Protein AF-0000000074762202 (afdb_homodimer)

Nearest PDB structures (foldseek):
  4lyg-assembly1_B  TM=9.780E-01  e=9.304E-43  Homo sapiens
  4m0u-assembly1_B  TM=9.775E-01  e=6.877E-43  Homo sapiens
  7yk1-assembly1_D  TM=9.767E-01  e=2.303E-42  Homo sapiens
  4lyg-assembly1_A  TM=9.642E-01  e=1.185E-42  Homo sapiens
  3efh-assembly1_A  TM=9.635E-01  e=1.703E-42  Homo sapiens

pLDDT: mean 87.94, std 18.99, range [25.27, 98.94]

Foldseek 3Di:
DPPPLVQLPLEAEAEDDFAVPLSCLLCVLNVHDHFDKDWDADPVRHTDIDGDDQQAQGHYEYEFEAHPPRVSSLNNVLVVLLVNVVSHHPAYEYEYAHQPLLLLCDDLDPPDDSVSLVSQVSSVVSHHAEYEYELRQDPCSCVSHPHYYHHFYCLQVVLVCCVVPPPPCQQAEEEELAPSCVVVSVVSCVLNVHHYKYKYWDQDQPDDPPDPPPPPPDPVSVVSVRSNVVCVQPWDADPVPRHTDDDPPSPPRPTDIDMGDQQAAHEYEHEHQECAACVSVLVVLVVSVVRHHPAYEYEHAYYNPPDCRQLVLQPRPSHQAYEYEPSGDDDPVRCVNHPRYHYGYLSQLVSVVSVCVSVVHDSVCSRNHRDDRD/DPPPLVQLPLEAEAEDDFAVPLSCLLCVLNVHDHFDKDWDADPVRHTDIDGDDQQAQGHYEYEFEAHPPRVSSLNNVLVVLLVNVVSHHPAYEYEYAHQPLLLLCDDLDPPDDSVSLVSQVSSVVSPHAEYEYELRQDPCSCVSHPHYYHHFYCLQVVLVCCVVPPPPCQQAEEEELAPSCVVVSVVSCVLNVHHYKYKYWDQDQPDDPPDPPPPPPDPVVVVSVRSNVVCVQPWDADPVPRHTDDDPPSPPRPTDIDMGDQQAAHEYEHEHQECAACVSVLVVLVVSVVRHHPAYEYEHAYYNPPDCRQLVLQPRPSHQAYEYEPSGPDDPVRVVNHPRYHYGYLSQLVSVVSVCVSVVHDSVCSNNHRDDRD

Structure (mmCIF, N/CA/C/O backbone):
data_AF-0000000074762202-model_v1
#
loop_
_entity.id
_entity.type
_entity.pdbx_description
1 polymer 'Ribose-phosphate pyrophosphokinase 1'
#
loop_
_atom_site.group_PDB
_atom_site.id
_atom_site.type_symbol
_atom_site.label_atom_id
_atom_site.label_alt_id
_atom_site.label_comp_id
_atom_site.label_asym_id
_atom_site.label_entity_id
_atom_site.label_seq_id
_atom_site.pdbx_PDB_ins_code
_atom_site.Cartn_x
_atom_site.Cartn_y
_atom_site.Cartn_z
_atom_site.occupancy
_atom_site.B_iso_or_equiv
_atom_site.auth_seq_id
_atom_site.auth_comp_id
_atom_site.auth_asym_id
_atom_site.auth_atom_id
_atom_site.pdbx_PDB_model_num
ATOM 1 N N . MET A 1 1 ? -31.938 32.75 15.562 1 25.27 1 MET A N 1
ATOM 2 C CA . MET A 1 1 ? -31.625 32.594 14.148 1 25.27 1 MET A CA 1
ATOM 3 C C . MET A 1 1 ? -31.172 31.172 13.859 1 25.27 1 MET A C 1
ATOM 5 O O . MET A 1 1 ? -30.125 30.734 14.352 1 25.27 1 MET A O 1
ATOM 9 N N . ARG A 1 2 ? -32.062 30.234 13.781 1 32.22 2 ARG A N 1
ATOM 10 C CA . ARG A 1 2 ? -32 28.797 13.539 1 32.22 2 ARG A CA 1
ATOM 11 C C . ARG A 1 2 ? -31.219 28.5 12.266 1 32.22 2 ARG A C 1
ATOM 13 O O . ARG A 1 2 ? -31.703 28.75 11.156 1 32.22 2 ARG A O 1
ATOM 20 N N . GLN A 1 3 ? -29.984 28.844 12.102 1 36.12 3 GLN A N 1
ATOM 21 C CA . GLN A 1 3 ? -29.141 28.641 10.938 1 36.12 3 GLN A CA 1
ATOM 22 C C . GLN A 1 3 ? -29.484 27.328 10.234 1 36.12 3 GLN A C 1
ATOM 24 O O . GLN A 1 3 ? -29.734 26.312 10.883 1 36.12 3 GLN A O 1
ATOM 29 N N . HIS A 1 4 ? -30.062 27.406 9 1 36.56 4 HIS A N 1
ATOM 30 C CA . HIS A 1 4 ? -30.531 26.438 8.008 1 36.56 4 HIS A CA 1
ATOM 31 C C . HIS A 1 4 ? -29.594 25.234 7.934 1 36.56 4 HIS A C 1
ATOM 33 O O . HIS A 1 4 ? -28.422 25.359 7.555 1 36.56 4 HIS A O 1
ATOM 39 N N . LYS A 1 5 ? -29.703 24.375 8.75 1 44.03 5 LYS A N 1
ATOM 40 C CA . LYS A 1 5 ? -29.25 23.031 8.461 1 44.03 5 LYS A CA 1
ATOM 41 C C . LYS A 1 5 ? -29.547 22.641 7.012 1 44.03 5 LYS A C 1
ATOM 43 O O . LYS A 1 5 ? -30.594 22.062 6.719 1 44.03 5 LYS A O 1
ATOM 48 N N . GLU A 1 6 ? -29.359 23.578 6.082 1 49.56 6 GLU A N 1
ATOM 49 C CA . GLU A 1 6 ? -29.531 23.047 4.73 1 49.56 6 GLU A CA 1
ATOM 50 C C . GLU A 1 6 ? -28.766 21.75 4.535 1 49.56 6 GLU A C 1
ATOM 52 O O . GLU A 1 6 ? -27.547 21.719 4.699 1 49.56 6 GLU A O 1
ATOM 57 N N . THR A 1 7 ? -29.312 20.625 4.645 1 59.38 7 THR A N 1
ATOM 58 C CA . THR A 1 7 ? -28.906 19.234 4.523 1 59.38 7 THR A CA 1
ATOM 59 C C . THR A 1 7 ? -28.203 19 3.186 1 59.38 7 THR A C 1
ATOM 61 O O . THR A 1 7 ? -28.562 19.594 2.174 1 59.38 7 THR A O 1
ATOM 64 N N . LEU A 1 8 ? -26.719 18.688 3.227 1 81.44 8 LEU A N 1
ATOM 65 C CA . LEU A 1 8 ? -26 18.234 2.043 1 81.44 8 LEU A CA 1
ATOM 66 C C . LEU A 1 8 ? -26.859 17.297 1.213 1 81.44 8 LEU A C 1
ATOM 68 O O . LEU A 1 8 ? -27.047 16.125 1.581 1 81.44 8 LEU A O 1
ATOM 72 N N . ARG A 1 9 ? -27.719 17.906 0.273 1 84.88 9 ARG A N 1
ATOM 73 C CA . ARG A 1 9 ? -28.547 17.062 -0.592 1 84.88 9 ARG A CA 1
ATOM 74 C C . ARG A 1 9 ? -27.688 16.297 -1.586 1 84.88 9 ARG A C 1
ATOM 76 O O . ARG A 1 9 ? -26.688 16.828 -2.104 1 84.88 9 ARG A O 1
ATOM 83 N N . LYS A 1 10 ? -28.062 15.055 -1.775 1 93.69 10 LYS A N 1
ATOM 84 C CA . LYS A 1 10 ? -27.391 14.203 -2.76 1 93.69 10 LYS A CA 1
ATOM 85 C C . LYS A 1 10 ? -25.906 14.078 -2.469 1 93.69 10 LYS A C 1
ATOM 87 O O . LYS A 1 10 ? -25.078 14.258 -3.363 1 93.69 10 LYS A O 1
ATOM 92 N N . THR A 1 11 ? -25.641 13.961 -1.177 1 96.5 11 THR A N 1
ATOM 93 C CA . THR A 1 11 ? -24.25 13.844 -0.74 1 96.5 11 THR A CA 1
ATOM 94 C C . THR A 1 11 ? -24.047 12.57 0.075 1 96.5 11 THR A C 1
ATOM 96 O O . THR A 1 11 ? -24.922 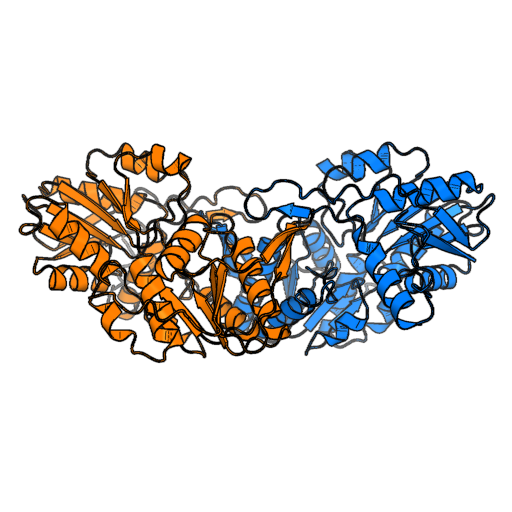12.18 0.86 1 96.5 11 THR A O 1
ATOM 99 N N . LYS A 1 12 ? -22.984 11.875 -0.146 1 98 12 LYS A N 1
ATOM 100 C CA . LYS A 1 12 ? -22.531 10.773 0.693 1 98 12 LYS A CA 1
ATOM 101 C C . LYS A 1 12 ? -21.125 11.031 1.226 1 98 12 LYS A C 1
ATOM 103 O O . LYS A 1 12 ? -20.234 11.43 0.474 1 98 12 LYS A O 1
ATOM 108 N N . VAL A 1 13 ? -21 10.883 2.545 1 98.69 13 VAL A N 1
ATOM 109 C CA . VAL A 1 13 ? -19.688 11.023 3.168 1 98.69 13 VAL A CA 1
ATOM 110 C C . VAL A 1 13 ? -19.234 9.672 3.73 1 98.69 13 VAL A C 1
ATOM 112 O O . VAL A 1 13 ? -19.953 9.055 4.527 1 98.69 13 VAL A O 1
ATOM 115 N N . PHE A 1 14 ? -18.109 9.211 3.234 1 98.75 14 PHE A N 1
ATOM 116 C CA . PHE A 1 14 ? -17.531 7.957 3.711 1 98.75 14 PHE A CA 1
ATOM 117 C C . PHE A 1 14 ? -16.25 8.211 4.48 1 98.75 14 PHE A C 1
ATOM 119 O O . PHE A 1 14 ? -15.547 9.195 4.23 1 98.75 14 PHE A O 1
ATOM 126 N N . GLY A 1 15 ? -15.984 7.363 5.426 1 98.69 15 GLY A N 1
ATOM 127 C CA . GLY A 1 15 ? -14.703 7.344 6.117 1 98.69 15 GLY A CA 1
ATOM 128 C C . GLY A 1 15 ? -13.922 6.066 5.879 1 98.69 15 GLY A C 1
ATOM 129 O O . GLY A 1 15 ? -14.484 4.969 5.902 1 98.69 15 GLY A O 1
ATOM 130 N N . GLY A 1 16 ? -12.633 6.23 5.535 1 98.38 16 GLY A N 1
ATOM 131 C CA . GLY A 1 16 ? -11.75 5.078 5.617 1 98.38 16 GLY A CA 1
ATOM 132 C C . GLY A 1 16 ? -11.438 4.668 7.043 1 98.38 16 GLY A C 1
ATOM 133 O O . GLY A 1 16 ? -12.023 5.191 7.992 1 98.38 16 GLY A O 1
ATOM 134 N N . SER A 1 17 ? -10.531 3.746 7.16 1 97.88 17 SER A N 1
ATOM 135 C CA . SER A 1 17 ? -10.297 3.145 8.469 1 97.88 17 SER A CA 1
ATOM 136 C C . SER A 1 17 ? -9.172 3.857 9.211 1 97.88 17 SER A C 1
ATOM 138 O O . SER A 1 17 ? -8.922 3.578 10.391 1 97.88 17 SER A O 1
ATOM 140 N N . SER A 1 18 ? -8.492 4.781 8.617 1 97.25 18 SER A N 1
ATOM 141 C CA . SER A 1 18 ? -7.301 5.367 9.219 1 97.25 18 SER A CA 1
ATOM 142 C C . SER A 1 18 ? -7.652 6.234 10.422 1 97.25 18 SER A C 1
ATOM 144 O O . SER A 1 18 ? -6.887 6.316 11.383 1 97.25 18 SER A O 1
ATOM 146 N N . HIS A 1 19 ? -8.82 6.941 10.352 1 97.75 19 HIS A N 1
ATOM 147 C CA . HIS A 1 19 ? -9.148 7.926 11.375 1 97.75 19 HIS A CA 1
ATOM 148 C C . HIS A 1 19 ? -10.656 8.039 11.578 1 97.75 19 HIS A C 1
ATOM 150 O O . HIS A 1 19 ? -11.242 9.086 11.32 1 97.75 19 HIS A O 1
ATOM 156 N N . PRO A 1 20 ? -11.266 7.008 12.125 1 97.38 20 PRO A N 1
ATOM 157 C CA . PRO A 1 20 ? -12.719 6.996 12.305 1 97.38 20 PRO A CA 1
ATOM 158 C C . PRO A 1 20 ? -13.211 8.125 13.211 1 97.38 20 PRO A C 1
ATOM 160 O O . PRO A 1 20 ? -14.312 8.648 13.008 1 97.38 20 PRO A O 1
ATOM 163 N N . GLU A 1 21 ? -12.43 8.461 14.227 1 97.31 21 GLU A N 1
ATOM 164 C CA . GLU A 1 21 ? -12.812 9.547 15.117 1 97.31 21 GLU A CA 1
ATOM 165 C C . GLU A 1 21 ? -13 10.859 14.352 1 97.31 21 GLU A C 1
ATOM 167 O O . GLU A 1 21 ? -13.984 11.562 14.555 1 97.31 21 GLU A O 1
ATOM 172 N N . LEU A 1 22 ? -12.07 11.203 13.492 1 98.5 22 LEU A N 1
ATOM 173 C CA . LEU A 1 22 ? -12.164 12.43 12.703 1 98.5 22 LEU A CA 1
ATOM 174 C C . LEU A 1 22 ? -13.367 12.383 11.766 1 98.5 22 LEU A C 1
ATOM 176 O O . LEU A 1 22 ? -14.055 13.391 11.586 1 98.5 22 LEU A O 1
ATOM 180 N N . THR A 1 23 ? -13.625 11.211 11.141 1 98.56 23 THR A N 1
ATOM 181 C CA . THR A 1 23 ? -14.805 11.039 10.297 1 98.56 23 THR A CA 1
ATOM 182 C C . THR A 1 23 ? -16.078 11.367 11.062 1 98.56 23 THR A C 1
ATOM 184 O O . THR A 1 23 ? -16.953 12.078 10.562 1 98.56 23 THR A O 1
ATOM 187 N N . GLY A 1 24 ? -16.141 10.82 12.273 1 98.25 24 GLY A N 1
ATOM 188 C CA . GLY A 1 24 ? -17.297 11.094 13.109 1 98.25 24 GLY A CA 1
ATOM 189 C C . GLY A 1 24 ? -17.469 12.562 13.422 1 98.25 24 GLY A C 1
ATOM 190 O O . GLY A 1 24 ? -18.578 13.094 13.367 1 98.25 24 GLY A O 1
ATOM 191 N N . LEU A 1 25 ? -16.406 13.25 13.75 1 98.12 25 LEU A N 1
ATOM 192 C CA . LEU A 1 25 ? -16.453 14.672 14.07 1 98.12 25 LEU A CA 1
ATOM 193 C C . LEU A 1 25 ? -16.922 15.484 12.867 1 98.12 25 LEU A C 1
ATOM 195 O O . LEU A 1 25 ? -17.781 16.359 13 1 98.12 25 LEU A O 1
ATOM 199 N N . ILE A 1 26 ? -16.406 15.18 11.68 1 98.19 26 ILE A N 1
ATOM 200 C CA . ILE A 1 26 ? -16.734 15.906 10.461 1 98.19 26 ILE A CA 1
ATOM 201 C C . ILE A 1 26 ? -18.219 15.688 10.117 1 98.19 26 ILE A C 1
ATOM 203 O O . ILE A 1 26 ? -18.953 16.641 9.875 1 98.19 26 ILE A O 1
ATOM 207 N N . THR A 1 27 ? -18.625 14.391 10.102 1 97.88 27 THR A N 1
ATOM 208 C CA . THR A 1 27 ? -19.984 14.086 9.711 1 97.88 27 THR A CA 1
ATOM 209 C C . THR A 1 27 ? -20.984 14.625 10.742 1 97.88 27 THR A C 1
ATOM 211 O O . THR A 1 27 ? -22.078 15.047 10.391 1 97.88 27 THR A O 1
ATOM 214 N N . GLY A 1 28 ? -20.594 14.562 12.023 1 97.06 28 GLY A N 1
ATOM 215 C CA . GLY A 1 28 ? -21.422 15.195 13.047 1 97.06 28 GLY A CA 1
ATOM 216 C C . GLY A 1 28 ? -21.672 16.672 12.789 1 97.06 28 GLY A C 1
ATOM 217 O O . GLY A 1 28 ? -22.797 17.141 12.906 1 97.06 28 GLY A O 1
ATOM 218 N N . ARG A 1 29 ? -20.703 17.391 12.43 1 96.25 29 ARG A N 1
ATOM 219 C CA . ARG A 1 29 ? -20.797 18.828 12.156 1 96.25 29 ARG A CA 1
ATOM 220 C C . ARG A 1 29 ? -21.641 19.078 10.906 1 96.25 29 ARG A C 1
ATOM 222 O O . ARG A 1 29 ? -22.328 20.094 10.82 1 96.25 29 ARG A O 1
ATOM 229 N N . LEU A 1 30 ? -21.531 18.141 9.945 1 96.25 30 LEU A N 1
ATOM 230 C CA . LEU A 1 30 ? -22.266 18.266 8.695 1 96.25 30 LEU A CA 1
ATOM 231 C C . LEU A 1 30 ? -23.719 17.844 8.883 1 96.25 30 LEU A C 1
ATOM 233 O O . LEU A 1 30 ? -24.578 18.125 8.031 1 96.25 30 LEU A O 1
ATOM 237 N N . GLY A 1 31 ? -24 17.141 9.992 1 94.44 31 GLY A N 1
ATOM 238 C CA . GLY A 1 31 ? -25.344 16.656 10.266 1 94.44 31 GLY A CA 1
ATOM 239 C C . GLY A 1 31 ? -25.734 15.477 9.398 1 94.44 31 GLY A C 1
ATOM 240 O O . GLY A 1 31 ? -26.891 15.359 9 1 94.44 31 GLY A O 1
ATOM 241 N N . VAL A 1 32 ? -24.766 14.68 8.984 1 95.62 32 VAL A N 1
ATOM 242 C CA . VAL A 1 32 ? -25.047 13.5 8.172 1 95.62 32 VAL A CA 1
ATOM 243 C C . VAL A 1 32 ? -24.422 12.266 8.82 1 95.62 32 VAL A C 1
ATOM 245 O O . VAL A 1 32 ? -23.469 12.375 9.602 1 95.62 32 VAL A O 1
ATOM 248 N N . GLU A 1 33 ? -24.984 11.148 8.547 1 95.44 33 GLU A N 1
ATOM 249 C CA . GLU A 1 33 ? -24.359 9.898 8.969 1 95.44 33 GLU A CA 1
ATOM 250 C C . GLU A 1 33 ? -23.344 9.414 7.941 1 95.44 33 GLU A C 1
ATOM 252 O O . GLU A 1 33 ? -23.562 9.523 6.734 1 95.44 33 GLU A O 1
ATOM 257 N N . PRO A 1 34 ? -22.25 8.938 8.469 1 97.31 34 PRO A N 1
ATOM 258 C CA . PRO A 1 34 ? -21.312 8.336 7.512 1 97.31 34 PRO A CA 1
ATOM 259 C C . PRO A 1 34 ? -21.969 7.242 6.668 1 97.31 34 PRO A C 1
ATOM 261 O O . PRO A 1 34 ? -22.781 6.469 7.176 1 97.31 34 PRO A O 1
ATOM 264 N N . GLY A 1 35 ? -21.656 7.238 5.406 1 97.44 35 GLY A N 1
ATOM 265 C CA . GLY A 1 35 ? -22.172 6.191 4.543 1 97.44 35 GLY A CA 1
ATOM 266 C C . GLY A 1 35 ? -21.719 4.801 4.953 1 97.44 35 GLY A C 1
ATOM 267 O O . GLY A 1 35 ? -20.594 4.621 5.422 1 97.44 35 GLY A O 1
ATOM 268 N N . ALA A 1 36 ? -22.656 3.859 4.715 1 96.94 36 ALA A N 1
ATOM 269 C CA . ALA A 1 36 ? -22.328 2.469 5.027 1 96.94 36 ALA A CA 1
ATOM 270 C C . ALA A 1 36 ? -21.266 1.927 4.082 1 96.94 36 ALA A C 1
ATOM 272 O O . ALA A 1 36 ? -21.391 2.029 2.861 1 96.94 36 ALA A O 1
ATOM 273 N N . VAL A 1 37 ? -20.188 1.4 4.699 1 96.69 37 VAL A N 1
ATOM 274 C CA . VAL A 1 37 ? -19.109 0.801 3.92 1 96.69 37 VAL A CA 1
ATOM 275 C C . VAL A 1 37 ? -18.438 -0.314 4.73 1 96.69 37 VAL A C 1
ATOM 277 O O . VAL A 1 37 ? -18.281 -0.196 5.945 1 96.69 37 VAL A O 1
ATOM 280 N N . LYS A 1 38 ? -18.188 -1.416 4.078 1 95.19 38 LYS A N 1
ATOM 281 C CA . LYS A 1 38 ? -17.422 -2.506 4.688 1 95.19 38 LYS A CA 1
ATOM 282 C C . LYS A 1 38 ? -15.961 -2.459 4.27 1 95.19 38 LYS A C 1
ATOM 284 O O . LYS A 1 38 ? -15.641 -2.582 3.086 1 95.19 38 LYS A O 1
ATOM 289 N N . LEU A 1 39 ? -15.133 -2.195 5.227 1 96.94 39 LEU A N 1
ATOM 290 C CA . LEU A 1 39 ? -13.688 -2.131 5.023 1 96.94 39 LEU A CA 1
ATOM 291 C C . LEU A 1 39 ? -12.992 -3.316 5.684 1 96.94 39 LEU A C 1
ATOM 293 O O . LEU A 1 39 ? -13.062 -3.482 6.902 1 96.94 39 LEU A O 1
ATOM 297 N N . SER A 1 40 ? -12.336 -4.133 4.855 1 95.69 40 SER A N 1
ATOM 298 C CA . SER A 1 40 ? -11.727 -5.344 5.395 1 95.69 40 SER A CA 1
ATOM 299 C C . SER A 1 40 ? -10.453 -5.703 4.633 1 95.69 40 SER A C 1
ATOM 301 O O . SER A 1 40 ? -10.125 -5.07 3.627 1 95.69 40 SER A O 1
ATOM 303 N N . GLN A 1 41 ? -9.688 -6.566 5.18 1 94.81 41 GLN A N 1
ATOM 304 C CA . GLN A 1 41 ? -8.539 -7.188 4.527 1 94.81 41 GLN A CA 1
ATOM 305 C C . GLN A 1 41 ? -8.68 -8.703 4.508 1 94.81 41 GLN A C 1
ATOM 307 O O . GLN A 1 41 ? -9.164 -9.305 5.469 1 94.81 41 GLN A O 1
ATOM 312 N N . PHE A 1 42 ? -8.266 -9.25 3.4 1 93.19 42 PHE A N 1
ATOM 313 C CA . PHE A 1 42 ? -8.148 -10.703 3.344 1 93.19 42 PHE A CA 1
ATOM 314 C C . PHE A 1 42 ? -6.977 -11.188 4.191 1 93.19 42 PHE A C 1
ATOM 316 O O . PHE A 1 42 ? -6.199 -10.375 4.699 1 93.19 42 PHE A O 1
ATOM 323 N N . LYS A 1 43 ? -6.844 -12.516 4.359 1 88.38 43 LYS A N 1
ATOM 324 C CA . LYS A 1 43 ? -5.773 -13.094 5.168 1 88.38 43 LYS A CA 1
ATOM 325 C C . LYS A 1 43 ? -4.402 -12.758 4.59 1 88.38 43 LYS A C 1
ATOM 327 O O . LYS A 1 43 ? -3.424 -12.641 5.332 1 88.38 43 LYS A O 1
ATOM 332 N N . ASN A 1 44 ? -4.379 -12.617 3.332 1 90.25 44 ASN A N 1
ATOM 333 C CA . ASN A 1 44 ? -3.113 -12.266 2.701 1 90.25 44 ASN A CA 1
ATOM 334 C C . ASN A 1 44 ? -2.869 -10.758 2.746 1 90.25 44 ASN A C 1
ATOM 336 O O . ASN A 1 44 ? -1.96 -10.25 2.086 1 90.25 44 ASN A O 1
ATOM 340 N N . LYS A 1 45 ? -3.711 -9.93 3.359 1 94.12 45 LYS A N 1
ATOM 341 C CA . LYS A 1 45 ? -3.594 -8.516 3.689 1 94.12 45 LYS A CA 1
ATOM 342 C C . LYS A 1 45 ? -4.004 -7.641 2.506 1 94.12 45 LYS A C 1
ATOM 344 O O . LYS A 1 45 ? -3.928 -6.414 2.58 1 94.12 45 LYS A O 1
ATOM 349 N N . GLU A 1 46 ? -4.473 -8.297 1.417 1 96.75 46 GLU A N 1
ATOM 350 C CA . GLU A 1 46 ? -5.082 -7.48 0.371 1 96.75 46 GLU A CA 1
ATOM 351 C C . GLU A 1 46 ? -6.336 -6.773 0.88 1 96.75 46 GLU A C 1
ATOM 353 O O . GLU A 1 46 ? -7.117 -7.352 1.637 1 96.75 46 GLU A O 1
ATOM 358 N N . THR A 1 47 ? -6.488 -5.574 0.466 1 97.25 47 THR A N 1
ATOM 359 C CA . THR A 1 47 ? -7.586 -4.723 0.915 1 97.25 47 THR A CA 1
ATOM 360 C C . THR A 1 47 ? -8.867 -5.031 0.142 1 97.25 47 THR A C 1
ATOM 362 O O . THR A 1 47 ? -8.828 -5.23 -1.074 1 97.25 47 THR A O 1
ATOM 365 N N . SER A 1 48 ? -9.953 -5.133 0.863 1 95.44 48 SER A N 1
ATOM 366 C CA . SER A 1 48 ? -11.266 -5.32 0.263 1 95.44 48 SER A CA 1
ATOM 367 C C . SER A 1 48 ? -12.242 -4.234 0.718 1 95.44 48 SER A C 1
ATOM 369 O O . SER A 1 48 ? -12.305 -3.912 1.905 1 95.44 48 SER A O 1
ATOM 371 N N . VAL A 1 49 ? -12.977 -3.65 -0.222 1 96.69 49 VAL A N 1
ATOM 372 C CA . VAL A 1 49 ? -13.922 -2.572 0.056 1 96.69 49 VAL A CA 1
ATOM 373 C C . VAL A 1 49 ? -15.281 -2.9 -0.559 1 96.69 49 VAL A C 1
ATOM 375 O O . VAL A 1 49 ? -15.359 -3.334 -1.711 1 96.69 49 VAL A O 1
ATOM 378 N N . GLU A 1 50 ? -16.312 -2.717 0.198 1 95 50 GLU A N 1
ATOM 379 C CA . GLU A 1 50 ? -17.672 -2.84 -0.29 1 95 50 GLU A CA 1
ATOM 380 C C . GLU A 1 50 ? -18.516 -1.638 0.123 1 95 50 GLU A C 1
ATOM 382 O O . GLU A 1 50 ? -18.797 -1.45 1.308 1 95 50 GLU A O 1
ATOM 387 N N . ILE A 1 51 ? -18.891 -0.896 -0.87 1 96.81 51 ILE A N 1
ATOM 388 C CA . ILE A 1 51 ? -19.766 0.236 -0.604 1 96.81 51 ILE A CA 1
ATOM 389 C C . ILE A 1 51 ? -21.172 -0.266 -0.316 1 96.81 51 ILE A C 1
ATOM 391 O O . ILE A 1 51 ? -21.75 -1.021 -1.107 1 96.81 51 ILE A O 1
ATOM 395 N N . GLY A 1 52 ? -21.797 0.155 0.752 1 95.88 52 GLY A N 1
ATOM 396 C CA . GLY A 1 52 ? -23.031 -0.438 1.241 1 95.88 52 GLY A CA 1
ATOM 397 C C . GLY A 1 52 ? -24.281 0.335 0.83 1 95.88 52 GLY A C 1
ATOM 398 O O . GLY A 1 52 ? -25.406 -0.071 1.137 1 95.88 52 GLY A O 1
ATOM 399 N N . VAL A 1 53 ? -24.125 1.478 0.192 1 96.25 53 VAL A N 1
ATOM 400 C CA . VAL A 1 53 ? -25.25 2.307 -0.235 1 96.25 53 VAL A CA 1
ATOM 401 C C . VAL A 1 53 ? -25.016 2.779 -1.669 1 96.25 53 VAL A C 1
ATOM 403 O O . VAL A 1 53 ? -23.891 2.809 -2.15 1 96.25 53 VAL A O 1
ATOM 406 N N . SER A 1 54 ? -26.109 3.043 -2.355 1 96.12 54 SER A N 1
ATOM 407 C CA . SER A 1 54 ? -26 3.568 -3.713 1 96.12 54 SER A CA 1
ATOM 408 C C . SER A 1 54 ? -25.344 4.945 -3.719 1 96.12 54 SER A C 1
ATOM 410 O O . SER A 1 54 ? -25.656 5.793 -2.887 1 96.12 54 SER A O 1
ATOM 412 N N . VAL A 1 55 ? -24.438 5.125 -4.648 1 97.56 55 VAL A N 1
ATOM 413 C CA . VAL A 1 55 ? -23.766 6.418 -4.777 1 97.56 55 VAL A CA 1
ATOM 414 C C . VAL A 1 55 ? -24.047 7.004 -6.16 1 97.56 55 VAL A C 1
ATOM 416 O O . VAL A 1 55 ? -23.375 7.953 -6.582 1 97.56 55 VAL A O 1
ATOM 419 N N . ARG A 1 56 ? -24.953 6.418 -6.906 1 96.94 56 ARG A N 1
ATOM 420 C CA . ARG A 1 56 ? -25.281 6.863 -8.258 1 96.94 56 ARG A CA 1
ATOM 421 C C . ARG A 1 56 ? -25.719 8.32 -8.266 1 96.94 56 ARG A C 1
ATOM 423 O O . ARG A 1 56 ? -26.656 8.695 -7.547 1 96.94 56 ARG A O 1
ATOM 430 N N . ASN A 1 57 ? -25.062 9.125 -9 1 97.25 57 ASN A N 1
ATOM 431 C CA . ASN A 1 57 ? -25.344 10.539 -9.203 1 97.25 57 ASN A CA 1
ATOM 432 C C . ASN A 1 57 ? -25.203 11.328 -7.906 1 97.25 57 ASN A C 1
ATOM 434 O O . ASN A 1 57 ? -25.797 12.406 -7.758 1 97.25 57 ASN A O 1
ATOM 438 N N . GLU A 1 58 ? -24.453 10.766 -6.941 1 97.81 58 GLU A N 1
ATOM 439 C CA . GLU A 1 58 ? -24.219 11.453 -5.676 1 97.81 58 GLU A CA 1
ATOM 440 C C . GLU A 1 58 ? -22.875 12.195 -5.695 1 97.81 58 GLU A C 1
ATOM 442 O O . GLU A 1 58 ? -21.953 11.812 -6.426 1 97.81 58 GLU A O 1
ATOM 447 N N . ASP A 1 59 ? -22.875 13.32 -4.922 1 98.25 59 ASP A N 1
ATOM 448 C CA . ASP A 1 59 ? -21.625 13.969 -4.551 1 98.25 59 ASP A CA 1
ATOM 449 C C . ASP A 1 59 ? -20.953 13.242 -3.385 1 98.25 59 ASP A C 1
ATOM 451 O O . ASP A 1 59 ? -21.406 13.328 -2.246 1 98.25 59 ASP A O 1
ATOM 455 N N . VAL A 1 60 ? -19.812 12.555 -3.686 1 98.75 60 VAL A N 1
ATOM 456 C CA . VAL A 1 60 ? -19.234 11.633 -2.715 1 98.75 60 VAL A CA 1
ATOM 457 C C . VAL A 1 60 ? -17.969 12.227 -2.109 1 98.75 60 VAL A C 1
ATOM 459 O O . VAL A 1 60 ? -17.125 12.773 -2.83 1 98.75 60 VAL A O 1
ATOM 462 N N . TYR A 1 61 ? -17.875 12.203 -0.834 1 98.88 61 TYR A N 1
ATOM 463 C CA . TYR A 1 61 ? -16.672 12.578 -0.086 1 98.88 61 TYR A CA 1
ATOM 464 C C . TYR A 1 61 ? -16.109 11.383 0.669 1 98.88 61 TYR A C 1
ATOM 466 O O . TYR A 1 61 ? -16.844 10.672 1.361 1 98.88 61 TYR A O 1
ATOM 474 N N . ILE A 1 62 ? -14.828 11.133 0.5 1 98.94 62 ILE A N 1
ATOM 475 C CA . ILE A 1 62 ? -14.156 10.039 1.2 1 98.94 62 ILE A CA 1
ATOM 476 C C . ILE A 1 62 ? -13.062 10.602 2.098 1 98.94 62 ILE A C 1
ATOM 478 O O . ILE A 1 62 ? -12.078 11.172 1.606 1 98.94 62 ILE A O 1
ATOM 482 N N . ILE A 1 63 ? -13.234 10.406 3.412 1 98.94 63 ILE A N 1
ATOM 483 C CA . ILE A 1 63 ? -12.273 10.898 4.395 1 98.94 63 ILE A CA 1
ATOM 484 C C . ILE A 1 63 ? -11.266 9.805 4.73 1 98.94 63 ILE A C 1
ATOM 486 O O . ILE A 1 63 ? -11.641 8.75 5.25 1 98.94 63 ILE A O 1
ATOM 490 N N . GLN A 1 64 ? -10.055 9.953 4.402 1 98.69 64 GLN A N 1
ATOM 491 C CA . GLN A 1 64 ? -8.977 9.023 4.711 1 98.69 64 GLN A CA 1
ATOM 492 C C . GLN A 1 64 ? -7.656 9.773 4.902 1 98.69 64 GLN A C 1
ATOM 494 O O . GLN A 1 64 ? -7.195 10.469 3.996 1 98.69 64 GLN A O 1
ATOM 499 N N . SER A 1 65 ? -7.047 9.672 6.035 1 97.75 65 SER A N 1
ATOM 500 C CA . SER A 1 65 ? -5.785 10.336 6.344 1 97.75 65 SER A CA 1
ATOM 501 C C . SER A 1 65 ? -4.629 9.336 6.348 1 97.75 65 SER A C 1
ATOM 503 O O . SER A 1 65 ? -4.75 8.234 5.812 1 97.75 65 SER A O 1
ATOM 505 N N . GLY A 1 66 ? -3.424 9.797 6.762 1 94.62 66 GLY A N 1
ATOM 506 C CA . GLY A 1 66 ? -2.322 8.883 7.027 1 94.62 66 GLY A CA 1
ATOM 507 C C . GLY A 1 66 ? -2.531 8.039 8.273 1 94.62 66 GLY A C 1
ATOM 508 O O . GLY A 1 66 ? -3.48 8.258 9.023 1 94.62 66 GLY A O 1
ATOM 509 N N . SER A 1 67 ? -1.72 7.023 8.391 1 95.38 67 SER A N 1
ATOM 510 C CA . SER A 1 67 ? -1.734 6.133 9.547 1 95.38 67 SER A CA 1
ATOM 511 C C . SER A 1 67 ? -0.427 5.355 9.664 1 95.38 67 SER A C 1
ATOM 513 O O . SER A 1 67 ? 0.433 5.445 8.789 1 95.38 67 SER A O 1
ATOM 515 N N . PRO A 1 68 ? -0.295 4.629 10.797 1 93.19 68 PRO A N 1
ATOM 516 C CA . PRO A 1 68 ? 0.899 3.791 10.938 1 93.19 68 PRO A CA 1
ATOM 517 C C . PRO A 1 68 ? 0.936 2.646 9.922 1 93.19 68 PRO A C 1
ATOM 519 O O . PRO A 1 68 ? 1.94 1.938 9.828 1 93.19 68 PRO A O 1
ATOM 522 N N . LYS A 1 69 ? -0.102 2.387 9.234 1 95.31 69 LYS A N 1
ATOM 523 C CA . LYS A 1 69 ? -0.169 1.472 8.102 1 95.31 69 LYS A CA 1
ATOM 524 C C . LYS A 1 69 ? -0.457 2.225 6.805 1 95.31 69 LYS A C 1
ATOM 526 O O . LYS A 1 69 ? -1.415 1.907 6.094 1 95.31 69 LYS A O 1
ATOM 531 N N . ILE A 1 70 ? 0.402 3.09 6.539 1 97.44 70 ILE A N 1
ATOM 532 C CA . ILE A 1 70 ? 0.173 4.152 5.57 1 97.44 70 ILE A CA 1
ATOM 533 C C . ILE A 1 70 ? -0.157 3.547 4.207 1 97.44 70 ILE A C 1
ATOM 535 O O . ILE A 1 70 ? -1.048 4.027 3.504 1 97.44 70 ILE A O 1
ATOM 539 N N . ASN A 1 71 ? 0.533 2.451 3.803 1 98.19 71 ASN A N 1
ATOM 540 C CA . ASN A 1 71 ? 0.299 1.874 2.482 1 98.19 71 ASN A CA 1
ATOM 541 C C . ASN A 1 71 ? -1.032 1.13 2.424 1 98.19 71 ASN A C 1
ATOM 543 O O . ASN A 1 71 ? -1.694 1.115 1.386 1 98.19 71 ASN A O 1
ATOM 547 N N . ASP A 1 72 ? -1.423 0.501 3.518 1 97.94 72 ASP A N 1
ATOM 548 C CA . ASP A 1 72 ? -2.754 -0.092 3.598 1 97.94 72 ASP A CA 1
ATOM 549 C C . ASP A 1 72 ? -3.84 0.976 3.482 1 97.94 72 ASP A C 1
ATOM 551 O O . ASP A 1 72 ? -4.824 0.793 2.766 1 97.94 72 ASP A O 1
ATOM 555 N N . SER A 1 73 ? -3.643 2.084 4.191 1 98.31 73 SER A N 1
ATOM 556 C CA . SER A 1 73 ? -4.613 3.176 4.168 1 98.31 73 SER A CA 1
ATOM 557 C C . SER A 1 73 ? -4.723 3.787 2.775 1 98.31 73 SER A C 1
ATOM 559 O O . SER A 1 73 ? -5.82 4.137 2.332 1 98.31 73 SER A O 1
ATOM 561 N N . LEU A 1 74 ? -3.588 3.922 2.148 1 98.75 74 LEU A N 1
ATOM 562 C CA . LEU A 1 74 ? -3.58 4.484 0.803 1 98.75 74 LEU A CA 1
ATOM 563 C C . LEU A 1 74 ? -4.32 3.572 -0.17 1 98.75 74 LEU A C 1
ATOM 565 O O . LEU A 1 74 ? -5.184 4.031 -0.922 1 98.75 74 LEU A O 1
ATOM 569 N N . MET A 1 75 ? -4.023 2.283 -0.139 1 98.69 75 MET A N 1
ATOM 570 C CA . MET A 1 75 ? -4.695 1.35 -1.039 1 98.69 75 MET A CA 1
ATOM 571 C C . MET A 1 75 ? -6.195 1.312 -0.763 1 98.69 75 MET A C 1
ATOM 573 O O . MET A 1 75 ? -7 1.22 -1.692 1 98.69 75 MET A O 1
ATOM 577 N N . GLU A 1 76 ? -6.566 1.346 0.513 1 98.69 76 GLU A N 1
ATOM 578 C CA . GLU A 1 76 ? -7.977 1.386 0.884 1 98.69 76 GLU A CA 1
ATOM 579 C C . GLU A 1 76 ? -8.672 2.596 0.27 1 98.69 76 GLU A C 1
ATOM 581 O O . GLU A 1 76 ? -9.773 2.473 -0.277 1 98.69 76 GLU A O 1
ATOM 586 N N . LEU A 1 77 ? -8.055 3.73 0.339 1 98.88 77 LEU A N 1
ATOM 587 C CA . LEU A 1 77 ? -8.594 4.945 -0.258 1 98.88 77 LEU A CA 1
ATOM 588 C C . LEU A 1 77 ? -8.773 4.781 -1.763 1 98.88 77 LEU A C 1
ATOM 590 O O . LEU A 1 77 ? -9.836 5.105 -2.305 1 98.88 77 LEU A O 1
ATOM 594 N N . LEU A 1 78 ? -7.77 4.273 -2.416 1 98.88 78 LEU A N 1
ATOM 595 C CA . LEU A 1 78 ? -7.801 4.113 -3.865 1 98.88 78 LEU A CA 1
ATOM 596 C C . LEU A 1 78 ? -8.938 3.189 -4.285 1 98.88 78 LEU A C 1
ATOM 598 O O . LEU A 1 78 ? -9.656 3.477 -5.246 1 98.88 78 LEU A O 1
ATOM 602 N N . ILE A 1 79 ? -9.07 2.111 -3.561 1 98.69 79 ILE A N 1
ATOM 603 C CA . ILE A 1 79 ? -10.102 1.14 -3.902 1 98.69 79 ILE A CA 1
ATOM 604 C C . ILE A 1 79 ? -11.477 1.729 -3.615 1 98.69 79 ILE A C 1
ATOM 606 O O . ILE A 1 79 ? -12.43 1.497 -4.367 1 98.69 79 ILE A O 1
ATOM 610 N N . MET A 1 80 ? -11.656 2.482 -2.514 1 98.75 80 MET A N 1
ATOM 611 C CA . MET A 1 80 ? -12.914 3.164 -2.23 1 98.75 80 MET A CA 1
ATOM 612 C C . MET A 1 80 ? -13.281 4.109 -3.367 1 98.75 80 MET A C 1
ATOM 614 O O . MET A 1 80 ? -14.43 4.113 -3.828 1 98.75 80 MET A O 1
ATOM 618 N N . ILE A 1 81 ? -12.32 4.898 -3.795 1 98.81 81 ILE A N 1
ATOM 619 C CA . ILE A 1 81 ? -12.539 5.848 -4.883 1 98.81 81 ILE A CA 1
ATOM 620 C C . ILE A 1 81 ? -12.977 5.098 -6.141 1 98.81 81 ILE A C 1
ATOM 622 O O . ILE A 1 81 ? -13.969 5.461 -6.773 1 98.81 81 ILE A O 1
ATOM 626 N N . ASN A 1 82 ? -12.242 4.086 -6.449 1 98.44 82 ASN A N 1
ATOM 627 C CA . ASN A 1 82 ? -12.508 3.314 -7.66 1 98.44 82 ASN A CA 1
ATOM 628 C C . ASN A 1 82 ? -13.891 2.662 -7.617 1 98.44 82 ASN A C 1
ATOM 630 O O . ASN A 1 82 ? -14.578 2.598 -8.633 1 98.44 82 ASN A O 1
ATOM 634 N N . ALA A 1 83 ? -14.234 2.111 -6.438 1 98.06 83 ALA A N 1
ATOM 635 C CA . ALA A 1 83 ? -15.555 1.514 -6.258 1 98.06 83 ALA A CA 1
ATOM 636 C C . ALA A 1 83 ? -16.656 2.539 -6.508 1 98.06 83 ALA A C 1
ATOM 638 O O . ALA A 1 83 ? -17.641 2.244 -7.18 1 98.06 83 ALA A O 1
ATOM 639 N N . CYS A 1 84 ? -16.5 3.721 -5.992 1 98.25 84 CYS A N 1
ATOM 640 C CA . CYS A 1 84 ? -17.484 4.773 -6.172 1 98.25 84 CYS A CA 1
ATOM 641 C C . CYS A 1 84 ? -17.562 5.215 -7.629 1 98.25 84 CYS A C 1
ATOM 643 O O . CYS A 1 84 ? -18.641 5.469 -8.156 1 98.25 84 CYS A O 1
ATOM 645 N N . LYS A 1 85 ? -16.406 5.348 -8.234 1 97.5 85 LYS A N 1
ATOM 646 C CA . LYS A 1 85 ? -16.375 5.707 -9.648 1 97.5 85 LYS A CA 1
ATOM 647 C C . LYS A 1 85 ? -17.109 4.684 -10.5 1 97.5 85 LYS A C 1
ATOM 649 O O . LYS A 1 85 ? -17.938 5.051 -11.344 1 97.5 85 LYS A O 1
ATOM 654 N N . GLY A 1 86 ? -16.875 3.43 -10.234 1 95.56 86 GLY A N 1
ATOM 655 C CA . GLY A 1 86 ? -17.531 2.357 -10.961 1 95.56 86 GLY A CA 1
ATOM 656 C C . GLY A 1 86 ? -19.016 2.279 -10.695 1 95.56 86 GLY A C 1
ATOM 657 O O . GLY A 1 86 ? -19.766 1.662 -11.461 1 95.56 86 GLY A O 1
ATOM 658 N N . SER A 1 87 ? -19.438 2.881 -9.625 1 96.12 87 SER A N 1
ATOM 659 C CA . SER A 1 87 ? -20.844 2.857 -9.242 1 96.12 87 SER A CA 1
ATOM 660 C C . SER A 1 87 ? -21.547 4.152 -9.633 1 96.12 87 SER A C 1
ATOM 662 O O . SER A 1 87 ? -22.594 4.492 -9.07 1 96.12 87 SER A O 1
ATOM 664 N N . SER A 1 88 ? -20.922 4.922 -10.453 1 96.44 88 SER A N 1
ATOM 665 C CA . SER A 1 88 ? -21.5 6.066 -11.156 1 96.44 88 SER A CA 1
ATOM 666 C C . SER A 1 88 ? -21.703 7.25 -10.211 1 96.44 88 SER A C 1
ATOM 668 O O . SER A 1 88 ? -22.703 7.949 -10.297 1 96.44 88 SER A O 1
ATOM 670 N N . ALA A 1 89 ? -20.797 7.395 -9.242 1 98.12 89 ALA A N 1
ATOM 671 C CA . ALA A 1 89 ? -20.781 8.641 -8.484 1 98.12 89 ALA A CA 1
ATOM 672 C C . ALA A 1 89 ? -20.625 9.844 -9.406 1 98.12 89 ALA A C 1
ATOM 674 O O . ALA A 1 89 ? -19.875 9.781 -10.391 1 98.12 89 ALA A O 1
ATOM 675 N N . GLN A 1 90 ? -21.328 10.914 -9.133 1 98 90 GLN A N 1
ATOM 676 C CA . GLN A 1 90 ? -21.25 12.109 -9.969 1 98 90 GLN A CA 1
ATOM 677 C C . GLN A 1 90 ? -19.906 12.805 -9.812 1 98 90 GLN A C 1
ATOM 679 O O . GLN A 1 90 ? -19.281 13.188 -10.805 1 98 90 GLN A O 1
ATOM 684 N N . ARG A 1 91 ? -19.547 13.023 -8.625 1 98.19 91 ARG A N 1
ATOM 685 C CA . ARG A 1 91 ? -18.281 13.633 -8.258 1 98.19 91 ARG A CA 1
ATOM 686 C C . ARG A 1 91 ? -17.688 12.961 -7.02 1 98.19 91 ARG A C 1
ATOM 688 O O . ARG A 1 91 ? -18.406 12.633 -6.078 1 98.19 91 ARG A O 1
ATOM 695 N N . ILE A 1 92 ? -16.406 12.719 -7.062 1 98.81 92 ILE A N 1
ATOM 696 C CA . ILE A 1 92 ? -15.719 12.102 -5.934 1 98.81 92 ILE A CA 1
ATOM 697 C C . ILE A 1 92 ? -14.633 13.031 -5.41 1 98.81 92 ILE A C 1
ATOM 699 O O . ILE A 1 92 ? -13.703 13.391 -6.145 1 98.81 92 ILE A O 1
ATOM 703 N N . THR A 1 93 ? -14.742 13.438 -4.156 1 98.88 93 THR A N 1
ATOM 704 C CA . THR A 1 93 ? -13.742 14.258 -3.477 1 98.88 93 THR A CA 1
ATOM 705 C C . THR A 1 93 ? -13.047 13.461 -2.379 1 98.88 93 THR A C 1
ATOM 707 O O . THR A 1 93 ? -13.703 12.906 -1.494 1 98.88 93 THR A O 1
ATOM 710 N N . ALA A 1 94 ? -11.75 13.344 -2.496 1 98.94 94 ALA A N 1
ATOM 711 C CA . ALA A 1 94 ? -10.969 12.742 -1.42 1 98.94 94 ALA A CA 1
ATOM 712 C C . ALA A 1 94 ? -10.547 13.797 -0.396 1 98.94 94 ALA A C 1
ATOM 714 O O . ALA A 1 94 ? -9.945 14.812 -0.753 1 98.94 94 ALA A O 1
ATOM 715 N N . VAL A 1 95 ? -10.938 13.625 0.836 1 98.94 95 VAL A N 1
ATOM 716 C CA . VAL A 1 95 ? -10.508 14.461 1.956 1 98.94 95 VAL A CA 1
ATOM 717 C C . VAL A 1 95 ? -9.359 13.781 2.697 1 98.94 95 VAL A C 1
ATOM 719 O O . VAL A 1 95 ? -9.57 12.836 3.455 1 98.94 95 VAL A O 1
ATOM 722 N N . ILE A 1 96 ? -8.18 14.305 2.475 1 98.88 96 ILE A N 1
ATOM 723 C CA . ILE A 1 96 ? -6.953 13.68 2.949 1 98.88 96 ILE A CA 1
ATOM 724 C C . ILE A 1 96 ? -6.199 14.648 3.861 1 98.88 96 ILE A C 1
ATOM 726 O O . ILE A 1 96 ? -5.219 15.273 3.441 1 98.88 96 ILE A O 1
ATOM 730 N N . PRO A 1 97 ? -6.512 14.672 5.117 1 98.69 97 PRO A N 1
ATOM 731 C CA . PRO A 1 97 ? -5.918 15.664 6.027 1 98.69 97 PRO A CA 1
ATOM 732 C C . PRO A 1 97 ? -4.395 15.57 6.086 1 98.69 97 PRO A C 1
ATOM 734 O O . PRO A 1 97 ? -3.709 16.594 6.043 1 98.69 97 PRO A O 1
ATOM 737 N N . TYR A 1 98 ? -3.832 14.438 6.199 1 98.56 98 TYR A N 1
ATOM 738 C CA . TYR A 1 98 ? -2.406 14.188 6.012 1 98.56 98 TYR A CA 1
ATOM 739 C C . TYR A 1 98 ? -2.145 13.516 4.668 1 98.56 98 TYR A C 1
ATOM 741 O O . TYR A 1 98 ? -2.521 12.359 4.461 1 98.56 98 TYR A O 1
ATOM 749 N N . PHE A 1 99 ? -1.503 14.195 3.764 1 98.5 99 PHE A N 1
ATOM 750 C CA . PHE A 1 99 ? -1.252 13.648 2.434 1 98.5 99 PHE A CA 1
ATOM 751 C C . PHE A 1 99 ? -0.077 12.68 2.461 1 98.5 99 PHE A C 1
ATOM 753 O O . PHE A 1 99 ? 1.062 13.078 2.711 1 98.5 99 PHE A O 1
ATOM 760 N N . PRO A 1 100 ? -0.335 11.406 2.139 1 98 100 PRO A N 1
ATOM 761 C CA . PRO A 1 100 ? 0.736 10.406 2.184 1 98 100 PRO A CA 1
ATOM 762 C C . PRO A 1 100 ? 1.901 10.75 1.259 1 98 100 PRO A C 1
ATOM 764 O O . PRO A 1 100 ? 1.688 11.242 0.148 1 98 100 PRO A O 1
ATOM 767 N N . TYR A 1 101 ? 3.143 10.523 1.761 1 97.5 101 TYR A N 1
ATOM 768 C CA . TYR A 1 101 ? 4.379 10.648 0.997 1 97.5 101 TYR A CA 1
ATOM 769 C C . TYR A 1 101 ? 4.707 12.117 0.73 1 97.5 101 TYR A C 1
ATOM 771 O O . TYR A 1 101 ? 5.555 12.422 -0.108 1 97.5 101 TYR A O 1
ATOM 779 N N . SER A 1 102 ? 4.066 13.016 1.436 1 95.81 102 SER A N 1
ATOM 780 C CA . SER A 1 102 ? 4.258 14.445 1.206 1 95.81 102 SER A CA 1
ATOM 781 C C . SER A 1 102 ? 5.703 14.859 1.456 1 95.81 102 SER A C 1
ATOM 783 O O . SER A 1 102 ? 6.207 15.789 0.824 1 95.81 102 SER A O 1
ATOM 785 N N . LYS A 1 103 ? 6.449 14.164 2.334 1 93.56 103 LYS A N 1
ATOM 786 C CA . LYS A 1 103 ? 7.852 14.477 2.617 1 93.56 103 LYS A CA 1
ATOM 787 C C . LYS A 1 103 ? 8.734 14.148 1.418 1 93.56 103 LYS A C 1
ATOM 789 O O . LYS A 1 103 ? 9.859 14.648 1.317 1 93.56 103 LYS A O 1
ATOM 794 N N . GLN A 1 104 ? 8.258 13.289 0.579 1 95.38 104 GLN A N 1
ATOM 795 C CA . GLN A 1 104 ? 9 12.891 -0.614 1 95.38 104 GLN A CA 1
ATOM 796 C C . GLN A 1 104 ? 8.531 13.672 -1.84 1 95.38 104 GLN A C 1
ATOM 798 O O . GLN A 1 104 ? 8.141 13.078 -2.848 1 95.38 104 GLN A O 1
ATOM 803 N N . SER A 1 105 ? 8.594 15 -1.751 1 94.12 105 SER A N 1
ATOM 804 C CA . SER A 1 105 ? 8.062 15.898 -2.775 1 94.12 105 SER A CA 1
ATOM 805 C C . SER A 1 105 ? 9.172 16.406 -3.693 1 94.12 105 SER A C 1
ATOM 807 O O . SER A 1 105 ? 8.922 17.203 -4.594 1 94.12 105 SER A O 1
ATOM 809 N N . LYS A 1 106 ? 10.336 16 -3.414 1 90.62 106 LYS A N 1
ATOM 810 C CA . LYS A 1 106 ? 11.477 16.297 -4.281 1 90.62 106 LYS A CA 1
ATOM 811 C C . LYS A 1 106 ? 12.422 15.094 -4.359 1 90.62 106 LYS A C 1
ATOM 813 O O . LYS A 1 106 ? 12.359 14.195 -3.52 1 90.62 106 LYS A O 1
ATOM 818 N N . LYS A 1 107 ? 13.242 15.102 -5.418 1 85.69 107 LYS A N 1
ATOM 819 C CA . LYS A 1 107 ? 14.258 14.062 -5.508 1 85.69 107 LYS A CA 1
ATOM 820 C C . LYS A 1 107 ? 15.398 14.32 -4.523 1 85.69 107 LYS A C 1
ATOM 822 O O . LYS A 1 107 ? 16 15.398 -4.535 1 85.69 107 LYS A O 1
ATOM 827 N N . LYS A 1 108 ? 15.562 13.445 -3.576 1 72.31 108 LYS A N 1
ATOM 828 C CA . LYS A 1 108 ? 16.672 13.609 -2.637 1 72.31 108 LYS A CA 1
ATOM 829 C C . LYS A 1 108 ? 18 13.273 -3.299 1 72.31 108 LYS A C 1
ATOM 831 O O . LYS A 1 108 ? 19.031 13.891 -2.992 1 72.31 108 LYS A O 1
ATOM 836 N N . LYS A 1 109 ? 17.969 12.258 -4.098 1 75.81 109 LYS A N 1
ATOM 837 C CA . LYS A 1 109 ? 19.141 11.836 -4.848 1 75.81 109 LYS A CA 1
ATOM 838 C C . LYS A 1 109 ? 18.828 11.695 -6.332 1 75.81 109 LYS A C 1
ATOM 840 O O . LYS A 1 109 ? 17.656 11.609 -6.719 1 75.81 109 LYS A O 1
ATOM 845 N N . HIS A 1 110 ? 19.844 11.797 -7.156 1 77.75 110 HIS A N 1
ATOM 846 C CA . HIS A 1 110 ? 19.703 11.82 -8.609 1 77.75 110 HIS A CA 1
ATOM 847 C C . HIS A 1 110 ? 18.906 10.617 -9.102 1 77.75 110 HIS A C 1
ATOM 849 O O . HIS A 1 110 ? 18.172 10.719 -10.086 1 77.75 110 HIS A O 1
ATOM 855 N N . ARG A 1 111 ? 18.922 9.547 -8.414 1 83.94 111 ARG A N 1
ATOM 856 C CA . ARG A 1 111 ? 18.297 8.336 -8.938 1 83.94 111 ARG A CA 1
ATOM 857 C C . ARG A 1 111 ? 17.156 7.871 -8.039 1 83.94 111 ARG A C 1
ATOM 859 O O . ARG A 1 111 ? 17.047 6.676 -7.746 1 83.94 111 ARG A O 1
ATOM 866 N N . GLY A 1 112 ? 16.312 8.883 -7.668 1 88.75 112 GLY A N 1
ATOM 867 C CA . GLY A 1 112 ? 15.164 8.609 -6.828 1 88.75 112 GLY A CA 1
ATOM 868 C C . GLY A 1 112 ? 13.852 9.023 -7.469 1 88.75 112 GLY A C 1
ATOM 869 O O . GLY A 1 112 ? 13.82 9.445 -8.625 1 88.75 112 GLY A O 1
ATOM 870 N N . ALA A 1 113 ? 12.773 8.688 -6.785 1 92.31 113 ALA A N 1
ATOM 871 C CA . ALA A 1 113 ? 11.438 9.031 -7.25 1 92.31 113 ALA A CA 1
ATOM 872 C C . ALA A 1 113 ? 10.859 10.195 -6.445 1 92.31 113 ALA A C 1
ATOM 874 O O . ALA A 1 113 ? 11.312 10.469 -5.332 1 92.31 113 ALA A O 1
ATOM 875 N N . ILE A 1 114 ? 10.031 10.945 -7.051 1 95.62 114 ILE A N 1
ATOM 876 C CA . ILE A 1 114 ? 9.148 11.859 -6.324 1 95.62 114 ILE A CA 1
ATOM 877 C C . ILE A 1 114 ? 7.852 11.141 -5.961 1 95.62 114 ILE A C 1
ATOM 879 O O . ILE A 1 114 ? 6.848 11.266 -6.668 1 95.62 114 ILE A O 1
ATOM 883 N N . ALA A 1 115 ? 7.895 10.445 -4.895 1 97.44 115 ALA A N 1
ATOM 884 C CA . ALA A 1 115 ? 6.805 9.555 -4.504 1 97.44 115 ALA A CA 1
ATOM 885 C C . ALA A 1 115 ? 5.496 10.32 -4.336 1 97.44 115 ALA A C 1
ATOM 887 O O . ALA A 1 115 ? 4.422 9.805 -4.641 1 97.44 115 ALA A O 1
ATOM 888 N N . ALA A 1 116 ? 5.578 11.562 -3.855 1 97.88 116 ALA A N 1
ATOM 889 C CA . ALA A 1 116 ? 4.375 12.375 -3.68 1 97.88 116 ALA A CA 1
ATOM 890 C C . ALA A 1 116 ? 3.664 12.602 -5.012 1 97.88 116 ALA A C 1
ATOM 892 O O . ALA A 1 116 ? 2.436 12.539 -5.086 1 97.88 116 ALA A O 1
ATOM 893 N N . LYS A 1 117 ? 4.43 12.906 -6.031 1 97.69 117 LYS A N 1
ATOM 894 C CA . LYS A 1 117 ? 3.842 13.086 -7.355 1 97.69 117 LYS A CA 1
ATOM 895 C C . LYS A 1 117 ? 3.234 11.789 -7.875 1 97.69 117 LYS A C 1
ATOM 897 O O . LYS A 1 117 ? 2.152 11.789 -8.461 1 97.69 117 LYS A O 1
ATOM 902 N N . LEU A 1 118 ? 3.939 10.703 -7.68 1 98.12 118 LEU A N 1
ATOM 903 C CA . LEU A 1 118 ? 3.4 9.406 -8.055 1 98.12 118 LEU A CA 1
ATOM 904 C C . LEU A 1 118 ? 2.051 9.164 -7.387 1 98.12 118 LEU A C 1
ATOM 906 O O . LEU A 1 118 ? 1.097 8.734 -8.047 1 98.12 118 LEU A O 1
ATOM 910 N N . VAL A 1 119 ? 1.935 9.438 -6.105 1 98.5 119 VAL A N 1
ATOM 911 C CA . VAL A 1 119 ? 0.697 9.242 -5.355 1 98.5 119 VAL A CA 1
ATOM 912 C C . VAL A 1 119 ? -0.399 10.141 -5.922 1 98.5 119 VAL A C 1
ATOM 914 O O . VAL A 1 119 ? -1.544 9.711 -6.078 1 98.5 119 VAL A O 1
ATOM 917 N N . ALA A 1 120 ? -0.051 11.375 -6.227 1 98.31 120 ALA A N 1
ATOM 918 C CA . ALA A 1 120 ? -1.011 12.281 -6.852 1 98.31 120 ALA A CA 1
ATOM 919 C C . ALA A 1 120 ? -1.56 11.688 -8.148 1 98.31 120 ALA A C 1
ATOM 921 O O . ALA A 1 120 ? -2.771 11.703 -8.383 1 98.31 120 ALA A O 1
ATOM 922 N N . ASN A 1 121 ? -0.685 11.148 -8.984 1 98 121 ASN A N 1
ATOM 923 C CA . ASN A 1 121 ? -1.085 10.539 -10.25 1 98 121 ASN A CA 1
ATOM 924 C C . ASN A 1 121 ? -1.963 9.312 -10.023 1 98 121 ASN A C 1
ATOM 926 O O . ASN A 1 121 ? -2.936 9.102 -10.75 1 98 121 ASN A O 1
ATOM 930 N N . ILE A 1 122 ? -1.604 8.547 -9.039 1 98.31 122 ILE A N 1
ATOM 931 C CA . ILE A 1 122 ? -2.338 7.328 -8.734 1 98.31 122 ILE A CA 1
ATOM 932 C C . ILE A 1 122 ? -3.75 7.676 -8.273 1 98.31 122 ILE A C 1
ATOM 934 O O . ILE A 1 122 ? -4.715 7.004 -8.641 1 98.31 122 ILE A O 1
ATOM 938 N N . LEU A 1 123 ? -3.857 8.703 -7.48 1 98.44 123 LEU A N 1
ATOM 939 C CA . LEU A 1 123 ? -5.172 9.164 -7.047 1 98.44 123 LEU A CA 1
ATOM 940 C C . LEU A 1 123 ? -6.031 9.57 -8.242 1 98.44 123 LEU A C 1
ATOM 942 O O . LEU A 1 123 ? -7.203 9.195 -8.328 1 98.44 123 LEU A O 1
ATOM 946 N N . SER A 1 124 ? -5.461 10.227 -9.148 1 97.56 124 SER A N 1
ATOM 947 C CA . SER A 1 124 ? -6.18 10.672 -10.336 1 97.56 124 SER A CA 1
ATOM 948 C C . SER A 1 124 ? -6.691 9.484 -11.148 1 97.56 124 SER A C 1
ATOM 950 O O . SER A 1 124 ? -7.855 9.461 -11.547 1 97.56 124 SER A O 1
ATOM 952 N N . ILE A 1 125 ? -5.914 8.461 -11.344 1 97.12 125 ILE A N 1
ATOM 953 C CA . ILE A 1 125 ? -6.285 7.328 -12.188 1 97.12 125 ILE A CA 1
ATOM 954 C C . ILE A 1 125 ? -7.328 6.477 -11.477 1 97.12 125 ILE A C 1
ATOM 956 O O . ILE A 1 125 ? -8.078 5.734 -12.117 1 97.12 125 ILE A O 1
ATOM 960 N N . SER A 1 126 ? -7.344 6.586 -10.148 1 97.94 126 SER A N 1
ATOM 961 C CA . SER A 1 126 ? -8.336 5.832 -9.383 1 97.94 126 SER A CA 1
ATOM 962 C C . SER A 1 126 ? -9.734 6.406 -9.57 1 97.94 126 SER A C 1
ATOM 964 O O . SER A 1 126 ? -10.727 5.746 -9.266 1 97.94 126 SER A O 1
ATOM 966 N N . GLY A 1 127 ? -9.836 7.723 -9.914 1 98 127 GLY A N 1
ATOM 967 C CA . GLY A 1 127 ? -11.133 8.281 -10.273 1 98 127 GLY A CA 1
ATOM 968 C C . GLY A 1 127 ? -11.5 9.508 -9.461 1 98 127 GLY A C 1
ATOM 969 O O . GLY A 1 127 ? -12.633 9.992 -9.531 1 98 127 GLY A O 1
ATOM 970 N N . VAL A 1 128 ? -10.578 9.984 -8.688 1 98.62 128 VAL A N 1
ATOM 971 C CA . VAL A 1 128 ? -10.875 11.148 -7.855 1 98.62 128 VAL A CA 1
ATOM 972 C C . VAL A 1 128 ? -11.023 12.391 -8.734 1 98.62 128 VAL A C 1
ATOM 974 O O . VAL A 1 128 ? -10.297 12.547 -9.719 1 98.62 128 VAL A O 1
ATOM 977 N N . ASP A 1 129 ? -11.938 13.305 -8.328 1 98.38 129 ASP A N 1
ATOM 978 C CA . ASP A 1 129 ? -12.188 14.523 -9.094 1 98.38 129 ASP A CA 1
ATOM 979 C C . ASP A 1 129 ? -11.641 15.75 -8.367 1 98.38 129 ASP A C 1
ATOM 981 O O . ASP A 1 129 ? -11.367 16.781 -8.992 1 98.38 129 ASP A O 1
ATOM 985 N N . HIS A 1 130 ? -11.578 15.641 -7.113 1 98.56 130 HIS A N 1
ATOM 986 C CA . HIS A 1 130 ? -11.211 16.766 -6.25 1 98.56 130 HIS A CA 1
ATOM 987 C C . HIS A 1 130 ? -10.508 16.281 -4.988 1 98.56 130 HIS A C 1
ATOM 989 O O . HIS A 1 130 ? -10.805 15.195 -4.484 1 98.56 130 HIS A O 1
ATOM 995 N N . ILE A 1 131 ? -9.5 17.078 -4.543 1 98.62 131 ILE A N 1
ATOM 996 C CA . ILE A 1 131 ? -8.789 16.703 -3.322 1 98.62 131 ILE A CA 1
ATOM 997 C C . ILE A 1 131 ? -8.852 17.875 -2.328 1 98.62 131 ILE A C 1
ATOM 999 O O . ILE A 1 131 ? -8.641 19.031 -2.703 1 98.62 131 ILE A O 1
ATOM 1003 N N . ILE A 1 132 ? -9.219 17.578 -1.109 1 98.5 132 ILE A N 1
ATOM 1004 C CA . ILE A 1 132 ? -9.086 18.484 0.026 1 98.5 132 ILE A CA 1
ATOM 1005 C C . ILE A 1 132 ? -8.016 17.969 0.985 1 98.5 132 ILE A C 1
ATOM 1007 O O . ILE A 1 132 ? -8.07 16.812 1.409 1 98.5 132 ILE A O 1
ATOM 1011 N N . THR A 1 133 ? -7.043 18.719 1.228 1 98.38 133 THR A N 1
ATOM 1012 C CA . THR A 1 133 ? -5.965 18.344 2.137 1 98.38 133 THR A CA 1
ATOM 1013 C C . THR A 1 133 ? -5.574 19.531 3.02 1 98.38 133 THR A C 1
ATOM 1015 O O . THR A 1 133 ? -6.262 20.547 3.041 1 98.38 133 THR A O 1
ATOM 1018 N N . MET A 1 134 ? -4.598 19.328 3.928 1 97.94 134 MET A N 1
ATOM 1019 C CA . MET A 1 134 ? -4.184 20.391 4.84 1 97.94 134 MET A CA 1
ATOM 1020 C C . MET A 1 134 ? -2.666 20.438 4.965 1 97.94 134 MET A C 1
ATOM 1022 O O . MET A 1 134 ? -2.025 19.422 5.215 1 97.94 134 MET A O 1
ATOM 1026 N N . ASP A 1 135 ? -2.123 21.609 4.758 1 96.94 135 ASP A N 1
ATOM 1027 C CA . ASP A 1 135 ? -0.713 21.922 4.973 1 96.94 135 ASP A CA 1
ATOM 1028 C C . ASP A 1 135 ? 0.183 20.906 4.27 1 96.94 135 ASP A C 1
ATOM 1030 O O . ASP A 1 135 ? 0.974 20.203 4.914 1 96.94 135 ASP A O 1
ATOM 1034 N N . LEU A 1 136 ? 0.075 20.859 2.965 1 96.69 136 LEU A N 1
ATOM 1035 C CA . LEU A 1 136 ? 1.042 20.094 2.195 1 96.69 136 LEU A CA 1
ATOM 1036 C C . LEU A 1 136 ? 2.469 20.469 2.584 1 96.69 136 LEU A C 1
ATOM 1038 O O . LEU A 1 136 ? 2.758 21.625 2.857 1 96.69 136 LEU A O 1
ATOM 1042 N N . HIS A 1 137 ? 3.354 19.484 2.572 1 94.88 137 HIS A N 1
ATOM 1043 C CA . HIS A 1 137 ? 4.742 19.688 2.971 1 94.88 137 HIS A CA 1
ATOM 1044 C C . HIS A 1 137 ? 5.387 20.812 2.158 1 94.88 137 HIS A C 1
ATOM 1046 O O . HIS A 1 137 ? 6.137 21.625 2.701 1 94.88 137 HIS A O 1
ATOM 1052 N N . ALA A 1 138 ? 5.141 20.828 0.922 1 91.81 138 ALA A N 1
ATOM 1053 C CA . ALA A 1 138 ? 5.566 21.891 0.017 1 91.81 138 ALA A CA 1
ATOM 1054 C C . ALA A 1 138 ? 4.402 22.375 -0.836 1 91.81 138 ALA A C 1
ATOM 1056 O O . ALA A 1 138 ? 3.691 21.578 -1.451 1 91.81 138 ALA A O 1
ATOM 1057 N N . SER A 1 139 ? 4.281 23.688 -0.818 1 86.69 139 SER A N 1
ATOM 1058 C CA . SER A 1 139 ? 3.168 24.25 -1.57 1 86.69 139 SER A CA 1
ATOM 1059 C C . SER A 1 139 ? 3.264 23.891 -3.051 1 86.69 139 SER A C 1
ATOM 1061 O O . SER A 1 139 ? 2.244 23.781 -3.734 1 86.69 139 SER A O 1
ATOM 1063 N N . GLN A 1 140 ? 4.465 23.688 -3.562 1 90.19 140 GLN A N 1
ATOM 1064 C CA . GLN A 1 140 ? 4.703 23.359 -4.961 1 90.19 140 GLN A CA 1
ATOM 1065 C C . GLN A 1 140 ? 4.043 22.031 -5.332 1 90.19 140 GLN A C 1
ATOM 1067 O O . GLN A 1 140 ? 3.811 21.75 -6.508 1 90.19 140 GLN A O 1
ATOM 1072 N N . MET A 1 141 ? 3.734 21.266 -4.312 1 94.06 141 MET A N 1
ATOM 1073 C CA . MET A 1 141 ? 3.109 19.969 -4.547 1 94.06 141 MET A CA 1
ATOM 1074 C C . MET A 1 141 ? 1.767 20.141 -5.25 1 94.06 141 MET A C 1
ATOM 1076 O O . MET A 1 141 ? 1.269 19.188 -5.871 1 94.06 141 MET A O 1
ATOM 1080 N N . GLN A 1 142 ? 1.14 21.25 -5.066 1 92.56 142 GLN A N 1
ATOM 1081 C CA . GLN A 1 142 ? -0.138 21.5 -5.73 1 92.56 142 GLN A CA 1
ATOM 1082 C C . GLN A 1 142 ? -0.014 21.328 -7.242 1 92.56 142 GLN A C 1
ATOM 1084 O O . GLN A 1 142 ? -0.992 21 -7.918 1 92.56 142 GLN A O 1
ATOM 1089 N N . GLY A 1 143 ? 1.136 21.5 -7.824 1 94.56 143 GLY A N 1
ATOM 1090 C CA . GLY A 1 143 ? 1.396 21.312 -9.242 1 94.56 143 GLY A CA 1
ATOM 1091 C C . GLY A 1 143 ? 1.499 19.844 -9.641 1 94.56 143 GLY A C 1
ATOM 1092 O O . GLY A 1 143 ? 1.523 19.531 -10.836 1 94.56 143 GLY A O 1
ATOM 1093 N N . PHE A 1 144 ? 1.591 18.969 -8.648 1 95.81 144 PHE A N 1
ATOM 1094 C CA . PHE A 1 144 ? 1.683 17.531 -8.93 1 95.81 144 PHE A CA 1
ATOM 1095 C C . PHE A 1 144 ? 0.355 17 -9.453 1 95.81 144 PHE A C 1
ATOM 1097 O O . PHE A 1 144 ? 0.314 15.945 -10.094 1 95.81 144 PHE A O 1
ATOM 1104 N N . PHE A 1 145 ? -0.729 17.734 -9.109 1 96.06 145 PHE A N 1
ATOM 1105 C CA . PHE A 1 145 ? -2.074 17.234 -9.367 1 96.06 145 PHE A CA 1
ATOM 1106 C C . PHE A 1 145 ? -2.602 17.75 -10.703 1 96.06 145 PHE A C 1
ATOM 1108 O O . PHE A 1 145 ? -2.381 18.906 -11.055 1 96.06 145 PHE A O 1
ATOM 1115 N N . ASN A 1 146 ? -3.275 16.953 -11.484 1 94.06 146 ASN A N 1
ATOM 1116 C CA . ASN A 1 146 ? -3.967 17.359 -12.695 1 94.06 146 ASN A CA 1
ATOM 1117 C C . ASN A 1 146 ? -5.453 17.594 -12.445 1 94.06 146 ASN A C 1
ATOM 1119 O O . ASN A 1 146 ? -6.266 17.5 -13.367 1 94.06 146 ASN A O 1
ATOM 1123 N N . LEU A 1 147 ? -5.82 17.844 -11.234 1 96.69 147 LEU A N 1
ATOM 1124 C CA . LEU A 1 147 ? -7.18 18.094 -10.766 1 96.69 147 LEU A CA 1
ATOM 1125 C C . LEU A 1 147 ? -7.188 19.156 -9.68 1 96.69 147 LEU A C 1
ATOM 1127 O O . LEU A 1 147 ? -6.141 19.5 -9.125 1 96.69 147 LEU A O 1
ATOM 1131 N N . PRO A 1 148 ? -8.383 19.75 -9.359 1 96.31 148 PRO A N 1
ATOM 1132 C CA . PRO A 1 148 ? -8.445 20.766 -8.312 1 96.31 148 PRO A CA 1
ATOM 1133 C C . PRO A 1 148 ? -8.039 20.234 -6.941 1 96.31 148 PRO A C 1
ATOM 1135 O O . PRO A 1 148 ? -8.445 19.125 -6.562 1 96.31 148 PRO A O 1
ATOM 1138 N N . VAL A 1 149 ? -7.223 21 -6.297 1 97.25 149 VAL A N 1
ATOM 1139 C CA . VAL A 1 149 ? -6.773 20.656 -4.949 1 97.25 149 VAL A CA 1
ATOM 1140 C C . VAL A 1 149 ? -6.973 21.859 -4.027 1 97.25 149 VAL A C 1
ATOM 1142 O O . VAL A 1 149 ? -6.547 22.969 -4.352 1 97.25 149 VAL A O 1
ATOM 1145 N N . ASP A 1 150 ? -7.641 21.672 -2.934 1 97 150 ASP A N 1
ATOM 1146 C CA . ASP A 1 150 ? -7.734 22.672 -1.863 1 97 150 ASP A CA 1
ATOM 1147 C C . ASP A 1 150 ? -6.781 22.328 -0.72 1 97 150 ASP A C 1
ATOM 1149 O O . ASP A 1 150 ? -7.047 21.422 0.075 1 97 150 ASP A O 1
ATOM 1153 N N . ASN A 1 151 ? -5.695 23.031 -0.679 1 97 151 ASN A N 1
ATOM 1154 C CA . ASN A 1 151 ? -4.738 22.891 0.414 1 97 151 ASN A CA 1
ATOM 1155 C C . ASN A 1 151 ? -5.074 23.828 1.57 1 97 151 ASN A C 1
ATOM 1157 O O . ASN A 1 151 ? -4.613 24.984 1.604 1 97 151 ASN A O 1
ATOM 1161 N N . LEU A 1 152 ? -5.809 23.359 2.529 1 97.38 152 LEU A N 1
ATOM 1162 C CA . LEU A 1 152 ? -6.223 24.156 3.678 1 97.38 152 LEU A CA 1
ATOM 1163 C C . LEU A 1 152 ? -5.055 24.375 4.637 1 97.38 152 LEU A C 1
ATOM 1165 O O . LEU A 1 152 ? -4.02 23.719 4.52 1 97.38 152 LEU A O 1
ATOM 1169 N N . TYR A 1 153 ? -5.25 25.344 5.516 1 96.75 153 TYR A N 1
ATOM 1170 C CA . TYR A 1 153 ? -4.199 25.672 6.473 1 96.75 153 TYR A CA 1
ATOM 1171 C C . TYR A 1 153 ? -4.688 25.5 7.906 1 96.75 153 TYR A C 1
ATOM 1173 O O . TYR A 1 153 ? -5.82 25.875 8.227 1 96.75 153 TYR A O 1
ATOM 1181 N N . ALA A 1 154 ? -3.814 24.953 8.711 1 97.62 154 ALA A N 1
ATOM 1182 C CA . ALA A 1 154 ? -4.117 24.844 10.133 1 97.62 154 ALA A CA 1
ATOM 1183 C C . ALA A 1 154 ? -3.771 26.125 10.875 1 97.62 154 ALA A C 1
ATOM 1185 O O . ALA A 1 154 ? -4.16 26.312 12.031 1 97.62 154 ALA A O 1
ATOM 1186 N N . GLU A 1 155 ? -3.094 27.031 10.258 1 97.25 155 GLU A N 1
ATOM 1187 C CA . GLU A 1 155 ? -2.523 28.234 10.852 1 97.25 155 GLU A CA 1
ATOM 1188 C C . GLU A 1 155 ? -3.578 29.031 11.617 1 97.25 155 GLU A C 1
ATOM 1190 O O . GLU A 1 155 ? -3.34 29.453 12.75 1 97.25 155 GLU A O 1
ATOM 1195 N N . PRO A 1 156 ? -4.805 29.25 11.062 1 97.06 156 PRO A N 1
ATOM 1196 C CA . PRO A 1 156 ? -5.805 30 11.82 1 97.06 156 PRO A CA 1
ATOM 1197 C C . PRO A 1 156 ? -6.172 29.312 13.141 1 97.06 156 PRO A C 1
ATOM 1199 O O . PRO A 1 156 ? -6.316 29.984 14.164 1 97.06 156 PRO A O 1
ATOM 1202 N N . THR A 1 157 ? -6.32 28 13.07 1 97.56 157 THR A N 1
ATOM 1203 C CA . THR A 1 157 ? -6.645 27.25 14.273 1 97.56 157 THR A CA 1
ATOM 1204 C C . THR A 1 157 ? -5.52 27.344 15.305 1 97.56 157 THR A C 1
ATOM 1206 O O . THR A 1 157 ? -5.773 27.516 16.5 1 97.56 157 THR A O 1
ATOM 1209 N N . ILE A 1 158 ? -4.316 27.266 14.844 1 98.25 158 ILE A N 1
ATOM 1210 C CA . ILE A 1 158 ? -3.139 27.328 15.703 1 98.25 158 ILE A CA 1
ATOM 1211 C C . ILE A 1 158 ? -3.037 28.719 16.328 1 98.25 158 ILE A C 1
ATOM 1213 O O . ILE A 1 158 ? -2.816 28.859 17.531 1 98.25 158 ILE A O 1
ATOM 1217 N N . ALA A 1 159 ? -3.203 29.75 15.523 1 98.06 159 ALA A N 1
ATOM 1218 C CA . ALA A 1 159 ? -3.154 31.125 16.016 1 98.06 159 ALA A CA 1
ATOM 1219 C C . ALA A 1 159 ? -4.203 31.375 17.094 1 98.06 159 ALA A C 1
ATOM 1221 O O . ALA A 1 159 ? -3.904 31.938 18.141 1 98.06 159 ALA A O 1
ATOM 1222 N N . ASN A 1 160 ? -5.438 30.891 16.812 1 97.12 160 ASN A N 1
ATOM 1223 C CA . ASN A 1 160 ? -6.516 31.031 17.797 1 97.12 160 ASN A CA 1
ATOM 1224 C C . ASN A 1 160 ? -6.176 30.344 19.109 1 97.12 160 ASN A C 1
ATOM 1226 O O . ASN A 1 160 ? -6.406 30.891 20.188 1 97.12 160 ASN A O 1
ATOM 1230 N N . TRP A 1 161 ? -5.602 29.188 19.016 1 98 161 TRP A N 1
ATOM 1231 C CA . TRP A 1 161 ? -5.254 28.438 20.219 1 98 161 TRP A CA 1
ATOM 1232 C C . TRP A 1 161 ? -4.199 29.172 21.047 1 98 161 TRP A C 1
ATOM 1234 O O . TRP A 1 161 ? -4.297 29.266 22.266 1 98 161 TRP A O 1
ATOM 1244 N N . ILE A 1 162 ? -3.164 29.688 20.359 1 98.5 162 ILE A N 1
ATOM 1245 C CA . ILE A 1 162 ? -2.104 30.438 21.031 1 98.5 162 ILE A CA 1
ATOM 1246 C C . ILE A 1 162 ? -2.701 31.625 21.766 1 98.5 162 ILE A C 1
ATOM 1248 O O . ILE A 1 162 ? -2.439 31.812 22.969 1 98.5 162 ILE A O 1
ATOM 1252 N N . GLN A 1 163 ? -3.531 32.375 21.156 1 98.12 163 GLN A N 1
ATOM 1253 C CA . GLN A 1 163 ? -4.121 33.562 21.734 1 98.12 163 GLN A CA 1
ATOM 1254 C C . GLN A 1 163 ? -5 33.25 22.922 1 98.12 163 GLN A C 1
ATOM 1256 O O . GLN A 1 163 ? -5.051 34 23.906 1 98.12 163 GLN A O 1
ATOM 1261 N N . GLU A 1 164 ? -5.629 32.094 22.891 1 97.69 164 GLU A N 1
ATOM 1262 C CA . GLU A 1 164 ? -6.621 31.734 23.906 1 97.69 164 GLU A CA 1
ATOM 1263 C C . GLU A 1 164 ? -5.984 30.984 25.062 1 97.69 164 GLU A C 1
ATOM 1265 O O . GLU A 1 164 ? -6.5 31 26.188 1 97.69 164 GLU A O 1
ATOM 1270 N N . ASN A 1 165 ? -4.828 30.328 24.828 1 98.06 165 ASN A N 1
ATOM 1271 C CA . ASN A 1 165 ? -4.395 29.344 25.812 1 98.06 165 ASN A CA 1
ATOM 1272 C C . ASN A 1 165 ? -2.998 29.656 26.328 1 98.06 165 ASN A C 1
ATOM 1274 O O . ASN A 1 165 ? -2.561 29.062 27.328 1 98.06 165 ASN A O 1
ATOM 1278 N N . VAL A 1 166 ? -2.277 30.531 25.688 1 98.31 166 VAL A N 1
ATOM 1279 C CA . VAL A 1 166 ? -0.901 30.781 26.109 1 98.31 166 VAL A CA 1
ATOM 1280 C C . VAL A 1 166 ? -0.801 32.156 26.75 1 98.31 166 VAL A C 1
ATOM 1282 O O . VAL A 1 166 ? -1.061 33.188 26.094 1 98.31 166 VAL A O 1
ATOM 1285 N N . ASP A 1 167 ? -0.378 32.125 27.984 1 96.81 167 ASP A N 1
ATOM 1286 C CA . ASP A 1 167 ? -0.148 33.375 28.672 1 96.81 167 ASP A CA 1
ATOM 1287 C C . ASP A 1 167 ? 1.042 34.125 28.078 1 96.81 167 ASP A C 1
ATOM 1289 O O . ASP A 1 167 ? 2.055 33.531 27.734 1 96.81 167 ASP A O 1
ATOM 1293 N N . ASP A 1 168 ? 0.958 35.469 27.953 1 96.75 168 ASP A N 1
ATOM 1294 C CA . ASP A 1 168 ? 2.039 36.344 27.516 1 96.75 168 ASP A CA 1
ATOM 1295 C C . ASP A 1 168 ? 2.459 36.031 26.078 1 96.75 168 ASP A C 1
ATOM 1297 O O . ASP A 1 168 ? 3.611 36.25 25.703 1 96.75 168 ASP A O 1
ATOM 1301 N N . TRP A 1 169 ? 1.522 35.469 25.266 1 97.81 169 TRP A N 1
ATOM 1302 C CA . TRP A 1 169 ? 1.85 35.094 23.891 1 97.81 169 TRP A CA 1
ATOM 1303 C C . TRP A 1 169 ? 2.254 36.344 23.094 1 97.81 169 TRP A C 1
ATOM 1305 O O . TRP A 1 169 ? 3.014 36.25 22.125 1 97.81 169 TRP A O 1
ATOM 1315 N N . GLN A 1 170 ? 1.863 37.5 23.5 1 98.06 170 GLN A N 1
ATOM 1316 C CA . GLN A 1 170 ? 2.158 38.75 22.797 1 98.06 170 GLN A CA 1
ATOM 1317 C C . GLN A 1 170 ? 3.65 39.062 22.844 1 98.06 170 GLN A C 1
ATOM 1319 O O . GLN A 1 170 ? 4.164 39.781 21.984 1 98.06 170 GLN A O 1
ATOM 1324 N N . ASN A 1 171 ? 4.25 38.625 23.875 1 97.31 171 ASN A N 1
ATOM 1325 C CA . ASN A 1 171 ? 5.703 38.719 23.969 1 97.31 171 ASN A CA 1
ATOM 1326 C C . ASN A 1 171 ? 6.383 37.469 23.438 1 97.31 171 ASN A C 1
ATOM 1328 O O . ASN A 1 171 ? 7.422 37.031 23.969 1 97.31 171 ASN A O 1
ATOM 1332 N N . GLY A 1 172 ? 5.727 36.844 22.531 1 98.12 172 GLY A N 1
ATOM 1333 C CA . GLY A 1 172 ? 6.242 35.594 22 1 98.12 172 GLY A CA 1
ATOM 1334 C C . GLY A 1 172 ? 7.02 35.781 20.703 1 98.12 172 GLY A C 1
ATOM 1335 O O . GLY A 1 172 ? 7.012 36.844 20.109 1 98.12 172 GLY A O 1
ATOM 1336 N N . VAL A 1 173 ? 7.75 34.75 20.328 1 98.56 173 VAL A N 1
ATOM 1337 C CA . VAL A 1 173 ? 8.508 34.656 19.094 1 98.56 173 VAL A CA 1
ATOM 1338 C C . VAL A 1 173 ? 8.227 33.312 18.406 1 98.56 173 VAL A C 1
ATOM 1340 O O . VAL A 1 173 ? 8.227 32.281 19.047 1 98.56 173 VAL A O 1
ATOM 1343 N N . VAL A 1 174 ? 7.836 33.406 17.125 1 98.81 174 VAL A N 1
ATOM 1344 C CA . VAL A 1 174 ? 7.684 32.188 16.344 1 98.81 174 VAL A CA 1
ATOM 1345 C C . VAL A 1 174 ? 9.031 31.766 15.75 1 98.81 174 VAL A C 1
ATOM 1347 O O . VAL A 1 174 ? 9.734 32.594 15.164 1 98.81 174 VAL A O 1
ATOM 1350 N N . VAL A 1 175 ? 9.391 30.5 15.914 1 98.44 175 VAL A N 1
ATOM 1351 C CA . VAL A 1 175 ? 10.758 30.062 15.617 1 98.44 175 VAL A CA 1
ATOM 1352 C C . VAL A 1 175 ? 10.734 28.969 14.562 1 98.44 175 VAL A C 1
ATOM 1354 O O . VAL A 1 175 ? 9.914 28.047 14.633 1 98.44 175 VAL A O 1
ATOM 1357 N N . SER A 1 176 ? 11.531 29.094 13.586 1 96.94 176 SER A N 1
ATOM 1358 C CA . SER A 1 176 ? 11.805 28 12.656 1 96.94 176 SER A CA 1
ATOM 1359 C C . SER A 1 176 ? 13.055 27.234 13.07 1 96.94 176 SER A C 1
ATOM 1361 O O . SER A 1 176 ? 14.086 27.812 13.391 1 96.94 176 SER A O 1
ATOM 1363 N N . LYS A 1 177 ? 12.93 25.891 13.062 1 93.06 177 LYS A N 1
ATOM 1364 C CA . LYS A 1 177 ? 14.062 25.078 13.492 1 93.06 177 LYS A CA 1
ATOM 1365 C C . LYS A 1 177 ? 15.062 24.875 12.359 1 93.06 177 LYS A C 1
ATOM 1367 O O . LYS A 1 177 ? 16.156 24.359 12.57 1 93.06 177 LYS A O 1
ATOM 1372 N N . ASN A 1 178 ? 14.656 25.234 11.148 1 85.06 178 ASN A N 1
ATOM 1373 C CA . ASN A 1 178 ? 15.539 25.188 9.984 1 85.06 178 ASN A CA 1
ATOM 1374 C C . ASN A 1 178 ? 15.164 26.25 8.953 1 85.06 178 ASN A C 1
ATOM 1376 O O . ASN A 1 178 ? 14.164 26.953 9.117 1 85.06 178 ASN A O 1
ATOM 1380 N N . ALA A 1 179 ? 16.031 26.391 7.938 1 80.12 179 ALA A N 1
ATOM 1381 C CA . ALA A 1 179 ? 15.828 27.422 6.934 1 80.12 179 ALA A CA 1
ATOM 1382 C C . ALA A 1 179 ? 14.586 27.141 6.09 1 80.12 179 ALA A C 1
ATOM 1384 O O . ALA A 1 179 ? 13.922 28.078 5.621 1 80.12 179 ALA A O 1
ATOM 1385 N N . GLY A 1 180 ? 14.18 25.969 5.93 1 81.88 180 GLY A N 1
ATOM 1386 C CA . GLY A 1 180 ? 13.086 25.594 5.051 1 81.88 180 GLY A CA 1
ATOM 1387 C C . GLY A 1 180 ? 11.719 25.969 5.602 1 81.88 180 GLY A C 1
ATOM 1388 O O . GLY A 1 180 ? 10.75 26.078 4.848 1 81.88 180 GLY A O 1
ATOM 1389 N N . GLY A 1 181 ? 11.625 26.203 6.883 1 87.75 181 GLY A N 1
ATOM 1390 C CA . GLY A 1 181 ? 10.344 26.5 7.508 1 87.75 181 GLY A CA 1
ATOM 1391 C C . GLY A 1 181 ? 10.07 27.984 7.668 1 87.75 181 GLY A C 1
ATOM 1392 O O . GLY A 1 181 ? 9.078 28.375 8.281 1 87.75 181 GLY A O 1
ATOM 1393 N N . ALA A 1 182 ? 10.891 28.828 7.109 1 89.06 182 ALA A N 1
ATOM 1394 C CA . ALA A 1 182 ? 10.828 30.266 7.34 1 89.06 182 ALA A CA 1
ATOM 1395 C C . ALA A 1 182 ? 9.492 30.844 6.887 1 89.06 182 ALA A C 1
ATOM 1397 O O . ALA A 1 182 ? 8.914 31.688 7.559 1 89.06 182 ALA A O 1
ATOM 1398 N N . LYS A 1 183 ? 8.977 30.359 5.785 1 91 183 LYS A N 1
ATOM 1399 C CA . LYS A 1 183 ? 7.73 30.906 5.254 1 91 183 LYS A CA 1
ATOM 1400 C C . LYS A 1 183 ? 6.566 30.641 6.203 1 91 183 LYS A C 1
ATOM 1402 O O . LYS A 1 183 ? 5.77 31.531 6.48 1 91 183 LYS A O 1
ATOM 1407 N N . ARG A 1 184 ? 6.488 29.469 6.703 1 93.81 184 ARG A N 1
ATOM 1408 C CA . ARG A 1 184 ? 5.434 29.094 7.641 1 93.81 184 ARG A CA 1
ATOM 1409 C C . ARG A 1 184 ? 5.531 29.891 8.93 1 93.81 184 ARG A C 1
ATOM 1411 O O . ARG A 1 184 ? 4.516 30.344 9.461 1 93.81 184 ARG A O 1
ATOM 1418 N N . VAL A 1 185 ? 6.688 30.062 9.383 1 96.31 185 VAL A N 1
ATOM 1419 C CA . VAL A 1 185 ? 6.965 30.766 10.625 1 96.31 185 VAL A CA 1
ATOM 1420 C C . VAL A 1 185 ? 6.617 32.25 10.477 1 96.31 185 VAL A C 1
ATOM 1422 O O . VAL A 1 185 ? 5.977 32.844 11.352 1 96.31 185 VAL A O 1
ATOM 1425 N N . THR A 1 186 ? 7.027 32.844 9.367 1 96.5 186 THR A N 1
ATOM 1426 C CA . THR A 1 186 ? 6.746 34.25 9.148 1 96.5 186 THR A CA 1
ATOM 1427 C C . THR A 1 186 ? 5.246 34.5 8.992 1 96.5 186 THR A C 1
ATOM 1429 O O . THR A 1 186 ? 4.719 35.5 9.453 1 96.5 186 THR A O 1
ATOM 1432 N N . SER A 1 187 ? 4.582 33.594 8.352 1 96.31 187 SER A N 1
ATOM 1433 C CA . SER A 1 187 ? 3.139 33.719 8.172 1 96.31 187 SER A CA 1
ATOM 1434 C C . SER A 1 187 ? 2.416 33.719 9.516 1 96.31 187 SER A C 1
ATOM 1436 O O . SER A 1 187 ? 1.567 34.594 9.758 1 96.31 187 SER A O 1
ATOM 1438 N N . LEU A 1 188 ? 2.734 32.812 10.367 1 97.75 188 LEU A N 1
ATOM 1439 C CA . LEU A 1 188 ? 2.102 32.75 11.68 1 97.75 188 LEU A CA 1
ATOM 1440 C C . LEU A 1 188 ? 2.465 33.969 12.516 1 97.75 188 LEU A C 1
ATOM 1442 O O . LEU A 1 188 ? 1.613 34.531 13.211 1 97.75 188 LEU A O 1
ATOM 1446 N N . ALA A 1 189 ? 3.758 34.344 12.492 1 98.38 189 ALA A N 1
ATOM 1447 C CA . ALA A 1 189 ? 4.207 35.531 13.219 1 98.38 189 ALA A CA 1
ATOM 1448 C C . ALA A 1 189 ? 3.42 36.781 12.797 1 98.38 189 ALA A C 1
ATOM 1450 O O . ALA A 1 189 ? 2.992 37.562 13.633 1 98.38 189 ALA A O 1
ATOM 1451 N N . ASP A 1 190 ? 3.244 36.875 11.492 1 97.75 190 ASP A N 1
ATOM 1452 C CA . ASP A 1 190 ? 2.49 38 10.945 1 97.75 190 ASP A CA 1
ATOM 1453 C C . ASP A 1 190 ? 1.044 38 11.438 1 97.75 190 ASP A C 1
ATOM 1455 O O . ASP A 1 190 ? 0.493 39.031 11.805 1 97.75 190 ASP A O 1
ATOM 1459 N N . ARG A 1 191 ? 0.463 36.875 11.438 1 96.69 191 ARG A N 1
ATOM 1460 C CA . ARG A 1 191 ? -0.925 36.75 11.859 1 96.69 191 ARG A CA 1
ATOM 1461 C C . ARG A 1 191 ? -1.087 37.125 13.328 1 96.69 191 ARG A C 1
ATOM 1463 O O . ARG A 1 191 ? -2.08 37.781 13.703 1 96.69 191 ARG A O 1
ATOM 1470 N N . LEU A 1 192 ? -0.135 36.75 14.109 1 97.81 192 LEU A N 1
ATOM 1471 C CA . LEU A 1 192 ? -0.174 37.031 15.547 1 97.81 192 LEU A CA 1
ATOM 1472 C C . LEU A 1 192 ? 0.4 38.406 15.844 1 97.81 192 LEU A C 1
ATOM 1474 O O . LEU A 1 192 ? 0.28 38.906 16.969 1 97.81 192 LEU A O 1
ATOM 1478 N N . ASN A 1 193 ? 1.029 38.969 14.875 1 98 193 ASN A N 1
ATOM 1479 C CA . ASN A 1 193 ? 1.712 40.25 15.023 1 98 193 ASN A CA 1
ATOM 1480 C C . ASN A 1 193 ? 2.799 40.188 16.094 1 98 193 ASN A C 1
ATOM 1482 O O . ASN A 1 193 ? 2.814 41 17.016 1 98 193 ASN A O 1
ATOM 1486 N N . ILE A 1 194 ? 3.623 39.188 15.969 1 98.19 194 ILE A N 1
ATOM 1487 C CA . ILE A 1 194 ? 4.762 39.062 16.859 1 98.19 194 ILE A CA 1
ATOM 1488 C C . ILE A 1 194 ? 6.02 38.75 16.062 1 98.19 194 ILE A C 1
ATOM 1490 O O . ILE A 1 194 ? 5.957 38.562 14.836 1 98.19 194 ILE A O 1
ATOM 1494 N N . ASP A 1 195 ? 7.203 38.656 16.703 1 97.5 195 ASP A N 1
ATOM 1495 C CA . ASP A 1 195 ? 8.492 38.5 16.047 1 97.5 195 ASP A CA 1
ATOM 1496 C C . ASP A 1 195 ? 8.703 37.031 15.648 1 97.5 195 ASP A C 1
ATOM 1498 O O . ASP A 1 195 ? 7.996 36.156 16.125 1 97.5 195 ASP A O 1
ATOM 1502 N N . PHE A 1 196 ? 9.609 36.875 14.727 1 97.5 196 PHE A N 1
ATOM 1503 C CA . PHE A 1 196 ? 10.031 35.531 14.406 1 97.5 196 PHE A CA 1
ATOM 1504 C C . PHE A 1 196 ? 11.539 35.375 14.531 1 97.5 196 PHE A C 1
ATOM 1506 O O . PHE A 1 196 ? 12.266 36.375 14.562 1 97.5 196 PHE A O 1
ATOM 1513 N N . ALA A 1 197 ? 12 34.188 14.766 1 97.31 197 ALA A N 1
ATOM 1514 C CA . ALA A 1 197 ? 13.414 33.844 14.859 1 97.31 197 ALA A CA 1
ATOM 1515 C C . ALA A 1 197 ? 13.711 32.562 14.062 1 97.31 197 ALA A C 1
ATOM 1517 O O . ALA A 1 197 ? 12.789 31.828 13.703 1 97.31 197 ALA A O 1
ATOM 1518 N N . LEU A 1 198 ? 15.008 32.438 13.688 1 95.75 198 LEU A N 1
ATOM 1519 C CA . LEU A 1 198 ? 15.43 31.281 12.883 1 95.75 198 LEU A CA 1
ATOM 1520 C C . LEU A 1 198 ? 16.656 30.609 13.5 1 95.75 198 LEU A C 1
ATOM 1522 O O . LEU A 1 198 ? 17.578 31.297 13.961 1 95.75 198 LEU A O 1
ATOM 1526 N N . ILE A 1 199 ? 16.562 29.328 13.57 1 93.62 199 ILE A N 1
ATOM 1527 C CA . ILE A 1 199 ? 17.734 28.547 13.953 1 93.62 199 ILE A CA 1
ATOM 1528 C C . ILE A 1 199 ? 18.375 27.938 12.719 1 93.62 199 ILE A C 1
ATOM 1530 O O . ILE A 1 199 ? 17.688 27.328 11.883 1 93.62 199 ILE A O 1
ATOM 1534 N N . HIS A 1 200 ? 19.562 28.188 12.516 1 87.06 200 HIS A N 1
ATOM 1535 C CA . HIS A 1 200 ? 20.344 27.562 11.453 1 87.06 200 HIS A CA 1
ATOM 1536 C C . HIS A 1 200 ? 21.25 26.469 12 1 87.06 200 HIS A C 1
ATOM 1538 O O . HIS A 1 200 ? 21.984 26.688 12.969 1 87.06 200 HIS A O 1
ATOM 1544 N N . MET A 1 201 ? 21 25.297 11.438 1 74.94 201 MET A N 1
ATOM 1545 C CA . MET A 1 201 ? 21.859 24.172 11.852 1 74.94 201 MET A CA 1
ATOM 1546 C C . MET A 1 201 ? 22.953 23.922 10.82 1 74.94 201 MET A C 1
ATOM 1548 O O . MET A 1 201 ? 22.656 23.688 9.641 1 74.94 201 MET A O 1
ATOM 1552 N N . ASP A 1 202 ? 24.25 24.281 11.094 1 66.12 202 ASP A N 1
ATOM 1553 C CA . ASP A 1 202 ? 25.391 23.969 10.234 1 66.12 202 ASP A CA 1
ATOM 1554 C C . ASP A 1 202 ? 25.984 22.609 10.594 1 66.12 202 ASP A C 1
ATOM 1556 O O . ASP A 1 202 ? 26.406 22.391 11.734 1 66.12 202 ASP A O 1
ATOM 1560 N N . ARG A 1 203 ? 25.734 21.641 9.711 1 52.53 203 ARG A N 1
ATOM 1561 C CA . ARG A 1 203 ? 26.344 20.344 9.977 1 52.53 203 ARG A CA 1
ATOM 1562 C C . ARG A 1 203 ? 27.703 20.219 9.305 1 52.53 203 ARG A C 1
ATOM 1564 O O . ARG A 1 203 ? 27.812 20.359 8.078 1 52.53 203 ARG A O 1
ATOM 1571 N N . THR A 1 204 ? 28.672 20.984 9.672 1 49.22 204 THR A N 1
ATOM 1572 C CA . THR A 1 204 ? 30 20.875 9.078 1 49.22 204 THR A CA 1
ATOM 1573 C C . THR A 1 204 ? 30.594 19.5 9.336 1 49.22 204 THR A C 1
ATOM 1575 O O . THR A 1 204 ? 30.594 19.016 10.469 1 49.22 204 THR A O 1
ATOM 1578 N N . ARG A 1 205 ? 30.766 18.719 8.328 1 42.25 205 ARG A N 1
ATOM 1579 C CA . ARG A 1 205 ? 31.594 17.531 8.367 1 42.25 205 ARG A CA 1
ATOM 1580 C C . ARG A 1 205 ? 33.031 17.875 8.812 1 42.25 205 ARG A C 1
ATOM 1582 O O . ARG A 1 205 ? 33.625 18.828 8.312 1 42.25 205 ARG A O 1
ATOM 1589 N N . LYS A 1 206 ? 33.469 17.594 9.875 1 41.84 206 LYS A N 1
ATOM 1590 C CA . LYS A 1 206 ? 34.906 17.719 10.125 1 41.84 206 LYS A CA 1
ATOM 1591 C C . LYS A 1 206 ? 35.719 17.062 9.008 1 41.84 206 LYS A C 1
ATOM 1593 O O . LYS A 1 206 ? 36.875 16.688 9.211 1 41.84 206 LYS A O 1
ATOM 1598 N N . GLY A 1 207 ? 35.344 16.688 7.781 1 37.03 207 GLY A N 1
ATOM 1599 C CA . GLY A 1 207 ? 36.5 16.125 7.07 1 37.03 207 GLY A CA 1
ATOM 1600 C C . GLY A 1 207 ? 37.688 17.062 7.012 1 37.03 207 GLY A C 1
ATOM 1601 O O . GLY A 1 207 ? 37.594 18.219 7.414 1 37.03 207 GLY A O 1
ATOM 1602 N N . HIS A 1 208 ? 38.969 16.578 6.191 1 34.47 208 HIS A N 1
ATOM 1603 C CA . HIS A 1 208 ? 40.312 17.125 6.023 1 34.47 208 HIS A CA 1
ATOM 1604 C C . HIS A 1 208 ? 40.25 18.594 5.637 1 34.47 208 HIS A C 1
ATOM 1606 O O . HIS A 1 208 ? 39.406 19 4.836 1 34.47 208 HIS A O 1
ATOM 1612 N N . ALA A 1 209 ? 41.094 19.469 6.387 1 33.41 209 ALA A N 1
ATOM 1613 C CA . ALA A 1 209 ? 41.562 20.828 6.215 1 33.41 209 ALA A CA 1
ATOM 1614 C C . ALA A 1 209 ? 41.688 21.203 4.738 1 33.41 209 ALA A C 1
ATOM 1616 O O . ALA A 1 209 ? 41.594 22.375 4.375 1 33.41 209 ALA A O 1
ATOM 1617 N N . GLN A 1 210 ? 42.344 20.328 3.934 1 33 210 GLN A N 1
ATOM 1618 C CA . GLN A 1 210 ? 43.125 20.875 2.838 1 33 210 GLN A CA 1
ATOM 1619 C C . GLN A 1 210 ? 42.219 21.312 1.683 1 33 210 GLN A C 1
ATOM 1621 O O . GLN A 1 210 ? 42.719 21.922 0.722 1 33 210 GLN A O 1
ATOM 1626 N N . ASP A 1 211 ? 41.219 20.578 1.265 1 33.12 211 ASP A N 1
ATOM 1627 C CA . ASP A 1 211 ? 40.938 21.062 -0.084 1 33.12 211 ASP A CA 1
ATOM 1628 C C . ASP A 1 211 ? 40.156 22.375 -0.048 1 33.12 211 ASP A C 1
ATOM 1630 O O . ASP A 1 211 ? 39.062 22.422 0.516 1 33.12 211 ASP A O 1
ATOM 1634 N N . PRO A 1 212 ? 40.75 23.578 -0.161 1 34.97 212 PRO A N 1
ATOM 1635 C CA . PRO A 1 212 ? 40.312 24.969 -0.231 1 34.97 212 PRO A CA 1
ATOM 1636 C C . PRO A 1 212 ? 39.031 25.141 -1.028 1 34.97 212 PRO A C 1
ATOM 1638 O O . PRO A 1 212 ? 38.344 26.172 -0.909 1 34.97 212 PRO A O 1
ATOM 1641 N N . ASP A 1 213 ? 38.875 24.328 -2.066 1 33.66 213 ASP A N 1
ATOM 1642 C CA . ASP A 1 213 ? 38 24.812 -3.146 1 33.66 213 ASP A CA 1
ATOM 1643 C C . ASP A 1 213 ? 36.531 24.656 -2.785 1 33.66 213 ASP A C 1
ATOM 1645 O O . ASP A 1 213 ? 35.656 24.781 -3.648 1 33.66 213 ASP A O 1
ATOM 1649 N N . HIS A 1 214 ? 36.156 24.016 -1.72 1 35.09 214 HIS A N 1
ATOM 1650 C CA . HIS A 1 214 ? 34.719 23.906 -1.63 1 35.09 214 HIS A CA 1
ATOM 1651 C C . HIS A 1 214 ? 34.062 25.25 -1.314 1 35.09 214 HIS A C 1
ATOM 1653 O O . HIS A 1 214 ? 33.906 25.609 -0.145 1 35.09 214 HIS A O 1
ATOM 1659 N N . SER A 1 215 ? 34.438 26.312 -2.09 1 31.34 215 SER A N 1
ATOM 1660 C CA . SER A 1 215 ? 33.75 27.594 -2.045 1 31.34 215 SER A CA 1
ATOM 1661 C C . SER A 1 215 ? 32.219 27.391 -2.117 1 31.34 215 SER A C 1
ATOM 1663 O O . SER A 1 215 ? 31.734 26.703 -3.014 1 31.34 215 SER A O 1
ATOM 1665 N N . LEU A 1 216 ? 31.531 27.359 -1.025 1 36.12 216 LEU A N 1
ATOM 1666 C CA . LEU A 1 216 ? 30.094 27.531 -0.846 1 36.12 216 LEU A CA 1
ATOM 1667 C C . LEU A 1 216 ? 29.547 28.578 -1.824 1 36.12 216 LEU A C 1
ATOM 1669 O O . LEU A 1 216 ? 28.562 29.25 -1.526 1 36.12 216 LEU A O 1
ATOM 1673 N N . SER A 1 217 ? 30.328 28.891 -2.957 1 34.16 217 SER A N 1
ATOM 1674 C CA . SER A 1 217 ? 29.984 30.094 -3.686 1 34.16 217 SER A CA 1
ATOM 1675 C C . SER A 1 217 ? 28.625 29.969 -4.371 1 34.16 217 SER A C 1
ATOM 1677 O O . SER A 1 217 ? 28.094 30.938 -4.91 1 34.16 217 SER A O 1
ATOM 1679 N N . LYS A 1 218 ? 28.234 28.719 -4.832 1 37.88 218 LYS A N 1
ATOM 1680 C CA . LYS A 1 218 ? 27.094 28.906 -5.719 1 37.88 218 LYS A CA 1
ATOM 1681 C C . LYS A 1 218 ? 25.781 28.812 -4.953 1 37.88 218 LYS A C 1
ATOM 1683 O O . LYS A 1 218 ? 25.625 27.969 -4.074 1 37.88 218 LYS A O 1
ATOM 1688 N N . PRO A 1 219 ? 24.875 29.812 -5.141 1 36.16 219 PRO A N 1
ATOM 1689 C CA . PRO A 1 219 ? 23.531 29.922 -4.551 1 36.16 219 PRO A CA 1
ATOM 1690 C C . PRO A 1 219 ? 22.766 28.594 -4.59 1 36.16 219 PRO A C 1
ATOM 1692 O O . PRO A 1 219 ? 22 28.297 -3.666 1 36.16 219 PRO A O 1
ATOM 1695 N N . GLU A 1 220 ? 22.969 27.875 -5.629 1 39.19 220 GLU A N 1
ATOM 1696 C CA . GLU A 1 220 ? 22.203 26.656 -5.77 1 39.19 220 GLU A CA 1
ATOM 1697 C C . GLU A 1 220 ? 22.547 25.656 -4.668 1 39.19 220 GLU A C 1
ATOM 1699 O O . GLU A 1 220 ? 21.703 24.844 -4.273 1 39.19 220 GLU A O 1
ATOM 1704 N N . ASP A 1 221 ? 23.75 25.625 -4.215 1 39.66 221 ASP A N 1
ATOM 1705 C CA . ASP A 1 221 ? 24.188 24.688 -3.176 1 39.66 221 ASP A CA 1
ATOM 1706 C C . ASP A 1 221 ? 23.547 25.016 -1.835 1 39.66 221 ASP A C 1
ATOM 1708 O O . ASP A 1 221 ? 23.281 24.125 -1.029 1 39.66 221 ASP A O 1
ATOM 1712 N N . ILE A 1 222 ? 23.328 26.281 -1.586 1 37 222 ILE A N 1
ATOM 1713 C CA . ILE A 1 222 ? 22.656 26.688 -0.354 1 37 222 ILE A CA 1
ATOM 1714 C C . ILE A 1 222 ? 21.234 26.141 -0.335 1 37 222 ILE A C 1
ATOM 1716 O O . ILE A 1 222 ? 20.781 25.625 0.681 1 37 222 ILE A O 1
ATOM 1720 N N . TYR A 1 223 ? 20.547 26.359 -1.489 1 35.91 223 TYR A N 1
ATOM 1721 C CA . TYR A 1 223 ? 19.156 25.953 -1.515 1 35.91 223 TYR A CA 1
ATOM 1722 C C . TYR A 1 223 ? 19.016 24.438 -1.371 1 35.91 223 TYR A C 1
ATOM 1724 O O . TYR A 1 223 ? 18.141 23.953 -0.657 1 35.91 223 TYR A O 1
ATOM 1732 N N . ASN A 1 224 ? 19.875 23.75 -2.084 1 40.22 224 ASN A N 1
ATOM 1733 C CA . ASN A 1 224 ? 19.812 22.297 -1.996 1 40.22 224 ASN A CA 1
ATOM 1734 C C . ASN A 1 224 ? 20.172 21.812 -0.599 1 40.22 224 ASN A C 1
ATOM 1736 O O . ASN A 1 224 ? 19.594 20.844 -0.107 1 40.22 224 ASN A O 1
ATOM 1740 N N . ARG A 1 225 ? 21.141 22.453 0.043 1 40.16 225 ARG A N 1
ATOM 1741 C CA . ARG A 1 225 ? 21.547 22.078 1.393 1 40.16 225 ARG A CA 1
ATOM 1742 C C . ARG A 1 225 ? 20.453 22.406 2.406 1 40.16 225 ARG A C 1
ATOM 1744 O O . ARG A 1 225 ? 20.344 21.734 3.438 1 40.16 225 ARG A O 1
ATOM 1751 N N . LEU A 1 226 ? 19.766 23.484 2.234 1 40.72 226 LEU A N 1
ATOM 1752 C CA . LEU A 1 226 ? 18.703 23.906 3.141 1 40.72 226 LEU A CA 1
ATOM 1753 C C . LEU A 1 226 ? 17.562 22.906 3.145 1 40.72 226 LEU A C 1
ATOM 1755 O O . LEU A 1 226 ? 16.953 22.656 4.191 1 40.72 226 LEU A O 1
ATOM 1759 N N . GLU A 1 227 ? 17.156 22.406 1.994 1 43.56 227 GLU A N 1
ATOM 1760 C CA . GLU A 1 227 ? 16.047 21.453 1.907 1 43.56 227 GLU A CA 1
ATOM 1761 C C . GLU A 1 227 ? 16.469 20.078 2.426 1 43.56 227 GLU A C 1
ATOM 1763 O O . GLU A 1 227 ? 15.625 19.297 2.854 1 43.56 227 GLU A O 1
ATOM 1768 N N . ASP A 1 228 ? 17.75 19.75 2.391 1 44.78 228 ASP A N 1
ATOM 1769 C CA . ASP A 1 228 ? 18.266 18.453 2.811 1 44.78 228 ASP A CA 1
ATOM 1770 C C . ASP A 1 228 ? 18.266 18.328 4.332 1 44.78 228 ASP A C 1
ATOM 1772 O O . ASP A 1 228 ? 18.359 17.219 4.867 1 44.78 228 ASP A O 1
ATOM 1776 N N . GLU A 1 229 ? 18.203 19.359 5.031 1 44.88 229 GLU A N 1
ATOM 1777 C CA . GLU A 1 229 ? 18.344 19.375 6.484 1 44.88 229 GLU A CA 1
ATOM 1778 C C . GLU A 1 229 ? 17.125 18.75 7.16 1 44.88 229 GLU A C 1
ATOM 1780 O O . GLU A 1 229 ? 17.203 18.344 8.32 1 44.88 229 GLU A O 1
ATOM 1785 N N . ASP A 1 230 ? 16.031 18.734 6.543 1 48.12 230 ASP A N 1
ATOM 1786 C CA . ASP A 1 230 ? 14.812 18.281 7.188 1 48.12 230 ASP A CA 1
ATOM 1787 C C . ASP A 1 230 ? 14.836 16.766 7.395 1 48.12 230 ASP A C 1
ATOM 1789 O O . ASP A 1 230 ? 13.992 16.219 8.109 1 48.12 230 ASP A O 1
ATOM 1793 N N . ASP A 1 231 ? 15.812 16 6.777 1 51.59 231 ASP A N 1
ATOM 1794 C CA . ASP A 1 231 ? 15.742 14.547 6.695 1 51.59 231 ASP A CA 1
ATOM 1795 C C . ASP A 1 231 ? 16.422 13.898 7.898 1 51.59 231 ASP A C 1
ATOM 1797 O O . ASP A 1 231 ? 16.406 12.672 8.047 1 51.59 231 ASP A O 1
ATOM 1801 N N . ASP A 1 232 ? 16.953 14.742 8.773 1 49.94 232 ASP A N 1
ATOM 1802 C CA . ASP A 1 232 ? 17.781 14.172 9.836 1 49.94 232 ASP A CA 1
ATOM 1803 C C . ASP A 1 232 ? 16.922 13.414 10.852 1 49.94 232 ASP A C 1
ATOM 1805 O O . ASP A 1 232 ? 17.438 12.562 11.578 1 49.94 232 ASP A O 1
ATOM 1809 N N . ASP A 1 233 ? 15.688 13.75 10.805 1 55.59 233 ASP A N 1
ATOM 1810 C CA . ASP A 1 233 ? 14.859 13.125 11.828 1 55.59 233 ASP A CA 1
ATOM 1811 C C . ASP A 1 233 ? 14.219 11.844 11.312 1 55.59 233 ASP A C 1
ATOM 1813 O O . ASP A 1 233 ? 13.477 11.18 12.031 1 55.59 233 ASP A O 1
ATOM 1817 N N . ASP A 1 234 ? 14.609 11.523 10.07 1 63.47 234 ASP A N 1
ATOM 1818 C CA . ASP A 1 234 ? 13.867 10.391 9.523 1 63.47 234 ASP A CA 1
ATOM 1819 C C . ASP A 1 234 ? 14.703 9.109 9.562 1 63.47 234 ASP A C 1
ATOM 1821 O O . ASP A 1 234 ? 15.586 8.914 8.727 1 63.47 234 ASP A O 1
ATOM 1825 N N . SER A 1 235 ? 14.688 8.453 10.648 1 72.88 235 SER A N 1
ATOM 1826 C CA . SER A 1 235 ? 15.273 7.117 10.711 1 72.88 235 SER A CA 1
ATOM 1827 C C . SER A 1 235 ? 14.547 6.145 9.789 1 72.88 235 SER A C 1
ATOM 1829 O O . SER A 1 235 ? 13.352 6.32 9.508 1 72.88 235 SER A O 1
ATOM 1831 N N . MET A 1 236 ? 15.367 5.34 9.195 1 81.31 236 MET A N 1
ATOM 1832 C CA . MET A 1 236 ? 14.805 4.395 8.234 1 81.31 236 MET A CA 1
ATOM 1833 C C . MET A 1 236 ? 15.047 2.957 8.68 1 81.31 236 MET A C 1
ATOM 1835 O O . MET A 1 236 ? 15.93 2.699 9.508 1 81.31 236 MET A O 1
ATOM 1839 N N . VAL A 1 237 ? 14.172 2.135 8.203 1 80.75 237 VAL A N 1
ATOM 1840 C CA . VAL A 1 237 ? 14.344 0.701 8.414 1 80.75 237 VAL A CA 1
ATOM 1841 C C . VAL A 1 237 ? 14.469 -0.005 7.062 1 80.75 237 VAL A C 1
ATOM 1843 O O . VAL A 1 237 ? 13.836 0.402 6.082 1 80.75 237 VAL A O 1
ATOM 1846 N N . ASP A 1 238 ? 15.367 -1.054 7.16 1 84.75 238 ASP A N 1
ATOM 1847 C CA . ASP A 1 238 ? 15.523 -1.874 5.965 1 84.75 238 ASP A CA 1
ATOM 1848 C C . ASP A 1 238 ? 14.227 -2.609 5.625 1 84.75 238 ASP A C 1
ATOM 1850 O O . ASP A 1 238 ? 13.594 -3.201 6.504 1 84.75 238 ASP A O 1
ATOM 1854 N N . ALA A 1 239 ? 13.898 -2.59 4.328 1 83.25 239 ALA A N 1
ATOM 1855 C CA . ALA A 1 239 ? 12.602 -3.131 3.932 1 83.25 239 ALA A CA 1
ATOM 1856 C C . ALA A 1 239 ? 12.586 -4.652 4.047 1 83.25 239 ALA A C 1
ATOM 1858 O O . ALA A 1 239 ? 11.531 -5.25 4.289 1 83.25 239 ALA A O 1
ATOM 1859 N N . GLU A 1 240 ? 13.695 -5.273 3.812 1 80.75 240 GLU A N 1
ATOM 1860 C CA . GLU A 1 240 ? 13.773 -6.73 3.832 1 80.75 240 GLU A CA 1
ATOM 1861 C C . GLU A 1 240 ? 13.883 -7.258 5.258 1 80.75 240 GLU A C 1
ATOM 1863 O O . GLU A 1 240 ? 13.148 -8.164 5.648 1 80.75 240 GLU A O 1
ATOM 1868 N N . THR A 1 241 ? 14.766 -6.582 6.039 1 80.75 241 THR A N 1
ATOM 1869 C CA . THR A 1 241 ? 15.109 -7.156 7.336 1 80.75 241 THR A CA 1
ATOM 1870 C C . THR A 1 241 ? 14.336 -6.469 8.453 1 80.75 241 THR A C 1
ATOM 1872 O O . THR A 1 241 ? 14.219 -7.008 9.562 1 80.75 241 THR A O 1
ATOM 1875 N N . GLY A 1 242 ? 13.859 -5.312 8.188 1 79.38 242 GLY A N 1
ATOM 1876 C CA . GLY A 1 242 ? 13.188 -4.543 9.227 1 79.38 242 GLY A CA 1
ATOM 1877 C C . GLY A 1 242 ? 14.148 -3.887 10.195 1 79.38 242 GLY A C 1
ATOM 1878 O O . GLY A 1 242 ? 13.727 -3.223 11.148 1 79.38 242 GLY A O 1
ATOM 1879 N N . HIS A 1 243 ? 15.422 -4.094 9.93 1 81.81 243 HIS A N 1
ATOM 1880 C CA . HIS A 1 243 ? 16.422 -3.545 10.844 1 81.81 243 HIS A CA 1
ATOM 1881 C C . HIS A 1 243 ? 16.688 -2.072 10.547 1 81.81 243 HIS A C 1
ATOM 1883 O O . HIS A 1 243 ? 16.641 -1.649 9.391 1 81.81 243 HIS A O 1
ATOM 1889 N N . GLU A 1 244 ? 16.984 -1.335 11.609 1 82.94 244 GLU A N 1
ATOM 1890 C CA . GLU A 1 244 ? 17.297 0.086 11.461 1 82.94 244 GLU A CA 1
ATOM 1891 C C . GLU A 1 244 ? 18.547 0.3 10.625 1 82.94 244 GLU A C 1
ATOM 1893 O O . GLU A 1 244 ? 19.531 -0.421 10.789 1 82.94 244 GLU A O 1
ATOM 1898 N N . ILE A 1 245 ? 18.406 1.114 9.625 1 79.62 245 ILE A N 1
ATOM 1899 C CA . ILE A 1 245 ? 19.562 1.497 8.82 1 79.62 245 ILE A CA 1
ATOM 1900 C C . ILE A 1 245 ? 20.375 2.564 9.555 1 79.62 245 ILE A C 1
ATOM 1902 O O . ILE A 1 245 ? 19.844 3.625 9.898 1 79.62 245 ILE A O 1
ATOM 1906 N N . GLN A 1 246 ? 21.531 2.133 10.016 1 64.69 246 GLN A N 1
ATOM 1907 C CA . GLN A 1 246 ? 22.375 3.072 10.75 1 64.69 246 GLN A CA 1
ATOM 1908 C C . GLN A 1 246 ? 22.938 4.137 9.82 1 64.69 246 GLN A C 1
ATOM 1910 O O . GLN A 1 246 ? 23.391 3.828 8.711 1 64.69 246 GLN A O 1
ATOM 1915 N N . ARG A 1 247 ? 22.516 5.258 10.078 1 56.25 247 ARG A N 1
ATOM 1916 C CA . ARG A 1 247 ? 23.219 6.32 9.359 1 56.25 247 ARG A CA 1
ATOM 1917 C C . ARG A 1 247 ? 24.672 6.395 9.773 1 56.25 247 ARG A C 1
ATOM 1919 O O . ARG A 1 247 ? 25.016 6.141 10.93 1 56.25 247 ARG A O 1
ATOM 1926 N N . PRO A 1 248 ? 25.578 6.246 8.75 1 47.03 248 PRO A N 1
ATOM 1927 C CA . PRO A 1 248 ? 26.969 6.375 9.188 1 47.03 248 PRO A CA 1
ATOM 1928 C C . PRO A 1 248 ? 27.156 7.434 10.273 1 47.03 248 PRO A C 1
ATOM 1930 O O . PRO A 1 248 ? 26.531 8.492 10.219 1 47.03 248 PRO A O 1
ATOM 1933 N N . GLU A 1 249 ? 27.406 6.969 11.422 1 41.34 249 GLU A N 1
ATOM 1934 C CA . GLU A 1 249 ? 27.797 7.91 12.469 1 41.34 249 GLU A CA 1
ATOM 1935 C C . GLU A 1 249 ? 28.594 9.078 11.891 1 41.34 249 GLU A C 1
ATOM 1937 O O . GLU A 1 249 ? 29.656 8.875 11.305 1 41.34 249 GLU A O 1
ATOM 1942 N N . ILE A 1 250 ? 28.031 9.867 11.148 1 40.91 250 ILE A N 1
ATOM 1943 C CA . ILE A 1 250 ? 28.891 11.031 10.977 1 40.91 250 ILE A CA 1
ATOM 1944 C C . ILE A 1 250 ? 29.594 11.352 12.297 1 40.91 250 ILE A C 1
ATOM 1946 O O . ILE A 1 250 ? 28.938 11.469 13.336 1 40.91 250 ILE A O 1
ATOM 1950 N N . ALA A 1 251 ? 30.859 11.148 12.453 1 37.03 251 ALA A N 1
ATOM 1951 C CA . ALA A 1 251 ? 31.719 11.5 13.586 1 37.03 251 ALA A CA 1
ATOM 1952 C C . ALA A 1 251 ? 31.094 12.625 14.414 1 37.03 251 ALA A C 1
ATOM 1954 O O . ALA A 1 251 ? 30.156 13.289 13.961 1 37.03 251 ALA A O 1
ATOM 1955 N N . ASP A 1 252 ? 31.969 13.234 15.359 1 40.53 252 ASP A N 1
ATOM 1956 C CA . ASP A 1 252 ? 31.891 14.367 16.281 1 40.53 252 ASP A CA 1
ATOM 1957 C C . ASP A 1 252 ? 31.25 15.578 15.594 1 40.53 252 ASP A C 1
ATOM 1959 O O . ASP A 1 252 ? 31.969 16.469 15.125 1 40.53 252 ASP A O 1
ATOM 1963 N N . GLU A 1 253 ? 30.391 15.352 14.781 1 45.75 253 GLU A N 1
ATOM 1964 C CA . GLU A 1 253 ? 29.953 16.578 14.117 1 45.75 253 GLU A CA 1
ATOM 1965 C C . GLU A 1 253 ? 29.297 17.531 15.109 1 45.75 253 GLU A C 1
ATOM 1967 O O . GLU A 1 253 ? 28.391 17.141 15.852 1 45.75 253 GLU A O 1
ATOM 1972 N N . THR A 1 254 ? 30 18.234 15.781 1 49.5 254 THR A N 1
ATOM 1973 C CA . THR A 1 254 ? 29.484 19.359 16.562 1 49.5 254 THR A CA 1
ATOM 1974 C C . THR A 1 254 ? 28.562 20.219 15.711 1 49.5 254 THR A C 1
ATOM 1976 O O . THR A 1 254 ? 28.938 20.703 14.641 1 49.5 254 THR A O 1
ATOM 1979 N N . SER A 1 255 ? 27.234 19.875 15.773 1 60.28 255 SER A N 1
ATOM 1980 C CA . SER A 1 255 ? 26.297 20.75 15.094 1 60.28 255 SER A CA 1
ATOM 1981 C C . SER A 1 255 ? 26.281 22.141 15.727 1 60.28 255 SER A C 1
ATOM 1983 O O . SER A 1 255 ? 26.156 22.266 16.953 1 60.28 255 SER A O 1
ATOM 1985 N N . LEU A 1 256 ? 26.953 23.125 15.008 1 71.31 256 LEU A N 1
ATOM 1986 C CA . LEU A 1 256 ? 26.859 24.5 15.461 1 71.31 256 LEU A CA 1
ATOM 1987 C C . LEU A 1 256 ? 25.5 25.094 15.109 1 71.31 256 LEU A C 1
ATOM 1989 O O . LEU A 1 256 ? 25.078 25.047 13.953 1 71.31 256 LEU A O 1
ATOM 1993 N N . MET A 1 257 ? 24.641 25.344 16.219 1 83.12 257 MET A N 1
ATOM 1994 C CA . MET A 1 257 ? 23.344 26 16.047 1 83.12 257 MET A CA 1
ATOM 1995 C C . MET A 1 257 ? 23.469 27.516 16.234 1 83.12 257 MET A C 1
ATOM 1997 O O . MET A 1 257 ? 24.031 27.969 17.219 1 83.12 257 MET A O 1
ATOM 2001 N N . THR A 1 258 ? 23.125 28.219 15.141 1 88.75 258 THR A N 1
ATOM 2002 C CA . THR A 1 258 ? 23.109 29.672 15.227 1 88.75 258 THR A CA 1
ATOM 2003 C C . THR A 1 258 ? 21.688 30.203 15.273 1 88.75 258 THR A C 1
ATOM 2005 O O . THR A 1 258 ? 20.859 29.859 14.43 1 88.75 258 THR A O 1
ATOM 2008 N N . LEU A 1 259 ? 21.391 31.016 16.312 1 94.19 259 LEU A N 1
ATOM 2009 C CA . LEU A 1 259 ? 20.078 31.609 16.469 1 94.19 259 LEU A CA 1
ATOM 2010 C C . LEU A 1 259 ? 20.047 33.031 15.906 1 94.19 259 LEU A C 1
ATOM 2012 O O . LEU A 1 259 ? 20.906 33.844 16.25 1 94.19 259 LEU A O 1
ATOM 2016 N N . VAL A 1 260 ? 19.219 33.25 14.984 1 93.69 260 VAL A N 1
ATOM 2017 C CA . VAL A 1 260 ? 18.969 34.594 14.453 1 93.69 260 VAL A CA 1
ATOM 2018 C C . VAL A 1 260 ? 17.656 35.125 14.992 1 93.69 260 VAL A C 1
ATOM 2020 O O . VAL A 1 260 ? 16.578 34.562 14.703 1 93.69 260 VAL A O 1
ATOM 2023 N N . GLY A 1 261 ? 17.672 36.188 15.781 1 95.25 261 GLY A N 1
ATOM 2024 C CA . GLY A 1 261 ? 16.516 36.75 16.453 1 95.25 261 GLY A CA 1
ATOM 2025 C C . GLY A 1 261 ? 16.672 36.812 17.953 1 95.25 261 GLY A C 1
ATOM 2026 O O . GLY A 1 261 ? 17.547 36.156 18.516 1 95.25 261 GLY A O 1
ATOM 2027 N N . ASP A 1 262 ? 15.875 37.594 18.641 1 96.81 262 ASP A N 1
ATOM 2028 C CA . ASP A 1 262 ? 15.898 37.719 20.094 1 96.81 262 ASP A CA 1
ATOM 2029 C C . ASP A 1 262 ? 14.812 36.875 20.75 1 96.81 262 ASP A C 1
ATOM 2031 O O . ASP A 1 262 ? 13.625 37.062 20.453 1 96.81 262 ASP A O 1
ATOM 2035 N N . VAL A 1 263 ? 15.258 36 21.703 1 98.19 263 VAL A N 1
ATOM 2036 C CA . VAL A 1 263 ? 14.297 35.094 22.344 1 98.19 263 VAL A CA 1
ATOM 2037 C C . VAL A 1 263 ? 14.383 35.25 23.859 1 98.19 263 VAL A C 1
ATOM 2039 O O . VAL A 1 263 ? 13.703 34.531 24.594 1 98.19 263 VAL A O 1
ATOM 2042 N N . ASP A 1 264 ? 15.289 36.156 24.328 1 98.12 264 ASP A N 1
ATOM 2043 C CA . ASP A 1 264 ? 15.531 36.312 25.75 1 98.12 264 ASP A CA 1
ATOM 2044 C C . ASP A 1 264 ? 14.273 36.781 26.484 1 98.12 264 ASP A C 1
ATOM 2046 O O . ASP A 1 264 ? 13.734 37.844 26.156 1 98.12 264 ASP A O 1
ATOM 2050 N N . GLY A 1 265 ? 13.883 36 27.406 1 98.06 265 GLY A N 1
ATOM 2051 C CA . GLY A 1 265 ? 12.719 36.344 28.203 1 98.06 265 GLY A CA 1
ATOM 2052 C C . GLY A 1 265 ? 11.414 36.156 27.453 1 98.06 265 GLY A C 1
ATOM 2053 O O . GLY A 1 265 ? 10.359 36.594 27.922 1 98.06 265 GLY A O 1
ATOM 2054 N N . LYS A 1 266 ? 11.359 35.469 26.359 1 98.44 266 LYS A N 1
ATOM 2055 C CA . LYS A 1 266 ? 10.18 35.406 25.516 1 98.44 266 LYS A CA 1
ATOM 2056 C C . LYS A 1 266 ? 9.602 34 25.5 1 98.44 266 LYS A C 1
ATOM 2058 O O . LYS A 1 266 ? 10.297 33.031 25.828 1 98.44 266 LYS A O 1
ATOM 2063 N N . VAL A 1 267 ? 8.289 33.938 25.188 1 98.62 267 VAL A N 1
ATOM 2064 C CA . VAL A 1 267 ? 7.656 32.656 24.875 1 98.62 267 VAL A CA 1
ATOM 2065 C C . VAL A 1 267 ? 7.98 32.25 23.438 1 98.62 267 VAL A C 1
ATOM 2067 O O . VAL A 1 267 ? 7.746 33 22.5 1 98.62 267 VAL A O 1
ATOM 2070 N N . CYS A 1 268 ? 8.547 31.047 23.25 1 98.81 268 CYS A N 1
ATOM 2071 C CA . CYS A 1 268 ? 8.977 30.625 21.922 1 98.81 268 CYS A CA 1
ATOM 2072 C C . CYS A 1 268 ? 8.078 29.531 21.391 1 98.81 268 CYS A C 1
ATOM 2074 O O . CYS A 1 268 ? 7.754 28.562 22.094 1 98.81 268 CYS A O 1
ATOM 2076 N N . PHE A 1 269 ? 7.621 29.703 20.156 1 98.88 269 PHE A N 1
ATOM 2077 C CA . PHE A 1 269 ? 6.824 28.703 19.438 1 98.88 269 PHE A CA 1
ATOM 2078 C C . PHE A 1 269 ? 7.609 28.109 18.281 1 98.88 269 PHE A C 1
ATOM 2080 O O . PHE A 1 269 ? 7.73 28.734 17.219 1 98.88 269 PHE A O 1
ATOM 2087 N N . ILE A 1 270 ? 8.18 26.906 18.422 1 98.56 270 ILE A N 1
ATOM 2088 C CA . ILE A 1 270 ? 8.781 26.203 17.297 1 98.56 270 ILE A CA 1
ATOM 2089 C C . ILE A 1 270 ? 7.68 25.625 16.406 1 98.56 270 ILE A C 1
ATOM 2091 O O . ILE A 1 270 ? 6.891 24.781 16.828 1 98.56 270 ILE A O 1
ATOM 2095 N N . VAL A 1 271 ? 7.668 26.078 15.133 1 98.31 271 VAL A N 1
ATOM 2096 C CA . VAL A 1 271 ? 6.543 25.719 14.273 1 98.31 271 VAL A CA 1
ATOM 2097 C C . VAL A 1 271 ? 7.051 24.953 13.055 1 98.31 271 VAL A C 1
ATOM 2099 O O . VAL A 1 271 ? 8.078 25.312 12.477 1 98.31 271 VAL A O 1
ATOM 2102 N N . ASP A 1 272 ? 6.371 23.922 12.656 1 97 272 ASP A N 1
ATOM 2103 C CA . ASP A 1 272 ? 6.633 23.141 11.445 1 97 272 ASP A CA 1
ATOM 2104 C C . ASP A 1 272 ? 5.344 22.516 10.898 1 97 272 ASP A C 1
ATOM 2106 O O . ASP A 1 272 ? 4.285 22.641 11.516 1 97 272 ASP A O 1
ATOM 2110 N N . ASP A 1 273 ? 5.387 22.062 9.688 1 96.5 273 ASP A N 1
ATOM 2111 C CA . ASP A 1 273 ? 4.203 21.422 9.133 1 96.5 273 ASP A CA 1
ATOM 2112 C C . ASP A 1 273 ? 3.973 20.047 9.766 1 96.5 273 ASP A C 1
ATOM 2114 O O . ASP A 1 273 ? 2.828 19.609 9.93 1 96.5 273 ASP A O 1
ATOM 2118 N N . MET A 1 274 ? 5.066 19.359 10.125 1 96.94 274 MET A N 1
ATOM 2119 C CA . MET A 1 274 ? 4.863 18.047 10.719 1 96.94 274 MET A CA 1
ATOM 2120 C C . MET A 1 274 ? 5.949 17.734 11.742 1 96.94 274 MET A C 1
ATOM 2122 O O . MET A 1 274 ? 7 18.375 11.75 1 96.94 274 MET A O 1
ATOM 2126 N N . ILE A 1 275 ? 5.691 16.828 12.633 1 97.44 275 ILE A N 1
ATOM 2127 C CA . ILE A 1 275 ? 6.652 16.266 13.586 1 97.44 275 ILE A CA 1
ATOM 2128 C C . ILE A 1 275 ? 6.52 14.75 13.617 1 97.44 275 ILE A C 1
ATOM 2130 O O . ILE A 1 275 ? 5.449 14.219 13.922 1 97.44 275 ILE A O 1
ATOM 2134 N N . ASP A 1 276 ? 7.52 14.078 13.172 1 95.62 276 ASP A N 1
ATOM 2135 C CA . ASP A 1 276 ? 7.633 12.625 13.25 1 95.62 276 ASP A CA 1
ATOM 2136 C C . ASP A 1 276 ? 8.633 12.211 14.32 1 95.62 276 ASP A C 1
ATOM 2138 O O . ASP A 1 276 ? 8.25 11.953 15.469 1 95.62 276 ASP A O 1
ATOM 2142 N N . GLY A 1 277 ? 9.875 12.367 14 1 93.12 277 GLY A N 1
ATOM 2143 C CA . GLY A 1 277 ? 10.891 12.344 15.047 1 93.12 277 GLY A CA 1
ATOM 2144 C C . GLY A 1 277 ? 11.047 13.672 15.758 1 93.12 277 GLY A C 1
ATOM 2145 O O . GLY A 1 277 ? 10.812 14.727 15.172 1 93.12 277 GLY A O 1
ATOM 2146 N N . CYS A 1 278 ? 11.508 13.617 17.016 1 95.19 278 CYS A N 1
ATOM 2147 C CA . CYS A 1 278 ? 11.461 14.852 17.781 1 95.19 278 CYS A CA 1
ATOM 2148 C C . CYS A 1 278 ? 12.867 15.391 18.031 1 95.19 278 CYS A C 1
ATOM 2150 O O . CYS A 1 278 ? 13.031 16.453 18.625 1 95.19 278 CYS A O 1
ATOM 2152 N N . HIS A 1 279 ? 13.906 14.805 17.531 1 92.56 279 HIS A N 1
ATOM 2153 C CA . HIS A 1 279 ? 15.281 15.141 17.906 1 92.56 279 HIS A CA 1
ATOM 2154 C C . HIS A 1 279 ? 15.602 16.594 17.562 1 92.56 279 HIS A C 1
ATOM 2156 O O . HIS A 1 279 ? 16.094 17.328 18.406 1 92.56 279 HIS A O 1
ATOM 2162 N N . SER A 1 280 ? 15.359 17 16.344 1 91.88 280 SER A N 1
ATOM 2163 C CA . SER A 1 280 ? 15.672 18.359 15.922 1 91.88 280 SER A CA 1
ATOM 2164 C C . SER A 1 280 ? 14.859 19.391 16.703 1 91.88 280 SER A C 1
ATOM 2166 O O . SER A 1 280 ? 15.328 20.5 16.953 1 91.88 280 SER A O 1
ATOM 2168 N N . PHE A 1 281 ? 13.664 19.062 17.094 1 96.44 281 PHE A N 1
ATOM 2169 C CA . PHE A 1 281 ? 12.828 19.953 17.891 1 96.44 281 PHE A CA 1
ATOM 2170 C C . PHE A 1 281 ? 13.398 20.125 19.297 1 96.44 281 PHE A C 1
ATOM 2172 O O . PHE A 1 281 ? 13.422 21.234 19.812 1 96.44 281 PHE A O 1
ATOM 2179 N N . LEU A 1 282 ? 13.852 19.047 19.844 1 96.88 282 LEU A N 1
ATOM 2180 C CA . LEU A 1 282 ? 14.398 19.094 21.203 1 96.88 282 LEU A CA 1
ATOM 2181 C C . LEU A 1 282 ? 15.719 19.859 21.219 1 96.88 282 LEU A C 1
ATOM 2183 O O . LEU A 1 282 ? 15.969 20.641 22.156 1 96.88 282 LEU A O 1
ATOM 2187 N N . GLU A 1 283 ? 16.516 19.656 20.188 1 94.31 283 GLU A N 1
ATOM 2188 C CA . GLU A 1 283 ? 17.75 20.422 20.062 1 94.31 283 GLU A CA 1
ATOM 2189 C C . GLU A 1 283 ? 17.453 21.922 19.938 1 94.31 283 GLU A C 1
ATOM 2191 O O . GLU A 1 283 ? 18.141 22.75 20.547 1 94.31 283 GLU A O 1
ATOM 2196 N N . ALA A 1 284 ? 16.453 22.203 19.188 1 96.06 284 ALA A N 1
ATOM 2197 C CA . ALA A 1 284 ? 16.047 23.594 19.031 1 96.06 284 ALA A CA 1
ATOM 2198 C C . ALA A 1 284 ? 15.562 24.172 20.359 1 96.06 284 ALA A C 1
ATOM 2200 O O . ALA A 1 284 ? 15.906 25.312 20.719 1 96.06 284 ALA A O 1
ATOM 2201 N N . ALA A 1 285 ? 14.773 23.422 21.109 1 97.75 285 ALA A N 1
ATOM 2202 C CA . ALA A 1 285 ? 14.273 23.859 22.406 1 97.75 285 ALA A CA 1
ATOM 2203 C C . ALA A 1 285 ? 15.43 24.141 23.375 1 97.75 285 ALA A C 1
ATOM 2205 O O . ALA A 1 285 ? 15.43 25.156 24.062 1 97.75 285 ALA A O 1
ATOM 2206 N N . ASP A 1 286 ? 16.391 23.25 23.328 1 96.62 286 ASP A N 1
ATOM 2207 C CA . ASP A 1 286 ? 17.562 23.438 24.172 1 96.62 286 ASP A CA 1
ATOM 2208 C C . ASP A 1 286 ? 18.312 24.719 23.828 1 96.62 286 ASP A C 1
ATOM 2210 O O . ASP A 1 286 ? 18.734 25.453 24.719 1 96.62 286 ASP A O 1
ATOM 2214 N N . ASN A 1 287 ? 18.484 24.906 22.578 1 95.81 287 ASN A N 1
ATOM 2215 C CA . ASN A 1 287 ? 19.156 26.109 22.094 1 95.81 287 ASN A CA 1
ATOM 2216 C C . ASN A 1 287 ? 18.422 27.375 22.531 1 95.81 287 ASN A C 1
ATOM 2218 O O . ASN A 1 287 ? 19.047 28.328 23 1 95.81 287 ASN A O 1
ATOM 2222 N N . LEU A 1 288 ? 17.109 27.391 22.453 1 98 288 LEU A N 1
ATOM 2223 C CA . LEU A 1 288 ? 16.312 28.547 22.828 1 98 288 LEU A CA 1
ATOM 2224 C C . LEU A 1 288 ? 16.422 28.844 24.312 1 98 288 LEU A C 1
ATOM 2226 O O . LEU A 1 288 ? 16.594 29.984 24.719 1 98 288 LEU A O 1
ATOM 2230 N N . VAL A 1 289 ? 16.328 27.797 25.094 1 98.12 289 VAL A N 1
ATOM 2231 C CA . VAL A 1 289 ? 16.422 27.953 26.531 1 98.12 289 VAL A CA 1
ATOM 2232 C C . VAL A 1 289 ? 17.797 28.484 26.922 1 98.12 289 VAL A C 1
ATOM 2234 O O . VAL A 1 289 ? 17.922 29.328 27.797 1 98.12 289 VAL A O 1
ATOM 2237 N N . SER A 1 290 ? 18.812 28.031 26.25 1 96.88 290 SER A N 1
ATOM 2238 C CA . SER A 1 290 ? 20.188 28.484 26.516 1 96.88 290 SER A CA 1
ATOM 2239 C C . SER A 1 290 ? 20.344 29.969 26.172 1 96.88 290 SER A C 1
ATOM 2241 O O . SER A 1 290 ? 21.25 30.625 26.703 1 96.88 290 SER A O 1
ATOM 2243 N N . HIS A 1 291 ? 19.531 30.484 25.359 1 97.38 291 HIS A N 1
ATOM 2244 C CA . HIS A 1 291 ? 19.578 31.891 24.969 1 97.38 291 HIS A CA 1
ATOM 2245 C C . HIS A 1 291 ? 18.562 32.719 25.75 1 97.38 291 HIS A C 1
ATOM 2247 O O . HIS A 1 291 ? 18.297 33.875 25.391 1 97.38 291 HIS A O 1
ATOM 2253 N N . GLY A 1 292 ? 17.875 32.031 26.688 1 98.12 292 GLY A N 1
ATOM 2254 C CA . GLY A 1 292 ? 17.094 32.812 27.641 1 98.12 292 GLY A CA 1
ATOM 2255 C C . GLY A 1 292 ? 15.594 32.688 27.406 1 98.12 292 GLY A C 1
ATOM 2256 O O . GLY A 1 292 ? 14.812 33.438 28.031 1 98.12 292 GLY A O 1
ATOM 2257 N N . ALA A 1 293 ? 15.102 31.812 26.578 1 98.44 293 ALA A N 1
ATOM 2258 C CA . ALA A 1 293 ? 13.672 31.641 26.359 1 98.44 293 ALA A CA 1
ATOM 2259 C C . ALA A 1 293 ? 12.961 31.297 27.656 1 98.44 293 ALA A C 1
ATOM 2261 O O . ALA A 1 293 ? 13.461 30.484 28.453 1 98.44 293 ALA A O 1
ATOM 2262 N N . LYS A 1 294 ? 11.852 31.953 27.859 1 97.88 294 LYS A N 1
ATOM 2263 C CA . LYS A 1 294 ? 11.062 31.719 29.062 1 97.88 294 LYS A CA 1
ATOM 2264 C C . LYS A 1 294 ? 10.32 30.391 29 1 97.88 294 LYS A C 1
ATOM 2266 O O . LYS A 1 294 ? 10.258 29.656 29.984 1 97.88 294 LYS A O 1
ATOM 2271 N N . GLN A 1 295 ? 9.688 30.172 27.938 1 98.12 295 GLN A N 1
ATOM 2272 C CA . GLN A 1 295 ? 8.914 28.969 27.656 1 98.12 295 GLN A CA 1
ATOM 2273 C C . GLN A 1 295 ? 9.016 28.578 26.188 1 98.12 295 GLN A C 1
ATOM 2275 O O . GLN A 1 295 ? 9.078 29.438 25.312 1 98.12 295 GLN A O 1
ATOM 2280 N N . VAL A 1 296 ? 9 27.219 25.953 1 98.75 296 VAL A N 1
ATOM 2281 C CA . VAL A 1 296 ? 9.109 26.766 24.578 1 98.75 296 VAL A CA 1
ATOM 2282 C C . VAL A 1 296 ? 7.953 25.828 24.25 1 98.75 296 VAL A C 1
ATOM 2284 O O . VAL A 1 296 ? 7.695 24.859 24.984 1 98.75 296 VAL A O 1
ATOM 2287 N N . PHE A 1 297 ? 7.207 26.156 23.188 1 98.88 297 PHE A N 1
ATOM 2288 C CA . PHE A 1 297 ? 6.164 25.312 22.609 1 98.88 297 PHE A CA 1
ATOM 2289 C C . PHE A 1 297 ? 6.617 24.703 21.297 1 98.88 297 PHE A C 1
ATOM 2291 O O . PHE A 1 297 ? 7.266 25.375 20.484 1 98.88 297 PHE A O 1
ATOM 2298 N N . ILE A 1 298 ? 6.309 23.406 21.109 1 98.81 298 ILE A N 1
ATOM 2299 C CA . ILE A 1 298 ? 6.43 22.781 19.797 1 98.81 298 ILE A CA 1
ATOM 2300 C C . ILE A 1 298 ? 5.055 22.672 19.156 1 98.81 298 ILE A C 1
ATOM 2302 O O . ILE A 1 298 ? 4.105 22.172 19.75 1 98.81 298 ILE A O 1
ATOM 2306 N N . ILE A 1 299 ? 4.969 23.219 17.938 1 98.75 299 ILE A N 1
ATOM 2307 C CA . ILE A 1 299 ? 3.686 23.234 17.25 1 98.75 299 ILE A CA 1
ATOM 2308 C C . ILE A 1 299 ? 3.859 22.688 15.828 1 98.75 299 ILE A C 1
ATOM 2310 O O . ILE A 1 299 ? 4.738 23.141 15.086 1 98.75 299 ILE A O 1
ATOM 2314 N N . ALA A 1 300 ? 3.117 21.703 15.461 1 98.56 300 ALA A N 1
ATOM 2315 C CA . ALA A 1 300 ? 3.107 21.141 14.109 1 98.56 300 ALA A CA 1
ATOM 2316 C C . ALA A 1 300 ? 1.689 20.781 13.68 1 98.56 300 ALA A C 1
ATOM 2318 O O . ALA A 1 300 ? 0.859 20.406 14.5 1 98.56 300 ALA A O 1
ATOM 2319 N N . THR A 1 301 ? 1.41 20.938 12.398 1 98.38 301 THR A N 1
ATOM 2320 C CA . THR A 1 301 ? 0.097 20.547 11.898 1 98.38 301 THR A CA 1
ATOM 2321 C C . THR A 1 301 ? -0.109 19.047 12.039 1 98.38 301 THR A C 1
ATOM 2323 O O . THR A 1 301 ? -1.076 18.594 12.656 1 98.38 301 THR A O 1
ATOM 2326 N N . HIS A 1 302 ? 0.805 18.281 11.461 1 98.62 302 HIS A N 1
ATOM 2327 C CA . HIS A 1 302 ? 0.68 16.828 11.453 1 98.62 302 HIS A CA 1
ATOM 2328 C C . HIS A 1 302 ? 1.55 16.188 12.531 1 98.62 302 HIS A C 1
ATOM 2330 O O . HIS A 1 302 ? 2.779 16.25 12.461 1 98.62 302 HIS A O 1
ATOM 2336 N N . GLY A 1 303 ? 0.928 15.609 13.539 1 98.31 303 GLY A N 1
ATOM 2337 C CA . GLY A 1 303 ? 1.648 14.867 14.562 1 98.31 303 GLY A CA 1
ATOM 2338 C C . GLY A 1 303 ? 1.763 13.383 14.25 1 98.31 303 GLY A C 1
ATOM 2339 O O . GLY A 1 303 ? 0.957 12.578 14.727 1 98.31 303 GLY A O 1
ATOM 2340 N N . ILE A 1 304 ? 2.74 13.023 13.477 1 97.31 304 ILE A N 1
ATOM 2341 C CA . ILE A 1 304 ? 2.977 11.617 13.164 1 97.31 304 ILE A CA 1
ATOM 2342 C C . ILE A 1 304 ? 3.562 10.906 14.383 1 97.31 304 ILE A C 1
ATOM 2344 O O . ILE A 1 304 ? 3.047 9.875 14.82 1 97.31 304 ILE A O 1
ATOM 2348 N N . LEU A 1 305 ? 4.66 11.516 14.969 1 96.75 305 LEU A N 1
ATOM 2349 C CA . LEU A 1 305 ? 5.195 11.156 16.281 1 96.75 305 LEU A CA 1
ATOM 2350 C C . LEU A 1 305 ? 5.477 9.656 16.359 1 96.75 305 LEU A C 1
ATOM 2352 O O . LEU A 1 305 ? 5.016 8.984 17.281 1 96.75 305 LEU A O 1
ATOM 2356 N N . SER A 1 306 ? 6.234 9.125 15.445 1 92.06 306 SER A N 1
ATOM 2357 C CA . SER A 1 306 ? 6.574 7.711 15.383 1 92.06 306 SER A CA 1
ATOM 2358 C C . SER A 1 306 ? 7.492 7.312 16.531 1 92.06 306 SER A C 1
ATOM 2360 O O . SER A 1 306 ? 8.156 8.164 17.141 1 92.06 306 SER A O 1
ATOM 2362 N N . GLY A 1 307 ? 7.449 6.066 16.875 1 90.06 307 GLY A N 1
ATOM 2363 C CA . GLY A 1 307 ? 8.359 5.52 17.875 1 90.06 307 GLY A CA 1
ATOM 2364 C C . GLY A 1 307 ? 8.164 6.125 19.25 1 90.06 307 GLY A C 1
ATOM 2365 O O . GLY A 1 307 ? 7.039 6.191 19.75 1 90.06 307 GLY A O 1
ATOM 2366 N N . ASN A 1 308 ? 9.352 6.613 19.859 1 92.81 308 ASN A N 1
ATOM 2367 C CA . ASN A 1 308 ? 9.336 7.086 21.25 1 92.81 308 ASN A CA 1
ATOM 2368 C C . ASN A 1 308 ? 9.336 8.609 21.312 1 92.81 308 ASN A C 1
ATOM 2370 O O . ASN A 1 308 ? 9.711 9.188 22.344 1 92.81 308 ASN A O 1
ATOM 2374 N N . SER A 1 309 ? 8.906 9.234 20.328 1 95.69 309 SER A N 1
ATOM 2375 C CA . SER A 1 309 ? 8.961 10.688 20.234 1 95.69 309 SER A CA 1
ATOM 2376 C C . SER A 1 309 ? 8.18 11.344 21.359 1 95.69 309 SER A C 1
ATOM 2378 O O . SER A 1 309 ? 8.672 12.273 22.016 1 95.69 309 SER A O 1
ATOM 2380 N N . LEU A 1 310 ? 6.98 10.867 21.656 1 97.31 310 LEU A N 1
ATOM 2381 C CA . LEU A 1 310 ? 6.148 11.469 22.688 1 97.31 310 LEU A CA 1
ATOM 2382 C C . LEU A 1 310 ? 6.793 11.32 24.062 1 97.31 310 LEU A C 1
ATOM 2384 O O . LEU A 1 310 ? 6.762 12.25 24.875 1 97.31 310 LEU A O 1
ATOM 2388 N N . ARG A 1 311 ? 7.371 10.195 24.312 1 96.75 311 ARG A N 1
ATOM 2389 C CA . ARG A 1 311 ? 8.07 9.984 25.578 1 96.75 311 ARG A CA 1
ATOM 2390 C C . ARG A 1 311 ? 9.25 10.93 25.719 1 96.75 311 ARG A C 1
ATOM 2392 O O . ARG A 1 311 ? 9.477 11.5 26.797 1 96.75 311 ARG A O 1
ATOM 2399 N N . GLN A 1 312 ? 9.992 11.047 24.656 1 97.31 312 GLN A N 1
ATOM 2400 C CA . GLN A 1 312 ? 11.156 11.938 24.656 1 97.31 312 GLN A CA 1
ATOM 2401 C C . GLN A 1 312 ? 10.742 13.383 24.906 1 97.31 312 GLN A C 1
ATOM 2403 O O . GLN A 1 312 ? 11.406 14.117 25.641 1 97.31 312 GLN A O 1
ATOM 2408 N N . ILE A 1 313 ? 9.672 13.766 24.312 1 98.06 313 ILE A N 1
ATOM 2409 C CA . ILE A 1 313 ? 9.164 15.125 24.469 1 98.06 313 ILE A CA 1
ATOM 2410 C C . ILE A 1 313 ? 8.703 15.328 25.922 1 98.06 313 ILE A C 1
ATOM 2412 O O . ILE A 1 313 ? 9 16.344 26.531 1 98.06 313 ILE A O 1
ATOM 2416 N N . GLU A 1 314 ? 7.988 14.344 26.422 1 97.94 314 GLU A N 1
ATOM 2417 C CA . GLU A 1 314 ? 7.504 14.414 27.797 1 97.94 314 GLU A CA 1
ATOM 2418 C C . GLU A 1 314 ? 8.656 14.562 28.781 1 97.94 314 GLU A C 1
ATOM 2420 O O . GLU A 1 314 ? 8.555 15.305 29.75 1 97.94 314 GLU A O 1
ATOM 2425 N N . GLU A 1 315 ? 9.75 13.938 28.5 1 97.81 315 GLU A N 1
ATOM 2426 C CA . GLU A 1 315 ? 10.891 13.906 29.406 1 97.81 315 GLU A CA 1
ATOM 2427 C C . GLU A 1 315 ? 11.742 15.156 29.266 1 97.81 315 GLU A C 1
ATOM 2429 O O . GLU A 1 315 ? 12.578 15.453 30.141 1 97.81 315 GLU A O 1
ATOM 2434 N N . CYS A 1 316 ? 11.594 15.867 28.203 1 97.81 316 CYS A N 1
ATOM 2435 C CA . CYS A 1 316 ? 12.406 17.047 27.969 1 97.81 316 CYS A CA 1
ATOM 2436 C C . CYS A 1 316 ? 11.898 18.234 28.797 1 97.81 316 CYS A C 1
ATOM 2438 O O . CYS A 1 316 ? 10.82 18.766 28.531 1 97.81 316 CYS A O 1
ATOM 2440 N N . PRO A 1 317 ? 12.68 18.672 29.734 1 97.88 317 PRO A N 1
ATOM 2441 C CA . PRO A 1 317 ? 12.203 19.766 30.594 1 97.88 317 PRO A CA 1
ATOM 2442 C C . PRO A 1 317 ? 12.094 21.094 29.844 1 97.88 317 PRO A C 1
ATOM 2444 O O . PRO A 1 317 ? 11.352 21.984 30.266 1 97.88 317 PRO A O 1
ATOM 2447 N N . ASN A 1 318 ? 12.797 21.25 28.766 1 98.38 318 ASN A N 1
ATOM 2448 C CA . ASN A 1 318 ? 12.852 22.516 28.047 1 98.38 318 ASN A CA 1
ATOM 2449 C C . ASN A 1 318 ? 11.648 22.688 27.125 1 98.38 318 ASN A C 1
ATOM 2451 O O . ASN A 1 318 ? 11.477 23.75 26.516 1 98.38 318 ASN A O 1
ATOM 2455 N N . VAL A 1 319 ? 10.812 21.703 27.047 1 98.69 319 VAL A N 1
ATOM 2456 C CA . VAL A 1 319 ? 9.586 21.797 26.266 1 98.69 319 VAL A CA 1
ATOM 2457 C C . VAL A 1 319 ? 8.391 21.922 27.188 1 98.69 319 VAL A C 1
ATOM 2459 O O . VAL A 1 319 ? 8.164 21.062 28.047 1 98.69 319 VAL A O 1
ATOM 2462 N N . HIS A 1 320 ? 7.695 22.953 26.984 1 98.56 320 HIS A N 1
ATOM 2463 C CA . HIS A 1 320 ? 6.531 23.188 27.828 1 98.56 320 HIS A CA 1
ATOM 2464 C C . HIS A 1 320 ? 5.328 22.375 27.344 1 98.56 320 HIS A C 1
ATOM 2466 O O . HIS A 1 320 ? 4.691 21.672 28.125 1 98.56 320 HIS A O 1
ATOM 2472 N N . LYS A 1 321 ? 4.938 22.469 26.094 1 98.62 321 LYS A N 1
ATOM 2473 C CA . LYS A 1 321 ? 3.848 21.734 25.469 1 98.62 321 LYS A CA 1
ATOM 2474 C C . LYS A 1 321 ? 4.16 21.406 24.016 1 98.62 321 LYS A C 1
ATOM 2476 O O . LYS A 1 321 ? 4.953 22.109 23.375 1 98.62 321 LYS A O 1
ATOM 2481 N N . ILE A 1 322 ? 3.596 20.359 23.562 1 98.88 322 ILE A N 1
ATOM 2482 C CA . ILE A 1 322 ? 3.547 20.047 22.141 1 98.88 322 ILE A CA 1
ATOM 2483 C C . ILE A 1 322 ? 2.105 20.109 21.641 1 98.88 322 ILE A C 1
ATOM 2485 O O . ILE A 1 322 ? 1.21 19.5 22.219 1 98.88 322 ILE A O 1
ATOM 2489 N N . VAL A 1 323 ? 1.921 20.891 20.578 1 98.81 323 VAL A N 1
ATOM 2490 C CA . VAL A 1 323 ? 0.597 21.125 20.016 1 98.81 323 VAL A CA 1
ATOM 2491 C C . VAL A 1 323 ? 0.553 20.625 18.578 1 98.81 323 VAL A C 1
ATOM 2493 O O . VAL A 1 323 ? 1.376 21.031 17.75 1 98.81 323 VAL A O 1
ATOM 2496 N N . VAL A 1 324 ? -0.352 19.688 18.281 1 98.81 324 VAL A N 1
ATOM 2497 C CA . VAL A 1 324 ? -0.578 19.188 16.938 1 98.81 324 VAL A CA 1
ATOM 2498 C C . VAL A 1 324 ? -2.07 19.219 16.609 1 98.81 324 VAL A C 1
ATOM 2500 O O . VAL A 1 324 ? -2.875 19.688 17.422 1 98.81 324 VAL A O 1
ATOM 2503 N N . THR A 1 325 ? -2.432 18.828 15.398 1 98.75 325 THR A N 1
ATOM 2504 C CA . THR A 1 325 ? -3.844 18.719 15.047 1 98.75 325 THR A CA 1
ATOM 2505 C C . THR A 1 325 ? -4.242 17.25 14.883 1 98.75 325 THR A C 1
ATOM 2507 O O . THR A 1 325 ? -3.391 16.359 14.938 1 98.75 325 THR A O 1
ATOM 2510 N N . ASN A 1 326 ? -5.562 17.031 14.766 1 98.62 326 ASN A N 1
ATOM 2511 C CA . ASN A 1 326 ? -6.02 15.656 14.555 1 98.62 326 ASN A CA 1
ATOM 2512 C C . ASN A 1 326 ? -6.066 15.305 13.07 1 98.62 326 ASN A C 1
ATOM 2514 O O . ASN A 1 326 ? -6.891 14.492 12.648 1 98.62 326 ASN A O 1
ATOM 2518 N N . THR A 1 327 ? -5.199 15.938 12.25 1 98.69 327 THR A N 1
ATOM 2519 C CA . THR A 1 327 ? -5.043 15.539 10.852 1 98.69 327 THR A CA 1
ATOM 2520 C C . THR A 1 327 ? -4.492 14.117 10.758 1 98.69 327 THR A C 1
ATOM 2522 O O . THR A 1 327 ? -4.664 13.453 9.734 1 98.69 327 THR A O 1
ATOM 2525 N N . TYR A 1 328 ? -3.766 13.727 11.633 1 98.5 328 TYR A N 1
ATOM 2526 C CA . TYR A 1 328 ? -3.197 12.391 11.773 1 98.5 328 TYR A CA 1
ATOM 2527 C C . TYR A 1 328 ? -3.688 11.711 13.047 1 98.5 328 TYR A C 1
ATOM 2529 O O . TYR A 1 328 ? -3.779 12.352 14.102 1 98.5 328 TYR A O 1
ATOM 2537 N N . PRO A 1 329 ? -4.055 10.469 12.93 1 97.69 329 PRO A N 1
ATOM 2538 C CA . PRO A 1 329 ? -4.594 9.812 14.125 1 97.69 329 PRO A CA 1
ATOM 2539 C C . PRO A 1 329 ? -3.531 9.57 15.188 1 97.69 329 PRO A C 1
ATOM 2541 O O . PRO A 1 329 ? -2.441 9.078 14.883 1 97.69 329 PRO A O 1
ATOM 2544 N N . ILE A 1 330 ? -3.842 9.914 16.406 1 97.25 330 ILE A N 1
ATOM 2545 C CA . ILE A 1 330 ? -3.049 9.57 17.578 1 97.25 330 ILE A CA 1
ATOM 2546 C C . ILE A 1 330 ? -3.902 8.781 18.578 1 97.25 330 ILE A C 1
ATOM 2548 O O . ILE A 1 330 ? -4.773 9.344 19.234 1 97.25 330 ILE A O 1
ATOM 2552 N N . PRO A 1 331 ? -3.66 7.531 18.688 1 94.56 331 PRO A N 1
ATOM 2553 C CA . PRO A 1 331 ? -4.477 6.703 19.578 1 94.56 331 PRO A CA 1
ATOM 2554 C C . PRO A 1 331 ? -4.465 7.199 21.031 1 94.56 331 PRO A C 1
ATOM 2556 O O . PRO A 1 331 ? -3.473 7.785 21.469 1 94.56 331 PRO A O 1
ATOM 2559 N N . ILE A 1 332 ? -5.504 6.891 21.719 1 94.31 332 ILE A N 1
ATOM 2560 C CA . ILE A 1 332 ? -5.711 7.379 23.078 1 94.31 332 ILE A CA 1
ATOM 2561 C C . ILE A 1 332 ? -4.574 6.891 23.984 1 94.31 332 ILE A C 1
ATOM 2563 O O . ILE A 1 332 ? -4.105 7.629 24.859 1 94.31 332 ILE A O 1
ATOM 2567 N N . GLU A 1 333 ? -4.148 5.664 23.828 1 94.25 333 GLU A N 1
ATOM 2568 C CA . GLU A 1 333 ? -3.082 5.09 24.656 1 94.25 333 GLU A CA 1
ATOM 2569 C C . GLU A 1 333 ? -1.769 5.84 24.453 1 94.25 333 GLU A C 1
ATOM 2571 O O . GLU A 1 333 ? -0.987 6 25.391 1 94.25 333 GLU A O 1
ATOM 2576 N N . LYS A 1 334 ? -1.574 6.277 23.25 1 94.62 334 LYS A N 1
ATOM 2577 C CA . LYS A 1 334 ? -0.367 7.035 22.938 1 94.62 334 LYS A CA 1
ATOM 2578 C C . LYS A 1 334 ? -0.449 8.453 23.5 1 94.62 334 LYS A C 1
ATOM 2580 O O . LYS A 1 334 ? 0.546 8.992 24 1 94.62 334 LYS A O 1
ATOM 2585 N N . ARG A 1 335 ? -1.571 9.07 23.391 1 95.62 335 ARG A N 1
ATOM 2586 C CA . ARG A 1 335 ? -1.781 10.414 23.938 1 95.62 335 ARG A CA 1
ATOM 2587 C C . ARG A 1 335 ? -1.485 10.445 25.438 1 95.62 335 ARG A C 1
ATOM 2589 O O . ARG A 1 335 ? -0.941 11.43 25.938 1 95.62 335 ARG A O 1
ATOM 2596 N N . ALA A 1 336 ? -1.818 9.398 26.125 1 94.81 336 ALA A N 1
ATOM 2597 C CA . ALA A 1 336 ? -1.675 9.32 27.578 1 94.81 336 ALA A CA 1
ATOM 2598 C C . ALA A 1 336 ? -0.204 9.32 27.984 1 94.81 336 ALA A C 1
ATOM 2600 O O . ALA A 1 336 ? 0.13 9.656 29.125 1 94.81 336 ALA A O 1
ATOM 2601 N N . LEU A 1 337 ? 0.689 9.023 27.078 1 94.19 337 LEU A N 1
ATOM 2602 C CA . LEU A 1 337 ? 2.119 8.945 27.359 1 94.19 337 LEU A CA 1
ATOM 2603 C C . LEU A 1 337 ? 2.719 10.336 27.531 1 94.19 337 LEU A C 1
ATOM 2605 O O . LEU A 1 337 ? 3.834 10.484 28.031 1 94.19 337 LEU A O 1
ATOM 2609 N N . CYS A 1 338 ? 2.006 11.375 27.094 1 97.38 338 CYS A N 1
ATOM 2610 C CA . CYS A 1 338 ? 2.578 12.711 27.062 1 97.38 338 CYS A CA 1
ATOM 2611 C C . CYS A 1 338 ? 1.554 13.75 27.5 1 97.38 338 CYS A C 1
ATOM 2613 O O . CYS A 1 338 ? 0.881 14.359 26.672 1 97.38 338 CYS A O 1
ATOM 2615 N N . PRO A 1 339 ? 1.497 14.023 28.781 1 97.19 339 PRO A N 1
ATOM 2616 C CA . PRO A 1 339 ? 0.597 15.055 29.297 1 97.19 339 PRO A CA 1
ATOM 2617 C C . PRO A 1 339 ? 0.834 16.422 28.656 1 97.19 339 PRO A C 1
ATOM 2619 O O . PRO A 1 339 ? -0.072 17.25 28.625 1 97.19 339 PRO A O 1
ATOM 2622 N N . LYS A 1 340 ? 2.023 16.656 28.078 1 98.31 340 LYS A N 1
ATOM 2623 C CA . LYS A 1 340 ? 2.357 17.906 27.406 1 98.31 340 LYS A CA 1
ATOM 2624 C C . LYS A 1 340 ? 1.631 18.031 26.078 1 98.31 340 LYS A C 1
ATOM 2626 O O . LYS A 1 340 ? 1.588 19.109 25.484 1 98.31 340 LYS A O 1
ATOM 2631 N N . LEU A 1 341 ? 1.029 16.953 25.594 1 98.75 341 LEU A N 1
ATOM 2632 C CA . LEU A 1 341 ? 0.456 16.891 24.25 1 98.75 341 LEU A CA 1
ATOM 2633 C C . LEU A 1 341 ? -0.916 17.562 24.219 1 98.75 341 LEU A C 1
ATOM 2635 O O . LEU A 1 341 ? -1.758 17.297 25.078 1 98.75 341 LEU A O 1
ATOM 2639 N N . ARG A 1 342 ? -1.115 18.422 23.312 1 98.5 342 ARG A N 1
ATOM 2640 C CA . ARG A 1 342 ? -2.408 19.016 22.969 1 98.5 342 ARG A CA 1
ATOM 2641 C C . ARG A 1 342 ? -2.748 18.766 21.5 1 98.5 342 ARG A C 1
ATOM 2643 O O . ARG A 1 342 ? -1.945 19.062 20.609 1 98.5 342 ARG A O 1
ATOM 2650 N N . VAL A 1 343 ? -3.943 18.172 21.266 1 98.69 343 VAL A N 1
ATOM 2651 C CA . VAL A 1 343 ? -4.395 17.906 19.906 1 98.69 343 VAL A CA 1
ATOM 2652 C C . VAL A 1 343 ? -5.547 18.844 19.547 1 98.69 343 VAL A C 1
ATOM 2654 O O . VAL A 1 343 ? -6.617 18.781 20.156 1 98.69 343 VAL A O 1
ATOM 2657 N N . LEU A 1 344 ? -5.32 19.672 18.578 1 98.5 344 LEU A N 1
ATOM 2658 C CA . LEU A 1 344 ? -6.344 20.609 18.125 1 98.5 344 LEU A CA 1
ATOM 2659 C C . LEU A 1 344 ? -7.281 19.953 17.125 1 98.5 344 LEU A C 1
ATOM 2661 O O . LEU A 1 344 ? -6.836 19.203 16.25 1 98.5 344 LEU A O 1
ATOM 2665 N N . ASP A 1 345 ? -8.523 20.219 17.25 1 97.94 345 ASP A N 1
ATOM 2666 C CA . ASP A 1 345 ? -9.555 19.641 16.375 1 97.94 345 ASP A CA 1
ATOM 2667 C C . ASP A 1 345 ? -9.75 20.5 15.125 1 97.94 345 ASP A C 1
ATOM 2669 O O . ASP A 1 345 ? -10.188 21.641 15.211 1 97.94 345 ASP A O 1
ATOM 2673 N N . ILE A 1 346 ? -9.469 19.969 13.945 1 97.88 346 ILE A N 1
ATOM 2674 C CA . ILE A 1 346 ? -9.578 20.703 12.695 1 97.88 346 ILE A CA 1
ATOM 2675 C C . ILE A 1 346 ? -10.867 20.297 11.969 1 97.88 346 ILE A C 1
ATOM 2677 O O . ILE A 1 346 ? -11.086 20.688 10.82 1 97.88 346 ILE A O 1
ATOM 2681 N N . SER A 1 347 ? -11.766 19.5 12.57 1 98 347 SER A N 1
ATOM 2682 C CA . SER A 1 347 ? -12.953 18.953 11.906 1 98 347 SER A CA 1
ATOM 2683 C C . SER A 1 347 ? -13.883 20.078 11.445 1 98 347 SER A C 1
ATOM 2685 O O . SER A 1 347 ? -14.555 19.938 10.422 1 98 347 SER A O 1
ATOM 2687 N N . ALA A 1 348 ? -13.961 21.203 12.172 1 96.94 348 ALA A N 1
ATOM 2688 C CA . ALA A 1 348 ? -14.805 22.328 11.773 1 96.94 348 ALA A CA 1
ATOM 2689 C C . ALA A 1 348 ? -14.375 22.875 10.406 1 96.94 348 ALA A C 1
ATOM 2691 O O . ALA A 1 348 ? -15.219 23.141 9.555 1 96.94 348 ALA A O 1
ATOM 2692 N N . THR A 1 349 ? -13.086 23.047 10.25 1 97.62 349 THR A N 1
ATOM 2693 C CA . THR A 1 349 ? -12.539 23.547 8.992 1 97.62 349 THR A CA 1
ATOM 2694 C C . THR A 1 349 ? -12.828 22.578 7.855 1 97.62 349 THR A C 1
ATOM 2696 O O . THR A 1 349 ? -13.25 22.984 6.773 1 97.62 349 THR A O 1
ATOM 2699 N N . LEU A 1 350 ? -12.648 21.281 8.039 1 98.25 350 LEU A N 1
ATOM 2700 C CA . LEU A 1 350 ? -12.859 20.266 7.012 1 98.25 350 LEU A CA 1
ATOM 2701 C C . LEU A 1 350 ? -14.344 20.141 6.664 1 98.25 350 LEU A C 1
ATOM 2703 O O . LEU A 1 350 ? -14.695 20.016 5.488 1 98.25 350 LEU A O 1
ATOM 2707 N N . ALA A 1 351 ? -15.188 20.156 7.676 1 97.75 351 ALA A N 1
ATOM 2708 C CA . ALA A 1 351 ? -16.625 20.094 7.441 1 97.75 351 ALA A CA 1
ATOM 2709 C C . ALA A 1 351 ? -17.094 21.281 6.598 1 97.75 351 ALA A C 1
ATOM 2711 O O . ALA A 1 351 ? -17.859 21.109 5.648 1 97.75 351 ALA A O 1
ATOM 2712 N N . GLU A 1 352 ? -16.625 22.422 6.965 1 96.88 352 GLU A N 1
ATOM 2713 C CA . GLU A 1 352 ? -17 23.625 6.211 1 96.88 352 GLU A CA 1
ATOM 2714 C C . GLU A 1 352 ? -16.484 23.547 4.777 1 96.88 352 GLU A C 1
ATOM 2716 O O . GLU A 1 352 ? -17.156 23.984 3.844 1 96.88 352 GLU A O 1
ATOM 2721 N N . ALA A 1 353 ? -15.281 23.047 4.605 1 97.69 353 ALA A N 1
ATOM 2722 C CA . ALA A 1 353 ? -14.727 22.891 3.264 1 97.69 353 ALA A CA 1
ATOM 2723 C C . ALA A 1 353 ? -15.609 21.969 2.42 1 97.69 353 ALA A C 1
ATOM 2725 O O . ALA A 1 353 ? -15.867 22.25 1.249 1 97.69 353 ALA A O 1
ATOM 2726 N N . ILE A 1 354 ? -16.062 20.859 2.977 1 97.94 354 ILE A N 1
ATOM 2727 C CA . ILE A 1 354 ? -16.938 19.922 2.293 1 97.94 354 ILE A CA 1
ATOM 2728 C C . ILE A 1 354 ? -18.234 20.609 1.907 1 97.94 354 ILE A C 1
ATOM 2730 O O . ILE A 1 354 ? -18.672 20.531 0.759 1 97.94 354 ILE A O 1
ATOM 2734 N N . ARG A 1 355 ? -18.828 21.328 2.832 1 96.31 355 ARG A N 1
ATOM 2735 C CA . ARG A 1 355 ? -20.094 22.016 2.594 1 96.31 355 ARG A CA 1
ATOM 2736 C C . ARG A 1 355 ? -19.953 23.031 1.467 1 96.31 355 ARG A C 1
ATOM 2738 O O . ARG A 1 355 ? -20.781 23.094 0.564 1 96.31 355 ARG A O 1
ATOM 2745 N N . ARG A 1 356 ? -18.891 23.828 1.54 1 95.88 356 ARG A N 1
ATOM 2746 C CA . ARG A 1 356 ? -18.672 24.875 0.543 1 95.88 356 ARG A CA 1
ATOM 2747 C C . ARG A 1 356 ? -18.406 24.266 -0.83 1 95.88 356 ARG A C 1
ATOM 2749 O O . ARG A 1 356 ? -18.875 24.781 -1.845 1 95.88 356 ARG A O 1
ATOM 2756 N N . THR A 1 357 ? -17.609 23.219 -0.856 1 96.25 357 THR A N 1
ATOM 2757 C CA . THR A 1 357 ? -17.328 22.531 -2.111 1 96.25 357 THR A CA 1
ATOM 2758 C C . THR A 1 357 ? -18.609 22 -2.732 1 96.25 357 THR A C 1
ATOM 2760 O O . THR A 1 357 ? -18.828 22.156 -3.934 1 96.25 357 THR A O 1
ATOM 2763 N N . HIS A 1 358 ? -19.406 21.359 -1.959 1 96.25 358 HIS A N 1
ATOM 2764 C CA . HIS A 1 358 ? -20.656 20.797 -2.434 1 96.25 358 HIS A CA 1
ATOM 2765 C C . HIS A 1 358 ? -21.562 21.891 -3.008 1 96.25 358 HIS A C 1
ATOM 2767 O O . HIS A 1 358 ? -22.219 21.688 -4.035 1 96.25 358 HIS A O 1
ATOM 2773 N N . ASN A 1 359 ? -21.578 23.047 -2.365 1 94.56 359 ASN A N 1
ATOM 2774 C CA . ASN A 1 359 ? -22.5 24.109 -2.73 1 94.56 359 ASN A CA 1
ATOM 2775 C C . ASN A 1 359 ? -21.891 25.047 -3.773 1 94.56 359 ASN A C 1
ATOM 2777 O O . ASN A 1 359 ? -22.516 26.016 -4.188 1 94.56 359 ASN A O 1
ATOM 2781 N N . GLY A 1 360 ? -20.672 24.828 -4.109 1 93.56 360 GLY A N 1
ATOM 2782 C CA . GLY A 1 360 ? -20.016 25.688 -5.074 1 93.56 360 GLY A CA 1
ATOM 2783 C C . GLY A 1 360 ? -19.625 27.031 -4.496 1 93.56 360 GLY A C 1
ATOM 2784 O O . GLY A 1 360 ? -19.641 28.047 -5.203 1 93.56 360 GLY A O 1
ATOM 2785 N N . GLU A 1 361 ? -19.359 27.047 -3.207 1 93.19 361 GLU A N 1
ATOM 2786 C CA . GLU A 1 361 ? -18.938 28.266 -2.521 1 93.19 361 GLU A CA 1
ATOM 2787 C C . GLU A 1 361 ? -17.422 28.359 -2.42 1 93.19 361 GLU A C 1
ATOM 2789 O O . GLU A 1 361 ? -16.734 27.328 -2.432 1 93.19 361 GLU A O 1
ATOM 2794 N N . SER A 1 362 ? -16.938 29.531 -2.311 1 92.12 362 SER A N 1
ATOM 2795 C CA . SER A 1 362 ? -15.508 29.75 -2.217 1 92.12 362 SER A CA 1
ATOM 2796 C C . SER A 1 362 ? -14.953 29.219 -0.9 1 92.12 362 SER A C 1
ATOM 2798 O O . SER A 1 362 ? -15.562 29.391 0.153 1 92.12 362 SER A O 1
ATOM 2800 N N . ILE A 1 363 ? -13.758 28.609 -1.075 1 92.31 363 ILE A N 1
ATOM 2801 C CA . ILE A 1 363 ? -13.102 28.047 0.103 1 92.31 363 ILE A CA 1
ATOM 2802 C C . ILE A 1 363 ? -12.078 29.031 0.645 1 92.31 363 ILE A C 1
ATOM 2804 O O . ILE A 1 363 ? -11.5 28.812 1.712 1 92.31 363 ILE A O 1
ATOM 2808 N N . SER A 1 364 ? -11.852 30.156 0.029 1 88.5 364 SER A N 1
ATOM 2809 C CA . SER A 1 364 ? -10.805 31.109 0.373 1 88.5 364 SER A CA 1
ATOM 2810 C C . SER A 1 364 ? -10.969 31.625 1.804 1 88.5 364 SER A C 1
ATOM 2812 O O . SER A 1 364 ? -9.977 31.922 2.473 1 88.5 364 SER A O 1
ATOM 2814 N N . TYR A 1 365 ? -12.172 31.719 2.23 1 87.31 365 TYR A N 1
ATOM 2815 C CA . TYR A 1 365 ? -12.492 32.125 3.59 1 87.31 365 TYR A CA 1
ATOM 2816 C C . TYR A 1 365 ? -11.75 31.281 4.613 1 87.31 365 TYR A C 1
ATOM 2818 O O . TYR A 1 365 ? -11.281 31.781 5.637 1 87.31 365 TYR A O 1
ATOM 2826 N N . LEU A 1 366 ? -11.539 30.047 4.32 1 86.62 366 LEU A N 1
ATOM 2827 C CA . LEU A 1 366 ? -11 29.062 5.258 1 86.62 366 LEU A CA 1
ATOM 2828 C C . LEU A 1 366 ? -9.484 29.188 5.363 1 86.62 366 LEU A C 1
ATOM 2830 O O . LEU A 1 366 ? -8.875 28.625 6.277 1 86.62 366 LEU A O 1
ATOM 2834 N N . PHE A 1 367 ? -8.906 29.953 4.535 1 85.31 367 PHE A N 1
ATOM 2835 C CA . PHE A 1 367 ? -7.461 30.156 4.602 1 85.31 367 PHE A CA 1
ATOM 2836 C C . PHE A 1 367 ? -7.098 31.125 5.715 1 85.31 367 PHE A C 1
ATOM 2838 O O . PHE A 1 367 ? -5.965 31.125 6.199 1 85.31 367 PHE A O 1
ATOM 2845 N N . GLN A 1 368 ? -8.148 31.891 6.086 1 85.25 368 GLN A N 1
ATOM 2846 C CA . GLN A 1 368 ? -7.836 32.969 7.02 1 85.25 368 GLN A CA 1
ATOM 2847 C C . GLN A 1 368 ? -8.633 32.812 8.312 1 85.25 368 GLN A C 1
ATOM 2849 O O . GLN A 1 368 ? -8.273 33.406 9.336 1 85.25 368 GLN A O 1
ATOM 2854 N N . GLN A 1 369 ? -9.672 32.031 8.188 1 84.25 369 GLN A N 1
ATOM 2855 C CA . GLN A 1 369 ? -10.562 31.984 9.336 1 84.25 369 GLN A CA 1
ATOM 2856 C C . GLN A 1 369 ? -10.945 30.547 9.695 1 84.25 369 GLN A C 1
ATOM 2858 O O . GLN A 1 369 ? -10.969 29.672 8.828 1 84.25 369 GLN A O 1
ATOM 2863 N N . VAL A 1 370 ? -11.133 30.391 11.008 1 85.5 370 VAL A N 1
ATOM 2864 C CA . VAL A 1 370 ? -11.734 29.156 11.492 1 85.5 370 VAL A CA 1
ATOM 2865 C C . VAL A 1 370 ? -13.25 29.312 11.578 1 85.5 370 VAL A C 1
ATOM 2867 O O . VAL A 1 370 ? -13.75 30.281 12.156 1 85.5 370 VAL A O 1
ATOM 2870 N N . PRO A 1 371 ? -13.883 28.344 10.922 1 84.5 371 PRO A N 1
ATOM 2871 C CA . PRO A 1 371 ? -15.336 28.484 11 1 84.5 371 PRO A CA 1
ATOM 2872 C C . PRO A 1 371 ? -15.859 28.422 12.43 1 84.5 371 PRO A C 1
ATOM 2874 O O . PRO A 1 371 ? -15.297 27.688 13.266 1 84.5 371 PRO A O 1
ATOM 2877 N N . LYS A 1 372 ? -16.766 29.359 12.688 1 71 372 LYS A N 1
ATOM 2878 C CA . LYS A 1 372 ? -17.406 29.328 14 1 71 372 LYS A CA 1
ATOM 2879 C C . LYS A 1 372 ? -18.312 28.094 14.133 1 71 372 LYS A C 1
ATOM 2881 O O . LYS A 1 372 ? -18.75 27.531 13.133 1 71 372 LYS A O 1
ATOM 2886 N N . ASN A 1 373 ? -18.359 27.391 15.25 1 57.53 373 ASN A N 1
ATOM 2887 C CA . ASN A 1 373 ? -19.141 26.203 15.57 1 57.53 373 ASN A CA 1
ATOM 2888 C C . ASN A 1 373 ? -20.438 26.141 14.766 1 57.53 373 ASN A C 1
ATOM 2890 O O . ASN A 1 373 ? -21.203 27.109 14.766 1 57.53 373 ASN A O 1
ATOM 2894 N N . LEU A 1 374 ? -20.25 25.391 13.562 1 44.53 374 LEU A N 1
ATOM 2895 C CA . LEU A 1 374 ? -21.531 25.016 12.969 1 44.53 374 LEU A CA 1
ATOM 2896 C C . LEU A 1 374 ? -22.391 24.219 13.969 1 44.53 374 LEU A C 1
ATOM 2898 O O . LEU A 1 374 ? -21.859 23.438 14.758 1 44.53 374 LEU A O 1
ATOM 2902 N N . MET B 1 1 ? 30.141 -27.703 -26.375 1 25.92 1 MET B N 1
ATOM 2903 C CA . MET B 1 1 ? 29.281 -26.672 -26.938 1 25.92 1 MET B CA 1
ATOM 2904 C C . MET B 1 1 ? 29.016 -25.562 -25.906 1 25.92 1 MET B C 1
ATOM 2906 O O . MET B 1 1 ? 28.375 -25.812 -24.891 1 25.92 1 MET B O 1
ATOM 2910 N N . ARG B 1 2 ? 29.953 -24.734 -25.656 1 32.41 2 ARG B N 1
ATOM 2911 C CA . ARG B 1 2 ? 30.078 -23.609 -24.734 1 32.41 2 ARG B CA 1
ATOM 2912 C C . ARG B 1 2 ? 28.938 -22.609 -24.938 1 32.41 2 ARG B C 1
ATOM 2914 O O . ARG B 1 2 ? 28.906 -21.922 -25.953 1 32.41 2 ARG B O 1
ATOM 2921 N N . GLN B 1 3 ? 27.688 -22.953 -24.797 1 35.94 3 GLN B N 1
ATOM 2922 C CA . GLN B 1 3 ? 26.516 -22.094 -24.984 1 35.94 3 GLN B CA 1
ATOM 2923 C C . GLN B 1 3 ? 26.797 -20.656 -24.562 1 35.94 3 GLN B C 1
ATOM 2925 O O . GLN B 1 3 ? 27.453 -20.438 -23.547 1 35.94 3 GLN B O 1
ATOM 2930 N N . HIS B 1 4 ? 26.922 -19.719 -25.516 1 36.69 4 HIS B N 1
ATOM 2931 C CA . HIS B 1 4 ? 27.156 -18.281 -25.547 1 36.69 4 HIS B CA 1
ATOM 2932 C C . HIS B 1 4 ? 26.453 -17.594 -24.375 1 36.69 4 HIS B C 1
ATOM 2934 O O . HIS B 1 4 ? 25.219 -17.609 -24.297 1 36.69 4 HIS B O 1
ATOM 2940 N N . LYS B 1 5 ? 26.953 -17.625 -23.312 1 44.06 5 LYS B N 1
ATOM 2941 C CA . LYS B 1 5 ? 26.625 -16.609 -22.312 1 44.06 5 LYS B CA 1
ATOM 2942 C C . LYS B 1 5 ? 26.469 -15.242 -22.969 1 44.06 5 LYS B C 1
ATOM 2944 O O . LYS B 1 5 ? 27.422 -14.477 -23.078 1 44.06 5 LYS B O 1
ATOM 2949 N N . GLU B 1 6 ? 25.828 -15.18 -24.125 1 49.41 6 GLU B N 1
ATOM 2950 C CA . GLU B 1 6 ? 25.594 -13.812 -24.578 1 49.41 6 GLU B CA 1
ATOM 2951 C C . GLU B 1 6 ? 25.031 -12.953 -23.453 1 49.41 6 GLU B C 1
ATOM 2953 O O . GLU B 1 6 ? 23.953 -13.25 -22.906 1 49.41 6 GLU B O 1
ATOM 2958 N N . THR B 1 7 ? 25.75 -12.234 -22.719 1 59.16 7 THR B N 1
ATOM 2959 C CA . THR B 1 7 ? 25.562 -11.305 -21.609 1 59.16 7 THR B CA 1
ATOM 2960 C C . THR B 1 7 ? 24.516 -10.258 -21.938 1 59.16 7 THR B C 1
ATOM 2962 O O . THR B 1 7 ? 24.406 -9.828 -23.094 1 59.16 7 THR B O 1
ATOM 2965 N N . LEU B 1 8 ? 23.188 -10.336 -21.188 1 81.44 8 LEU B N 1
ATOM 2966 C CA . LEU B 1 8 ? 22.203 -9.266 -21.281 1 81.44 8 LEU B CA 1
ATOM 2967 C C . LEU B 1 8 ? 22.875 -7.898 -21.344 1 81.44 8 LEU B C 1
ATOM 2969 O O . LEU B 1 8 ? 23.375 -7.406 -20.328 1 81.44 8 LEU B O 1
ATOM 2973 N N . ARG B 1 9 ? 23.25 -7.453 -22.625 1 85 9 ARG B N 1
ATOM 2974 C CA . ARG B 1 9 ? 23.859 -6.133 -22.781 1 85 9 ARG B CA 1
ATOM 2975 C C . ARG B 1 9 ? 22.844 -5.027 -22.484 1 85 9 ARG B C 1
ATOM 2977 O O . ARG B 1 9 ? 21.672 -5.145 -22.828 1 85 9 ARG B O 1
ATOM 2984 N N . LYS B 1 10 ? 23.328 -4.031 -21.797 1 93.69 10 LYS B N 1
ATOM 2985 C CA . LYS B 1 10 ? 22.516 -2.85 -21.516 1 93.69 10 LYS B CA 1
ATOM 2986 C C . LYS B 1 10 ? 21.25 -3.225 -20.75 1 93.69 10 LYS B C 1
ATOM 2988 O O . LYS B 1 10 ? 20.141 -2.809 -21.125 1 93.69 10 LYS B O 1
ATOM 2993 N N . THR B 1 11 ? 21.469 -4.148 -19.828 1 96.5 11 THR B N 1
ATOM 2994 C CA . THR B 1 11 ? 20.344 -4.617 -19.016 1 96.5 11 THR B CA 1
ATOM 2995 C C . THR B 1 11 ? 20.641 -4.438 -17.531 1 96.5 11 THR B C 1
ATOM 2997 O O . THR B 1 11 ? 21.766 -4.633 -17.078 1 96.5 11 THR B O 1
ATOM 3000 N N . LYS B 1 12 ? 19.688 -3.992 -16.781 1 98 12 LYS B N 1
ATOM 3001 C CA . LYS B 1 12 ? 19.719 -3.982 -15.32 1 98 12 LYS B CA 1
ATOM 3002 C C . LYS B 1 12 ? 18.547 -4.77 -14.734 1 98 12 LYS B C 1
ATOM 3004 O O . LYS B 1 12 ? 17.406 -4.602 -15.164 1 98 12 LYS B O 1
ATOM 3009 N N . VAL B 1 13 ? 18.906 -5.676 -13.812 1 98.69 13 VAL B N 1
ATOM 3010 C CA . VAL B 1 13 ? 17.875 -6.445 -13.125 1 98.69 13 VAL B CA 1
ATOM 3011 C C . VAL B 1 13 ? 17.859 -6.066 -11.641 1 98.69 13 VAL B C 1
ATOM 3013 O O . VAL B 1 13 ? 18.891 -6.156 -10.961 1 98.69 13 VAL B O 1
ATOM 3016 N N . PHE B 1 14 ? 16.719 -5.574 -11.203 1 98.75 14 PHE B N 1
ATOM 3017 C CA . PHE B 1 14 ? 16.547 -5.215 -9.797 1 98.75 14 PHE B CA 1
ATOM 3018 C C . PHE B 1 14 ? 15.562 -6.16 -9.117 1 98.75 14 PHE B C 1
ATOM 3020 O O . PHE B 1 14 ? 14.672 -6.715 -9.766 1 98.75 14 PHE B O 1
ATOM 3027 N N . GLY B 1 15 ? 15.773 -6.367 -7.852 1 98.69 15 GLY B N 1
ATOM 3028 C CA . GLY B 1 15 ? 14.812 -7.07 -7.012 1 98.69 15 GLY B CA 1
ATOM 3029 C C . GLY B 1 15 ? 14.219 -6.195 -5.926 1 98.69 15 GLY B C 1
ATOM 3030 O O . GLY B 1 15 ? 14.93 -5.422 -5.285 1 98.69 15 GLY B O 1
ATOM 3031 N N . GLY B 1 16 ? 12.891 -6.246 -5.816 1 98.38 16 GLY B N 1
ATOM 3032 C CA . GLY B 1 16 ? 12.281 -5.703 -4.613 1 98.38 16 GLY B CA 1
ATOM 3033 C C . GLY B 1 16 ? 12.523 -6.555 -3.383 1 98.38 16 GLY B C 1
ATOM 3034 O O . GLY B 1 16 ? 13.297 -7.512 -3.428 1 98.38 16 GLY B O 1
ATOM 3035 N N . SER B 1 17 ? 11.867 -6.184 -2.312 1 97.88 17 SER B N 1
ATOM 3036 C CA . SER B 1 17 ? 12.18 -6.812 -1.035 1 97.88 17 SER B CA 1
ATOM 3037 C C . SER B 1 17 ? 11.273 -8.008 -0.768 1 97.88 17 SER B C 1
ATOM 3039 O O . SER B 1 17 ? 11.477 -8.75 0.196 1 97.88 17 SER B O 1
ATOM 3041 N N . SER B 1 18 ? 10.297 -8.266 -1.577 1 97.25 18 SER B N 1
ATOM 3042 C CA . SER B 1 18 ? 9.297 -9.289 -1.277 1 97.25 18 SER B CA 1
ATOM 3043 C C . SER B 1 18 ? 9.891 -10.688 -1.348 1 97.25 18 SER B C 1
ATOM 3045 O O . SER B 1 18 ? 9.484 -11.578 -0.597 1 97.25 18 SER B O 1
ATOM 3047 N N . HIS B 1 19 ? 10.836 -10.906 -2.311 1 97.75 19 HIS B N 1
ATOM 3048 C CA . HIS B 1 19 ? 11.328 -12.25 -2.564 1 97.75 19 HIS B CA 1
ATOM 3049 C C . HIS B 1 19 ? 12.773 -12.234 -3.035 1 97.75 19 HIS B C 1
ATOM 3051 O O . HIS B 1 19 ? 13.07 -12.625 -4.164 1 97.75 19 HIS B O 1
ATOM 3057 N N . PRO B 1 20 ? 13.695 -11.875 -2.158 1 97.38 20 PRO B N 1
ATOM 3058 C CA . PRO B 1 20 ? 15.102 -11.773 -2.533 1 97.38 20 PRO B CA 1
ATOM 3059 C C . PRO B 1 20 ? 15.68 -13.102 -3.02 1 97.38 20 PRO B C 1
ATOM 3061 O O . PRO B 1 20 ? 16.547 -13.117 -3.895 1 97.38 20 PRO B O 1
ATOM 3064 N N . GLU B 1 21 ? 15.242 -14.195 -2.438 1 97.31 21 GLU B N 1
ATOM 3065 C CA . GLU B 1 21 ? 15.719 -15.508 -2.861 1 97.31 21 GLU B CA 1
ATOM 3066 C C . GLU B 1 21 ? 15.43 -15.75 -4.34 1 97.31 21 GLU B C 1
ATOM 3068 O O . GLU B 1 21 ? 16.297 -16.203 -5.086 1 97.31 21 GLU B O 1
ATOM 3073 N N . LEU B 1 22 ? 14.234 -15.477 -4.781 1 98.5 22 LEU B N 1
ATOM 3074 C CA . LEU B 1 22 ? 13.852 -15.656 -6.18 1 98.5 22 LEU B CA 1
ATOM 3075 C C . LEU B 1 22 ? 14.664 -14.742 -7.09 1 98.5 22 LEU B C 1
ATOM 3077 O O . LEU B 1 22 ? 15.086 -15.148 -8.172 1 98.5 22 LEU B O 1
ATOM 3081 N N . THR B 1 23 ? 14.891 -13.477 -6.656 1 98.56 23 THR B N 1
ATOM 3082 C CA . THR B 1 23 ? 15.719 -12.547 -7.41 1 98.56 23 THR B CA 1
ATOM 3083 C C . THR B 1 23 ? 17.109 -13.133 -7.637 1 98.56 23 THR B C 1
ATOM 3085 O O . THR B 1 23 ? 17.641 -13.078 -8.75 1 98.56 23 THR B O 1
ATOM 3088 N N . GLY B 1 24 ? 17.656 -13.68 -6.555 1 98.25 24 GLY B N 1
ATOM 3089 C CA . GLY B 1 24 ? 18.969 -14.297 -6.668 1 98.25 24 GLY B CA 1
ATOM 3090 C C . GLY B 1 24 ? 19.016 -15.453 -7.648 1 98.25 24 GLY B C 1
ATOM 3091 O O . GLY B 1 24 ? 19.938 -15.57 -8.445 1 98.25 24 GLY B O 1
ATOM 3092 N N . LEU B 1 25 ? 18.031 -16.312 -7.621 1 98.19 25 LEU B N 1
ATOM 3093 C CA . LEU B 1 25 ? 17.953 -17.453 -8.516 1 98.19 25 LEU B CA 1
ATOM 3094 C C . LEU B 1 25 ? 17.859 -17 -9.969 1 98.19 25 LEU B C 1
ATOM 3096 O O . LEU B 1 25 ? 18.562 -17.531 -10.836 1 98.19 25 LEU B O 1
ATOM 3100 N N . ILE B 1 26 ? 17.031 -16 -10.242 1 98.25 26 ILE B N 1
ATOM 3101 C CA . ILE B 1 26 ? 16.812 -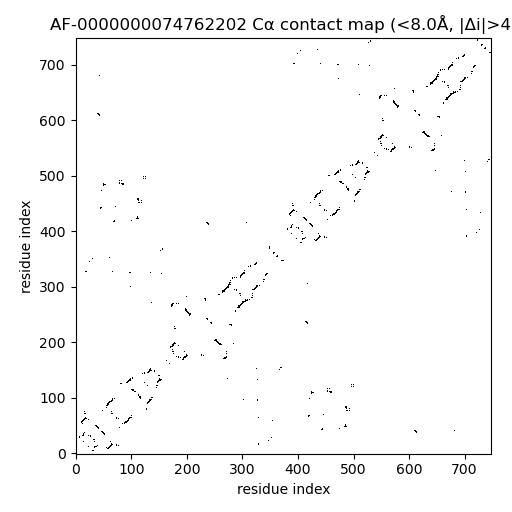15.508 -11.602 1 98.25 26 ILE B CA 1
ATOM 3102 C C . ILE B 1 26 ? 18.094 -14.875 -12.133 1 98.25 26 ILE B C 1
ATOM 3104 O O . ILE B 1 26 ? 18.547 -15.195 -13.234 1 98.25 26 ILE B O 1
ATOM 3108 N N . THR B 1 27 ? 18.672 -13.969 -11.312 1 97.88 27 THR B N 1
ATOM 3109 C CA . THR B 1 27 ? 19.859 -13.258 -11.766 1 97.88 27 THR B CA 1
ATOM 3110 C C . THR B 1 27 ? 21.047 -14.227 -11.906 1 97.88 27 THR B C 1
ATOM 3112 O O . THR B 1 27 ? 21.891 -14.055 -12.789 1 97.88 27 THR B O 1
ATOM 3115 N N . GLY B 1 28 ? 21.125 -15.195 -11 1 97.06 28 GLY B N 1
ATOM 3116 C CA . GLY B 1 28 ? 22.125 -16.234 -11.156 1 97.06 28 GLY B CA 1
ATOM 3117 C C . GLY B 1 28 ? 22.047 -16.953 -12.492 1 97.06 28 GLY B C 1
ATOM 3118 O O . GLY B 1 28 ? 23.062 -17.172 -13.156 1 97.06 28 GLY B O 1
ATOM 3119 N N . ARG B 1 29 ? 20.891 -17.312 -12.922 1 96.25 29 ARG B N 1
ATOM 3120 C CA . ARG B 1 29 ? 20.672 -18.016 -14.18 1 96.25 29 ARG B CA 1
ATOM 3121 C C . ARG B 1 29 ? 20.984 -17.109 -15.367 1 96.25 29 ARG B C 1
ATOM 3123 O O . ARG B 1 29 ? 21.453 -17.594 -16.406 1 96.25 29 ARG B O 1
ATOM 3130 N N . LEU B 1 30 ? 20.719 -15.805 -15.188 1 96.25 30 LEU B N 1
ATOM 3131 C CA . LEU B 1 30 ? 20.984 -14.828 -16.25 1 96.25 30 LEU B CA 1
ATOM 3132 C C . LEU B 1 30 ? 22.469 -14.469 -16.297 1 96.25 30 LEU B C 1
ATOM 3134 O O . LEU B 1 30 ? 22.922 -13.875 -17.281 1 96.25 30 LEU B O 1
ATOM 3138 N N . GLY B 1 31 ? 23.188 -14.812 -15.242 1 94.5 31 GLY B N 1
ATOM 3139 C CA . GLY B 1 31 ? 24.609 -14.492 -15.172 1 94.5 31 GLY B CA 1
ATOM 3140 C C . GLY B 1 31 ? 24.875 -13.023 -14.914 1 94.5 31 GLY B C 1
ATOM 3141 O O . GLY B 1 31 ? 25.828 -12.461 -15.445 1 94.5 31 GLY B O 1
ATOM 3142 N N . VAL B 1 32 ? 23.953 -12.352 -14.211 1 95.62 32 VAL B N 1
ATOM 3143 C CA . VAL B 1 32 ? 24.141 -10.938 -13.891 1 95.62 32 VAL B CA 1
ATOM 3144 C C . VAL B 1 32 ? 23.969 -10.727 -12.383 1 95.62 32 VAL B C 1
ATOM 3146 O O . VAL B 1 32 ? 23.344 -11.547 -11.703 1 95.62 32 VAL B O 1
ATOM 3149 N N . GLU B 1 33 ? 24.562 -9.703 -11.898 1 95.5 33 GLU B N 1
ATOM 3150 C CA . GLU B 1 33 ? 24.328 -9.305 -10.516 1 95.5 33 GLU B CA 1
ATOM 3151 C C . GLU B 1 33 ? 23.109 -8.391 -10.406 1 95.5 33 GLU B C 1
ATOM 3153 O O . GLU B 1 33 ? 22.906 -7.52 -11.25 1 95.5 33 GLU B O 1
ATOM 3158 N N . PRO B 1 34 ? 22.344 -8.656 -9.375 1 97.31 34 PRO B N 1
ATOM 3159 C CA . PRO B 1 34 ? 21.25 -7.699 -9.164 1 97.31 34 PRO B CA 1
ATOM 3160 C C . PRO B 1 34 ? 21.75 -6.258 -9.055 1 97.31 34 PRO B C 1
ATOM 3162 O O . PRO B 1 34 ? 22.797 -6.008 -8.461 1 97.31 34 PRO B O 1
ATOM 3165 N N . GLY B 1 35 ? 21.031 -5.371 -9.672 1 97.44 35 GLY B N 1
ATOM 3166 C CA . GLY B 1 35 ? 21.391 -3.965 -9.562 1 97.44 35 GLY B CA 1
ATOM 3167 C C . GLY B 1 35 ? 21.344 -3.445 -8.141 1 97.44 35 GLY B C 1
ATOM 3168 O O . GLY B 1 35 ? 20.484 -3.854 -7.352 1 97.44 35 GLY B O 1
ATOM 3169 N N . ALA B 1 36 ? 22.281 -2.518 -7.875 1 96.94 36 ALA B N 1
ATOM 3170 C CA . ALA B 1 36 ? 22.312 -1.905 -6.551 1 96.94 36 ALA B CA 1
ATOM 3171 C C . ALA B 1 36 ? 21.094 -1.016 -6.328 1 96.94 36 ALA B C 1
ATOM 3173 O O . ALA B 1 36 ? 20.781 -0.148 -7.152 1 96.94 36 ALA B O 1
ATOM 3174 N N . VAL B 1 37 ? 20.375 -1.301 -5.215 1 96.75 37 VAL B N 1
ATOM 3175 C CA . VAL B 1 37 ? 19.219 -0.503 -4.852 1 96.75 37 VAL B CA 1
ATOM 3176 C C . VAL B 1 37 ? 19.047 -0.491 -3.332 1 96.75 37 VAL B C 1
ATOM 3178 O O . VAL B 1 37 ? 19.297 -1.502 -2.668 1 96.75 37 VAL B O 1
ATOM 3181 N N . LYS B 1 38 ? 18.766 0.666 -2.793 1 95.25 38 LYS B N 1
ATOM 3182 C CA . LYS B 1 38 ? 18.438 0.792 -1.376 1 95.25 38 LYS B CA 1
ATOM 3183 C C . LYS B 1 38 ? 16.922 0.843 -1.162 1 95.25 38 LYS B C 1
ATOM 3185 O O . LYS B 1 38 ? 16.25 1.761 -1.639 1 95.25 38 LYS B O 1
ATOM 3190 N N . LEU B 1 39 ? 16.438 -0.184 -0.533 1 96.94 39 LEU B N 1
ATOM 3191 C CA . LEU B 1 39 ? 15.016 -0.299 -0.216 1 96.94 39 LEU B CA 1
ATOM 3192 C C . LEU B 1 39 ? 14.781 -0.139 1.282 1 96.94 39 LEU B C 1
ATOM 3194 O O . LEU B 1 39 ? 15.273 -0.935 2.082 1 96.94 39 LEU B O 1
ATOM 3198 N N . SER B 1 40 ? 14.031 0.916 1.634 1 95.75 40 SER B N 1
ATOM 3199 C CA . SER B 1 40 ? 13.828 1.194 3.053 1 95.75 40 SER B CA 1
ATOM 3200 C C . SER B 1 40 ? 12.453 1.801 3.311 1 95.75 40 SER B C 1
ATOM 3202 O O . SER B 1 40 ? 11.711 2.086 2.369 1 95.75 40 SER B O 1
ATOM 3204 N N . GLN B 1 41 ? 12.062 1.824 4.523 1 94.81 41 GLN B N 1
ATOM 3205 C CA . GLN B 1 41 ? 10.883 2.533 5 1 94.81 41 GLN B CA 1
ATOM 3206 C C . GLN B 1 41 ? 11.25 3.551 6.078 1 94.81 41 GLN B C 1
ATOM 3208 O O . GLN B 1 41 ? 12.117 3.295 6.91 1 94.81 41 GLN B O 1
ATOM 3213 N N . PHE B 1 42 ? 10.586 4.668 5.988 1 93.25 42 PHE B N 1
ATOM 3214 C CA . PHE B 1 42 ? 10.695 5.629 7.078 1 93.25 42 PHE B CA 1
ATOM 3215 C C . PHE B 1 42 ? 9.969 5.121 8.32 1 93.25 42 PHE B C 1
ATOM 3217 O O . PHE B 1 42 ? 9.289 4.098 8.273 1 93.25 42 PHE B O 1
ATOM 3224 N N . LYS B 1 43 ? 10.109 5.836 9.453 1 88.56 43 LYS B N 1
ATOM 3225 C CA . LYS B 1 43 ? 9.484 5.438 10.711 1 88.56 43 LYS B CA 1
ATOM 3226 C C . LYS B 1 43 ? 7.961 5.43 10.586 1 88.56 43 LYS B C 1
ATOM 3228 O O . LYS B 1 43 ? 7.281 4.641 11.25 1 88.56 43 LYS B O 1
ATOM 3233 N N . ASN B 1 44 ? 7.5 6.273 9.766 1 90.56 44 ASN B N 1
ATOM 3234 C CA . ASN B 1 44 ? 6.055 6.312 9.562 1 90.56 44 ASN B CA 1
ATOM 3235 C C . ASN B 1 44 ? 5.602 5.266 8.547 1 90.56 44 ASN B C 1
ATOM 3237 O O . ASN B 1 44 ? 4.453 5.285 8.102 1 90.56 44 ASN B O 1
ATOM 3241 N N . LYS B 1 45 ? 6.457 4.414 8 1 94.25 45 LYS B N 1
ATOM 3242 C CA . LYS B 1 45 ? 6.234 3.234 7.176 1 94.25 45 LYS B CA 1
ATOM 3243 C C . LYS B 1 45 ? 6.074 3.615 5.707 1 94.25 45 LYS B C 1
ATOM 3245 O O . LYS B 1 45 ? 5.84 2.752 4.855 1 94.25 45 LYS B O 1
ATOM 3250 N N . GLU B 1 46 ? 6.238 4.926 5.41 1 96.81 46 GLU B N 1
ATOM 3251 C CA . GLU B 1 46 ? 6.32 5.277 3.994 1 96.81 46 GLU B CA 1
ATOM 3252 C C . GLU B 1 46 ? 7.543 4.645 3.338 1 96.81 46 GLU B C 1
ATOM 3254 O O . GLU B 1 46 ? 8.617 4.582 3.939 1 96.81 46 GLU B O 1
ATOM 3259 N N . THR B 1 47 ? 7.363 4.203 2.15 1 97.31 47 THR B N 1
ATOM 3260 C CA . THR B 1 47 ? 8.398 3.49 1.402 1 97.31 47 THR B CA 1
ATOM 3261 C C . THR B 1 47 ? 9.375 4.473 0.762 1 97.31 47 THR B C 1
ATOM 3263 O O . THR B 1 47 ? 8.961 5.504 0.227 1 97.31 47 THR B O 1
ATOM 3266 N N . SER B 1 48 ? 10.641 4.184 0.899 1 95.5 48 SER B N 1
ATOM 3267 C CA . SER B 1 48 ? 11.695 4.961 0.254 1 95.5 48 SER B CA 1
ATOM 3268 C C . SER B 1 48 ? 12.578 4.078 -0.62 1 95.5 48 SER B C 1
ATOM 3270 O O . SER B 1 48 ? 13 2.998 -0.198 1 95.5 48 SER B O 1
ATOM 3272 N N . VAL B 1 49 ? 12.852 4.516 -1.86 1 96.75 49 VAL B N 1
ATOM 3273 C CA . VAL B 1 49 ? 13.648 3.758 -2.82 1 96.75 49 VAL B CA 1
ATOM 3274 C C . VAL B 1 49 ? 14.758 4.641 -3.385 1 96.75 49 VAL B C 1
ATOM 3276 O O . VAL B 1 49 ? 14.516 5.793 -3.746 1 96.75 49 VAL B O 1
ATOM 3279 N N . GLU B 1 50 ? 15.93 4.121 -3.424 1 94.94 50 GLU B N 1
ATOM 3280 C CA . GLU B 1 50 ? 17.062 4.777 -4.07 1 94.94 50 GLU B CA 1
ATOM 3281 C C . GLU B 1 50 ? 17.797 3.822 -5.016 1 94.94 50 GLU B C 1
ATOM 3283 O O . GLU B 1 50 ? 18.406 2.854 -4.574 1 94.94 50 GLU B O 1
ATOM 3288 N N . ILE B 1 51 ? 17.688 4.148 -6.266 1 96.88 51 ILE B N 1
ATOM 3289 C CA . ILE B 1 51 ? 18.406 3.355 -7.254 1 96.88 51 ILE B CA 1
ATOM 3290 C C . ILE B 1 51 ? 19.906 3.684 -7.191 1 96.88 51 ILE B C 1
ATOM 3292 O O . ILE B 1 51 ? 20.281 4.852 -7.277 1 96.88 51 ILE B O 1
ATOM 3296 N N . GLY B 1 52 ? 20.766 2.709 -7.098 1 95.94 52 GLY B N 1
ATOM 3297 C CA . GLY B 1 52 ? 22.172 2.92 -6.789 1 95.94 52 GLY B CA 1
ATOM 3298 C C . GLY B 1 52 ? 23.062 2.926 -8.016 1 95.94 52 GLY B C 1
ATOM 3299 O O . GLY B 1 52 ? 24.266 3.135 -7.918 1 95.94 52 GLY B O 1
ATOM 3300 N N . VAL B 1 53 ? 22.516 2.639 -9.18 1 96.31 53 VAL B N 1
ATOM 3301 C CA . VAL B 1 53 ? 23.281 2.6 -10.422 1 96.31 53 VAL B CA 1
ATOM 3302 C C . VAL B 1 53 ? 22.516 3.33 -11.523 1 96.31 53 VAL B C 1
ATOM 3304 O O . VAL B 1 53 ? 21.297 3.49 -11.445 1 96.31 53 VAL B O 1
ATOM 3307 N N . SER B 1 54 ? 23.266 3.842 -12.484 1 96.19 54 SER B N 1
ATOM 3308 C CA . SER B 1 54 ? 22.609 4.5 -13.609 1 96.19 54 SER B CA 1
ATOM 3309 C C . SER B 1 54 ? 21.781 3.51 -14.422 1 96.19 54 SER B C 1
ATOM 3311 O O . SER B 1 54 ? 22.234 2.395 -14.695 1 96.19 54 SER B O 1
ATOM 3313 N N . VAL B 1 55 ? 20.609 3.939 -14.789 1 97.56 55 VAL B N 1
ATOM 3314 C CA . VAL B 1 55 ? 19.734 3.1 -15.609 1 97.56 55 VAL B CA 1
ATOM 3315 C C . VAL B 1 55 ? 19.438 3.801 -16.938 1 97.56 55 VAL B C 1
ATOM 3317 O O . VAL B 1 55 ? 18.531 3.4 -17.656 1 97.56 55 VAL B O 1
ATOM 3320 N N . ARG B 1 56 ? 20.125 4.887 -17.219 1 97 56 ARG B N 1
ATOM 3321 C CA . ARG B 1 56 ? 19.906 5.66 -18.438 1 97 56 ARG B CA 1
ATOM 3322 C C . ARG B 1 56 ? 20.078 4.793 -19.688 1 97 56 ARG B C 1
ATOM 3324 O O . ARG B 1 56 ? 21.125 4.164 -19.859 1 97 56 ARG B O 1
ATOM 3331 N N . ASN B 1 57 ? 19.094 4.719 -20.469 1 97.25 57 ASN B N 1
ATOM 3332 C CA . ASN B 1 57 ? 19.078 4 -21.75 1 97.25 57 ASN B CA 1
ATOM 3333 C C . ASN B 1 57 ? 19.25 2.498 -21.547 1 97.25 57 ASN B C 1
ATOM 3335 O O . ASN B 1 57 ? 19.688 1.793 -22.453 1 97.25 57 ASN B O 1
ATOM 3339 N N . GLU B 1 58 ? 18.953 2.029 -20.328 1 97.81 58 GLU B N 1
ATOM 3340 C CA . GLU B 1 58 ? 19.047 0.604 -20.031 1 97.81 58 GLU B CA 1
ATOM 3341 C C . GLU B 1 58 ? 17.672 -0.072 -20.156 1 97.81 58 GLU B C 1
ATOM 3343 O O . GLU B 1 58 ? 16.641 0.574 -19.984 1 97.81 58 GLU B O 1
ATOM 3348 N N . ASP B 1 59 ? 17.75 -1.384 -20.547 1 98.25 59 ASP B N 1
ATOM 3349 C CA . ASP B 1 59 ? 16.609 -2.275 -20.406 1 98.25 59 ASP B CA 1
ATOM 3350 C C . ASP B 1 59 ? 16.5 -2.783 -18.969 1 98.25 59 ASP B C 1
ATOM 3352 O O . ASP B 1 59 ? 17.297 -3.615 -18.531 1 98.25 59 ASP B O 1
ATOM 3356 N N . VAL B 1 60 ? 15.445 -2.293 -18.234 1 98.75 60 VAL B N 1
ATOM 3357 C CA . VAL B 1 60 ? 15.391 -2.512 -16.797 1 98.75 60 VAL B CA 1
ATOM 3358 C C . VAL B 1 60 ? 14.32 -3.551 -16.469 1 98.75 60 VAL B C 1
ATOM 3360 O O . VAL B 1 60 ? 13.211 -3.496 -17.016 1 98.75 60 VAL B O 1
ATOM 3363 N N . TYR B 1 61 ? 14.664 -4.508 -15.695 1 98.88 61 TYR B N 1
ATOM 3364 C CA . TYR B 1 61 ? 13.742 -5.5 -15.141 1 98.88 61 TYR B CA 1
ATOM 3365 C C . TYR B 1 61 ? 13.656 -5.383 -13.625 1 98.88 61 TYR B C 1
ATOM 3367 O O . TYR B 1 61 ? 14.688 -5.324 -12.945 1 98.88 61 TYR B O 1
ATOM 3375 N N . ILE B 1 62 ? 12.453 -5.293 -13.109 1 98.94 62 ILE B N 1
ATOM 3376 C CA . ILE B 1 62 ? 12.234 -5.219 -11.664 1 98.94 62 ILE B CA 1
ATOM 3377 C C . ILE B 1 62 ? 11.422 -6.426 -11.203 1 98.94 62 ILE B C 1
ATOM 3379 O O . ILE B 1 62 ? 10.258 -6.578 -11.578 1 98.94 62 ILE B O 1
ATOM 3383 N N . ILE B 1 63 ? 12.062 -7.25 -10.359 1 98.94 63 ILE B N 1
ATOM 3384 C CA . ILE B 1 63 ? 11.422 -8.453 -9.844 1 98.94 63 ILE B CA 1
ATOM 3385 C C . ILE B 1 63 ? 10.773 -8.156 -8.492 1 98.94 63 ILE B C 1
ATOM 3387 O O . ILE B 1 63 ? 11.469 -7.801 -7.531 1 98.94 63 ILE B O 1
ATOM 3391 N N . GLN B 1 64 ? 9.516 -8.203 -8.391 1 98.69 64 GLN B N 1
ATOM 3392 C CA . GLN B 1 64 ? 8.758 -8.008 -7.16 1 98.69 64 GLN B CA 1
ATOM 3393 C C . GLN B 1 64 ? 7.473 -8.836 -7.164 1 98.69 64 GLN B C 1
ATOM 3395 O O . GLN B 1 64 ? 6.633 -8.688 -8.055 1 98.69 64 GLN B O 1
ATOM 3400 N N . SER B 1 65 ? 7.301 -9.719 -6.23 1 97.81 65 SER B N 1
ATOM 3401 C CA . SER B 1 65 ? 6.125 -10.578 -6.121 1 97.81 65 SER B CA 1
ATOM 3402 C C . SER B 1 65 ? 5.211 -10.117 -4.992 1 97.81 65 SER B C 1
ATOM 3404 O O . SER B 1 65 ? 5.312 -8.984 -4.52 1 97.81 65 SER B O 1
ATOM 3406 N N . GLY B 1 66 ? 4.16 -10.914 -4.703 1 94.75 66 GLY B N 1
ATOM 3407 C CA . GLY B 1 66 ? 3.373 -10.703 -3.498 1 94.75 66 GLY B CA 1
ATOM 3408 C C . GLY B 1 66 ? 4.117 -11.062 -2.225 1 94.75 66 GLY B C 1
ATOM 3409 O O . GLY B 1 66 ? 5.211 -11.633 -2.277 1 94.75 66 GLY B O 1
ATOM 3410 N N . SER B 1 67 ? 3.58 -10.617 -1.119 1 95.5 67 SER B N 1
ATOM 3411 C CA . SER B 1 67 ? 4.125 -10.906 0.204 1 95.5 67 SER B CA 1
ATOM 3412 C C . SER B 1 67 ? 3.072 -10.711 1.289 1 95.5 67 SER B C 1
ATOM 3414 O O . SER B 1 67 ? 1.965 -10.242 1.01 1 95.5 67 SER B O 1
ATOM 3416 N N . PRO B 1 68 ? 3.451 -11.094 2.529 1 93.25 68 PRO B N 1
ATOM 3417 C CA . PRO B 1 68 ? 2.523 -10.844 3.635 1 93.25 68 PRO B CA 1
ATOM 3418 C C . PRO B 1 68 ? 2.33 -9.359 3.924 1 93.25 68 PRO B C 1
ATOM 3420 O O . PRO B 1 68 ? 1.482 -8.992 4.742 1 93.25 68 PRO B O 1
ATOM 3423 N N . LYS B 1 69 ? 3.096 -8.508 3.367 1 95.25 69 LYS B N 1
ATOM 3424 C CA . LYS B 1 69 ? 2.922 -7.062 3.381 1 95.25 69 LYS B CA 1
ATOM 3425 C C . LYS B 1 69 ? 2.635 -6.531 1.979 1 95.25 69 LYS B C 1
ATOM 3427 O O . LYS B 1 69 ? 3.336 -5.641 1.49 1 95.25 69 LYS B O 1
ATOM 3432 N N . ILE B 1 70 ? 1.611 -7.027 1.472 1 97.44 70 ILE B N 1
ATOM 3433 C CA . ILE B 1 70 ? 1.33 -6.953 0.042 1 97.44 70 ILE B CA 1
ATOM 3434 C C . ILE B 1 70 ? 1.274 -5.488 -0.394 1 97.44 70 ILE B C 1
ATOM 3436 O O . ILE B 1 70 ? 1.792 -5.133 -1.455 1 97.44 70 ILE B O 1
ATOM 3440 N N . ASN B 1 71 ? 0.674 -4.598 0.421 1 98.19 71 ASN B N 1
ATOM 3441 C CA . ASN B 1 71 ? 0.541 -3.203 0.019 1 98.19 71 ASN B CA 1
ATOM 3442 C C . ASN B 1 71 ? 1.875 -2.467 0.096 1 98.19 71 ASN B C 1
ATOM 3444 O O . ASN B 1 71 ? 2.145 -1.576 -0.711 1 98.19 71 ASN B O 1
ATOM 3448 N N . ASP B 1 72 ? 2.701 -2.812 1.059 1 97.94 72 ASP B N 1
ATOM 3449 C CA . ASP B 1 72 ? 4.059 -2.277 1.103 1 97.94 72 ASP B CA 1
ATOM 3450 C C . ASP B 1 72 ? 4.859 -2.709 -0.125 1 97.94 72 ASP B C 1
ATOM 3452 O O . ASP B 1 72 ? 5.562 -1.897 -0.729 1 97.94 72 ASP B O 1
ATOM 3456 N N . SER B 1 73 ? 4.734 -3.984 -0.482 1 98.31 73 SER B N 1
ATOM 3457 C CA . SER B 1 73 ? 5.453 -4.516 -1.635 1 98.31 73 SER B CA 1
ATOM 3458 C C . SER B 1 73 ? 4.996 -3.854 -2.928 1 98.31 73 SER B C 1
ATOM 3460 O O . SER B 1 73 ? 5.809 -3.572 -3.811 1 98.31 73 SER B O 1
ATOM 3462 N N . LEU B 1 74 ? 3.711 -3.652 -3.002 1 98.69 74 LEU B N 1
ATOM 3463 C CA . LEU B 1 74 ? 3.162 -3.012 -4.195 1 98.69 74 LEU B CA 1
ATOM 3464 C C . LEU B 1 74 ? 3.67 -1.579 -4.32 1 98.69 74 LEU B C 1
ATOM 3466 O O . LEU B 1 74 ? 4.145 -1.177 -5.387 1 98.69 74 LEU B O 1
ATOM 3470 N N . MET B 1 75 ? 3.613 -0.81 -3.236 1 98.69 75 MET B N 1
ATOM 3471 C CA . MET B 1 75 ? 4.082 0.571 -3.281 1 98.69 75 MET B CA 1
ATOM 3472 C C . MET B 1 75 ? 5.574 0.627 -3.598 1 98.69 75 MET B C 1
ATOM 3474 O O . MET B 1 75 ? 6.023 1.507 -4.332 1 98.69 75 MET B O 1
ATOM 3478 N N . GLU B 1 76 ? 6.34 -0.291 -3.014 1 98.69 76 GLU B N 1
ATOM 3479 C CA . GLU B 1 76 ? 7.766 -0.37 -3.305 1 98.69 76 GLU B CA 1
ATOM 3480 C C . GLU B 1 76 ? 8.016 -0.582 -4.797 1 98.69 76 GLU B C 1
ATOM 3482 O O . GLU B 1 76 ? 8.875 0.08 -5.387 1 98.69 76 GLU B O 1
ATOM 3487 N N . LEU B 1 77 ? 7.281 -1.459 -5.398 1 98.88 77 LEU B N 1
ATOM 3488 C CA . LEU B 1 77 ? 7.391 -1.714 -6.832 1 98.88 77 LEU B CA 1
ATOM 3489 C C . LEU B 1 77 ? 7.082 -0.454 -7.633 1 98.88 77 LEU B C 1
ATOM 3491 O O . LEU B 1 77 ? 7.832 -0.092 -8.539 1 98.88 77 LEU B O 1
ATOM 3495 N N . LEU B 1 78 ? 6.008 0.2 -7.289 1 98.88 78 LEU B N 1
ATOM 3496 C CA . LEU B 1 78 ? 5.578 1.392 -8.016 1 98.88 78 LEU B CA 1
ATOM 3497 C C . LEU B 1 78 ? 6.645 2.482 -7.945 1 98.88 78 LEU B C 1
ATOM 3499 O O . LEU B 1 78 ? 6.941 3.129 -8.953 1 98.88 78 LEU B O 1
ATOM 3503 N N . ILE B 1 79 ? 7.184 2.658 -6.77 1 98.69 79 ILE B N 1
ATOM 3504 C CA . ILE B 1 79 ? 8.18 3.705 -6.586 1 98.69 79 ILE B CA 1
ATOM 3505 C C . ILE B 1 79 ? 9.469 3.328 -7.324 1 98.69 79 ILE B C 1
ATOM 3507 O O . ILE B 1 79 ? 10.133 4.191 -7.898 1 98.69 79 ILE B O 1
ATOM 3511 N N . MET B 1 80 ? 9.867 2.049 -7.312 1 98.75 80 MET B N 1
ATOM 3512 C CA . MET B 1 80 ? 11.023 1.597 -8.078 1 98.75 80 MET B CA 1
ATOM 3513 C C . MET B 1 80 ? 10.836 1.893 -9.562 1 98.75 80 MET B C 1
ATOM 3515 O O . MET B 1 80 ? 11.742 2.416 -10.219 1 98.75 80 MET B O 1
ATOM 3519 N N . ILE B 1 81 ? 9.68 1.55 -10.078 1 98.81 81 ILE B N 1
ATOM 3520 C CA . ILE B 1 81 ? 9.375 1.785 -11.477 1 98.81 81 ILE B CA 1
ATOM 3521 C C . ILE B 1 81 ? 9.477 3.277 -11.789 1 98.81 81 ILE B C 1
ATOM 3523 O O . ILE B 1 81 ? 10.125 3.672 -12.758 1 98.81 81 ILE B O 1
ATOM 3527 N N . ASN B 1 82 ? 8.852 4.043 -10.969 1 98.44 82 ASN B N 1
ATOM 3528 C CA . ASN B 1 82 ? 8.82 5.488 -11.18 1 98.44 82 ASN B CA 1
ATOM 3529 C C . ASN B 1 82 ? 10.219 6.098 -11.125 1 98.44 82 ASN B C 1
ATOM 3531 O O . ASN B 1 82 ? 10.531 7.008 -11.898 1 98.44 82 ASN B O 1
ATOM 3535 N N . ALA B 1 83 ? 11.016 5.629 -10.156 1 98.06 83 ALA B N 1
ATOM 3536 C CA . ALA B 1 83 ? 12.398 6.09 -10.047 1 98.06 83 ALA B CA 1
ATOM 3537 C C . ALA B 1 83 ? 13.18 5.789 -11.328 1 98.06 83 ALA B C 1
ATOM 3539 O O . ALA B 1 83 ? 13.914 6.641 -11.828 1 98.06 83 ALA B O 1
ATOM 3540 N N . CYS B 1 84 ? 13.008 4.613 -11.859 1 98.25 84 CYS B N 1
ATOM 3541 C CA . CYS B 1 84 ? 13.703 4.227 -13.078 1 98.25 84 CYS B CA 1
ATOM 3542 C C . CYS B 1 84 ? 13.211 5.039 -14.273 1 98.25 84 CYS B C 1
ATOM 3544 O O . CYS B 1 84 ? 14 5.445 -15.125 1 98.25 84 CYS B O 1
ATOM 3546 N N . LYS B 1 85 ? 11.922 5.219 -14.328 1 97.56 85 LYS B N 1
ATOM 3547 C CA . LYS B 1 85 ? 11.352 6.035 -15.398 1 97.56 85 LYS B CA 1
ATOM 3548 C C . LYS B 1 85 ? 11.922 7.453 -15.367 1 97.56 85 LYS B C 1
ATOM 3550 O O . LYS B 1 85 ? 12.344 7.977 -16.406 1 97.56 85 LYS B O 1
ATOM 3555 N N . GLY B 1 86 ? 11.992 8.023 -14.203 1 95.62 86 GLY B N 1
ATOM 3556 C CA . GLY B 1 86 ? 12.531 9.367 -14.047 1 95.62 86 GLY B CA 1
ATOM 3557 C C . GLY B 1 86 ? 14.016 9.453 -14.328 1 95.62 86 GLY B C 1
ATOM 3558 O O . GLY B 1 86 ? 14.547 10.539 -14.562 1 95.62 86 GLY B O 1
ATOM 3559 N N . SER B 1 87 ? 14.664 8.328 -14.305 1 96.19 87 SER B N 1
ATOM 3560 C CA . SER B 1 87 ? 16.109 8.281 -14.539 1 96.19 87 SER B CA 1
ATOM 3561 C C . SER B 1 87 ? 16.422 7.844 -15.961 1 96.19 87 SER B C 1
ATOM 3563 O O . SER B 1 87 ? 17.516 7.375 -16.25 1 96.19 87 SER B O 1
ATOM 3565 N N . SER B 1 88 ? 15.438 7.871 -16.797 1 96.44 88 SER B N 1
ATOM 3566 C CA . SER B 1 88 ? 15.555 7.742 -18.25 1 96.44 88 SER B CA 1
ATOM 3567 C C . SER B 1 88 ? 15.867 6.305 -18.656 1 96.44 88 SER B C 1
ATOM 3569 O O . SER B 1 88 ? 16.656 6.074 -19.562 1 96.44 88 SER B O 1
ATOM 3571 N N . ALA B 1 89 ? 15.328 5.344 -17.906 1 98.12 89 ALA B N 1
ATOM 3572 C CA . ALA B 1 89 ? 15.375 3.971 -18.391 1 98.12 89 ALA B CA 1
ATOM 3573 C C . ALA B 1 89 ? 14.719 3.859 -19.766 1 98.12 89 ALA B C 1
ATOM 3575 O O . ALA B 1 89 ? 13.711 4.512 -20.031 1 98.12 89 ALA B O 1
ATOM 3576 N N . GLN B 1 90 ? 15.312 3.078 -20.656 1 98 90 GLN B N 1
ATOM 3577 C CA . GLN B 1 90 ? 14.773 2.92 -22 1 98 90 GLN B CA 1
ATOM 3578 C C . GLN B 1 90 ? 13.453 2.143 -21.984 1 98 90 GLN B C 1
ATOM 3580 O O . GLN B 1 90 ? 12.484 2.537 -22.625 1 98 90 GLN B O 1
ATOM 3585 N N . ARG B 1 91 ? 13.484 1.056 -21.328 1 98.19 91 ARG B N 1
ATOM 3586 C CA . ARG B 1 91 ? 12.328 0.184 -21.156 1 98.19 91 ARG B CA 1
ATOM 3587 C C . ARG B 1 91 ? 12.297 -0.399 -19.75 1 98.19 91 ARG B C 1
ATOM 3589 O O . ARG B 1 91 ? 13.336 -0.771 -19.203 1 98.19 91 ARG B O 1
ATOM 3596 N N . ILE B 1 92 ? 11.117 -0.417 -19.156 1 98.81 92 ILE B N 1
ATOM 3597 C CA . ILE B 1 92 ? 10.961 -0.97 -17.828 1 98.81 92 ILE B CA 1
ATOM 3598 C C . ILE B 1 92 ? 9.977 -2.137 -17.859 1 98.81 92 ILE B C 1
ATOM 3600 O O . ILE B 1 92 ? 8.82 -1.966 -18.234 1 98.81 92 ILE B O 1
ATOM 3604 N N . THR B 1 93 ? 10.438 -3.316 -17.469 1 98.88 93 THR B N 1
ATOM 3605 C CA . THR B 1 93 ? 9.609 -4.512 -17.359 1 98.88 93 THR B CA 1
ATOM 3606 C C . THR B 1 93 ? 9.461 -4.93 -15.891 1 98.88 93 THR B C 1
ATOM 3608 O O . THR B 1 93 ? 10.453 -5.129 -15.195 1 98.88 93 THR B O 1
ATOM 3611 N N . ALA B 1 94 ? 8.227 -4.973 -15.445 1 98.94 94 ALA B N 1
ATOM 3612 C CA . ALA B 1 94 ? 7.961 -5.516 -14.117 1 98.94 94 ALA B CA 1
ATOM 3613 C C . ALA B 1 94 ? 7.742 -7.023 -14.172 1 98.94 94 ALA B C 1
ATOM 3615 O O . ALA B 1 94 ? 6.902 -7.508 -14.93 1 98.94 94 ALA B O 1
ATOM 3616 N N . VAL B 1 95 ? 8.547 -7.77 -13.469 1 98.94 95 VAL B N 1
ATOM 3617 C CA . VAL B 1 95 ? 8.398 -9.211 -13.305 1 98.94 95 VAL B CA 1
ATOM 3618 C C . VAL B 1 95 ? 7.684 -9.508 -11.992 1 98.94 95 VAL B C 1
ATOM 3620 O O . VAL B 1 95 ? 8.289 -9.43 -10.914 1 98.94 95 VAL B O 1
ATOM 3623 N N . ILE B 1 96 ? 6.426 -9.875 -12.125 1 98.88 96 ILE B N 1
ATOM 3624 C CA . ILE B 1 96 ? 5.547 -10.016 -10.969 1 98.88 96 ILE B CA 1
ATOM 3625 C C . ILE B 1 96 ? 4.996 -11.445 -10.914 1 98.88 96 ILE B C 1
ATOM 3627 O O . ILE B 1 96 ? 3.852 -11.688 -11.297 1 98.88 96 ILE B O 1
ATOM 3631 N N . PRO B 1 97 ? 5.707 -12.344 -10.312 1 98.69 97 PRO B N 1
ATOM 3632 C CA . PRO B 1 97 ? 5.305 -13.758 -10.328 1 98.69 97 PRO B CA 1
ATOM 3633 C C . PRO B 1 97 ? 3.926 -13.984 -9.719 1 98.69 97 PRO B C 1
ATOM 3635 O O . PRO B 1 97 ? 3.107 -14.711 -10.289 1 98.69 97 PRO B O 1
ATOM 3638 N N . TYR B 1 98 ? 3.623 -13.43 -8.625 1 98.62 98 TYR B N 1
ATOM 3639 C CA . TYR B 1 98 ? 2.275 -13.352 -8.07 1 98.62 98 TYR B CA 1
ATOM 3640 C C . TYR B 1 98 ? 1.69 -11.961 -8.25 1 98.62 98 TYR B C 1
ATOM 3642 O O . TYR B 1 98 ? 2.156 -11 -7.633 1 98.62 98 TYR B O 1
ATOM 3650 N N . PHE B 1 99 ? 0.682 -11.82 -9.062 1 98.5 99 PHE B N 1
ATOM 3651 C CA . PHE B 1 99 ? 0.09 -10.516 -9.328 1 98.5 99 PHE B CA 1
ATOM 3652 C C . PHE B 1 99 ? -0.836 -10.094 -8.195 1 98.5 99 PHE B C 1
ATOM 3654 O O . PHE B 1 99 ? -1.878 -10.719 -7.977 1 98.5 99 PHE B O 1
ATOM 3661 N N . PRO B 1 100 ? -0.496 -9 -7.504 1 97.94 100 PRO B N 1
ATOM 3662 C CA . PRO B 1 100 ? -1.315 -8.562 -6.375 1 97.94 100 PRO B CA 1
ATOM 3663 C C . PRO B 1 100 ? -2.762 -8.273 -6.77 1 97.94 100 PRO B C 1
ATOM 3665 O O . PRO B 1 100 ? -3.016 -7.73 -7.848 1 97.94 100 PRO B O 1
ATOM 3668 N N . TYR B 1 101 ? -3.713 -8.695 -5.891 1 97.5 101 TYR B N 1
ATOM 3669 C CA . TYR B 1 101 ? -5.137 -8.406 -6.012 1 97.5 101 TYR B CA 1
ATOM 3670 C C . TYR B 1 101 ? -5.762 -9.203 -7.148 1 97.5 101 TYR B C 1
ATOM 3672 O O . TYR B 1 101 ? -6.879 -8.906 -7.578 1 97.5 101 TYR B O 1
ATOM 3680 N N . SER B 1 102 ? -5.078 -10.211 -7.633 1 95.88 102 SER B N 1
ATOM 3681 C CA . SER B 1 102 ? -5.555 -10.992 -8.773 1 95.88 102 SER B CA 1
ATOM 3682 C C . SER B 1 102 ? -6.879 -11.68 -8.453 1 95.88 102 SER B C 1
ATOM 3684 O O . SER B 1 102 ? -7.707 -11.891 -9.344 1 95.88 102 SER B O 1
ATOM 3686 N N . LYS B 1 103 ? -7.172 -12 -7.172 1 93.62 103 LYS B N 1
ATOM 3687 C CA . LYS B 1 103 ? -8.422 -12.633 -6.773 1 93.62 103 LYS B CA 1
ATOM 3688 C C . LYS B 1 103 ? -9.602 -11.664 -6.922 1 93.62 103 LYS B C 1
ATOM 3690 O O . LYS B 1 103 ? -10.758 -12.094 -6.98 1 93.62 103 LYS B O 1
ATOM 3695 N N . GLN B 1 104 ? -9.305 -10.414 -6.918 1 95.38 104 GLN B N 1
ATOM 3696 C CA . GLN B 1 104 ? -10.328 -9.383 -7.059 1 95.38 104 GLN B CA 1
ATOM 3697 C C . GLN B 1 104 ? -10.43 -8.898 -8.5 1 95.38 104 GLN B C 1
ATOM 3699 O O . GLN B 1 104 ? -10.328 -7.695 -8.766 1 95.38 104 GLN B O 1
ATOM 3704 N N . SER B 1 105 ? -10.664 -9.836 -9.422 1 94.19 105 SER B N 1
ATOM 3705 C CA . SER B 1 105 ? -10.664 -9.562 -10.859 1 94.19 105 SER B CA 1
ATOM 3706 C C . SER B 1 105 ? -12.078 -9.383 -11.391 1 94.19 105 SER B C 1
ATOM 3708 O O . SER B 1 105 ? -12.273 -9.188 -12.594 1 94.19 105 SER B O 1
ATOM 3710 N N . LYS B 1 106 ? -12.992 -9.516 -10.555 1 90.69 106 LYS B N 1
ATOM 3711 C CA . LYS B 1 106 ? -14.391 -9.234 -10.883 1 90.69 106 LYS B CA 1
ATOM 3712 C C . LYS B 1 106 ? -15.102 -8.547 -9.719 1 90.69 106 LYS B C 1
ATOM 3714 O O . LYS B 1 106 ? -14.625 -8.586 -8.586 1 90.69 106 LYS B O 1
ATOM 3719 N N . LYS B 1 107 ? -16.219 -7.891 -10.07 1 85.81 107 LYS B N 1
ATOM 3720 C CA . LYS B 1 107 ? -17.031 -7.312 -9 1 85.81 107 LYS B CA 1
ATOM 3721 C C . LYS B 1 107 ? -17.797 -8.391 -8.242 1 85.81 107 LYS B C 1
ATOM 3723 O O . LYS B 1 107 ? -18.531 -9.172 -8.844 1 85.81 107 LYS B O 1
ATOM 3728 N N . LYS B 1 108 ? -17.484 -8.562 -6.988 1 72.25 108 LYS B N 1
ATOM 3729 C CA . LYS B 1 108 ? -18.219 -9.547 -6.195 1 72.25 108 LYS B CA 1
ATOM 3730 C C . LYS B 1 108 ? -19.641 -9.047 -5.879 1 72.25 108 LYS B C 1
ATOM 3732 O O . LYS B 1 108 ? -20.578 -9.844 -5.82 1 72.25 108 LYS B O 1
ATOM 3737 N N . LYS B 1 109 ? -19.703 -7.785 -5.59 1 75.56 109 LYS B N 1
ATOM 3738 C CA . LYS B 1 109 ? -20.984 -7.148 -5.316 1 75.56 109 LYS B CA 1
ATOM 3739 C C . LYS B 1 109 ? -21.172 -5.895 -6.168 1 75.56 109 LYS B C 1
ATOM 3741 O O . LYS B 1 109 ? -20.203 -5.363 -6.715 1 75.56 109 LYS B O 1
ATOM 3746 N N . HIS B 1 110 ? -22.406 -5.523 -6.375 1 77.69 110 HIS B N 1
ATOM 3747 C CA . HIS B 1 110 ? -22.766 -4.434 -7.27 1 77.69 110 HIS B CA 1
ATOM 3748 C C . HIS B 1 110 ? -22 -3.16 -6.922 1 77.69 110 HIS B C 1
ATOM 3750 O O . HIS B 1 110 ? -21.672 -2.371 -7.812 1 77.69 110 HIS B O 1
ATOM 3756 N N . ARG B 1 111 ? -21.625 -2.979 -5.719 1 83.88 111 ARG B N 1
ATOM 3757 C CA . ARG B 1 111 ? -21.031 -1.704 -5.332 1 83.88 111 ARG B CA 1
ATOM 3758 C C . ARG B 1 111 ? -19.594 -1.896 -4.848 1 83.88 111 ARG B C 1
ATOM 3760 O O . ARG B 1 111 ? -19.203 -1.326 -3.828 1 83.88 111 ARG B O 1
ATOM 3767 N N . GLY B 1 112 ? -18.844 -2.686 -5.684 1 88.88 112 GLY B N 1
ATOM 3768 C CA . GLY B 1 112 ? -17.453 -2.945 -5.383 1 88.88 112 GLY B CA 1
ATOM 3769 C C . GLY B 1 112 ? -16.516 -2.531 -6.5 1 88.88 112 GLY B C 1
ATOM 3770 O O . GLY B 1 112 ? -16.953 -1.967 -7.508 1 88.88 112 GLY B O 1
ATOM 3771 N N . ALA B 1 113 ? -15.234 -2.641 -6.211 1 92.44 113 ALA B N 1
ATOM 3772 C CA . ALA B 1 113 ? -14.203 -2.307 -7.188 1 92.44 113 ALA B CA 1
ATOM 3773 C C . ALA B 1 113 ? -13.586 -3.568 -7.781 1 92.44 113 ALA B C 1
ATOM 3775 O O . ALA B 1 113 ? -13.688 -4.652 -7.203 1 92.44 113 ALA B O 1
ATOM 3776 N N . ILE B 1 114 ? -13.133 -3.479 -8.969 1 95.81 114 ILE B N 1
ATOM 3777 C CA . ILE B 1 114 ? -12.219 -4.473 -9.523 1 95.81 114 ILE B CA 1
ATOM 3778 C C . ILE B 1 114 ? -10.781 -4.074 -9.211 1 95.81 114 ILE B C 1
ATOM 3780 O O . ILE B 1 114 ? -10.109 -3.463 -10.047 1 95.81 114 ILE B O 1
ATOM 3784 N N . ALA B 1 115 ? -10.352 -4.43 -8.07 1 97.44 115 ALA B N 1
ATOM 3785 C CA . ALA B 1 115 ? -9.07 -3.973 -7.539 1 97.44 115 ALA B CA 1
ATOM 3786 C C . ALA B 1 115 ? -7.922 -4.383 -8.453 1 97.44 115 ALA B C 1
ATOM 3788 O O . ALA B 1 115 ? -6.945 -3.646 -8.602 1 97.44 115 ALA B O 1
ATOM 3789 N N . ALA B 1 116 ? -8.023 -5.559 -9.078 1 97.88 116 ALA B N 1
ATOM 3790 C CA . ALA B 1 116 ? -6.977 -6.02 -9.984 1 97.88 116 ALA B CA 1
ATOM 3791 C C . ALA B 1 116 ? -6.801 -5.055 -11.156 1 97.88 116 ALA B C 1
ATOM 3793 O O . ALA B 1 116 ? -5.676 -4.762 -11.562 1 97.88 116 ALA B O 1
ATOM 3794 N N . LYS B 1 117 ? -7.902 -4.609 -11.719 1 97.69 117 LYS B N 1
ATOM 3795 C CA . LYS B 1 117 ? -7.832 -3.645 -12.812 1 97.69 117 LYS B CA 1
ATOM 3796 C C . LYS B 1 117 ? -7.23 -2.322 -12.336 1 97.69 117 LYS B C 1
ATOM 3798 O O . LYS B 1 117 ? -6.422 -1.715 -13.047 1 97.69 117 LYS B O 1
ATOM 3803 N N . LEU B 1 118 ? -7.652 -1.889 -11.18 1 98.12 118 LEU B N 1
ATOM 3804 C CA . LEU B 1 118 ? -7.07 -0.684 -10.602 1 98.12 118 LEU B CA 1
ATOM 3805 C C . LEU B 1 118 ? -5.551 -0.81 -10.492 1 98.12 118 LEU B C 1
ATOM 3807 O O . LEU B 1 118 ? -4.82 0.106 -10.875 1 98.12 118 LEU B O 1
ATOM 3811 N N . VAL B 1 119 ? -5.062 -1.925 -10 1 98.5 119 VAL B N 1
ATOM 3812 C CA . VAL B 1 119 ? -3.631 -2.162 -9.844 1 98.5 119 VAL B CA 1
ATOM 3813 C C . VAL B 1 119 ? -2.947 -2.141 -11.203 1 98.5 119 VAL B C 1
ATOM 3815 O O . VAL B 1 119 ? -1.867 -1.564 -11.359 1 98.5 119 VAL B O 1
ATOM 3818 N N . ALA B 1 120 ? -3.564 -2.766 -12.188 1 98.31 120 ALA B N 1
ATOM 3819 C CA . ALA B 1 120 ? -3.029 -2.729 -13.547 1 98.31 120 ALA B CA 1
ATOM 3820 C C . ALA B 1 120 ? -2.859 -1.29 -14.031 1 98.31 120 ALA B C 1
ATOM 3822 O O . ALA B 1 120 ? -1.815 -0.934 -14.578 1 98.31 120 ALA B O 1
ATOM 3823 N N . ASN B 1 121 ? -3.867 -0.465 -13.805 1 98 121 ASN B N 1
ATOM 3824 C CA . ASN B 1 121 ? -3.824 0.937 -14.211 1 98 121 ASN B CA 1
ATOM 3825 C C . ASN B 1 121 ? -2.738 1.703 -13.461 1 98 121 ASN B C 1
ATOM 3827 O O . ASN B 1 121 ? -2.049 2.541 -14.047 1 98 121 ASN B O 1
ATOM 3831 N N . ILE B 1 122 ? -2.613 1.401 -12.211 1 98.25 122 ILE B N 1
ATOM 3832 C CA . ILE B 1 122 ? -1.635 2.078 -11.367 1 98.25 122 ILE B CA 1
ATOM 3833 C C . ILE B 1 122 ? -0.223 1.73 -11.836 1 98.25 122 ILE B C 1
ATOM 3835 O O . ILE B 1 122 ? 0.656 2.596 -11.867 1 98.25 122 ILE B O 1
ATOM 3839 N N . LEU B 1 123 ? -0.025 0.497 -12.195 1 98.38 123 LEU B N 1
ATOM 3840 C CA . LEU B 1 123 ? 1.268 0.086 -12.727 1 98.38 123 LEU B CA 1
ATOM 3841 C C . LEU B 1 123 ? 1.597 0.856 -14.008 1 98.38 123 LEU B C 1
ATOM 3843 O O . LEU B 1 123 ? 2.717 1.345 -14.164 1 98.38 123 LEU B O 1
ATOM 3847 N N . SER B 1 124 ? 0.665 1.018 -14.82 1 97.56 124 SER B N 1
ATOM 3848 C CA . SER B 1 124 ? 0.858 1.734 -16.078 1 97.56 124 SER B CA 1
ATOM 3849 C C . SER B 1 124 ? 1.251 3.188 -15.828 1 97.56 124 SER B C 1
ATOM 3851 O O . SER B 1 124 ? 2.201 3.689 -16.438 1 97.56 124 SER B O 1
ATOM 3853 N N . ILE B 1 125 ? 0.62 3.875 -14.914 1 97.19 125 ILE B N 1
ATOM 3854 C CA . ILE B 1 125 ? 0.864 5.293 -14.68 1 97.19 125 ILE B CA 1
ATOM 3855 C C . ILE B 1 125 ? 2.211 5.477 -13.984 1 97.19 125 ILE B C 1
ATOM 3857 O O . ILE B 1 125 ? 2.809 6.555 -14.047 1 97.19 125 ILE B O 1
ATOM 3861 N N . SER B 1 126 ? 2.652 4.406 -13.312 1 97.94 126 SER B N 1
ATOM 3862 C CA . SER B 1 126 ? 3.947 4.48 -12.641 1 97.94 126 SER B CA 1
ATOM 3863 C C . SER B 1 126 ? 5.09 4.473 -13.648 1 97.94 126 SER B C 1
ATOM 3865 O O . SER B 1 126 ? 6.223 4.824 -13.312 1 97.94 126 SER B O 1
ATOM 3867 N N . GLY B 1 127 ? 4.863 3.904 -14.867 1 98 127 GLY B N 1
ATOM 3868 C CA . GLY B 1 127 ? 5.852 4.023 -15.93 1 98 127 GLY B CA 1
ATOM 3869 C C . GLY B 1 127 ? 6.277 2.682 -16.5 1 98 127 GLY B C 1
ATOM 3870 O O . GLY B 1 127 ? 7.227 2.609 -17.281 1 98 127 GLY B O 1
ATOM 3871 N N . VAL B 1 128 ? 5.609 1.645 -16.094 1 98.62 128 VAL B N 1
ATOM 3872 C CA . VAL B 1 128 ? 5.988 0.323 -16.578 1 98.62 128 VAL B CA 1
ATOM 3873 C C . VAL B 1 128 ? 5.625 0.196 -18.062 1 98.62 128 VAL B C 1
ATOM 3875 O O . VAL B 1 128 ? 4.594 0.712 -18.5 1 98.62 128 VAL B O 1
ATOM 3878 N N . ASP B 1 129 ? 6.461 -0.555 -18.828 1 98.38 129 ASP B N 1
ATOM 3879 C CA . ASP B 1 129 ? 6.242 -0.729 -20.25 1 98.38 129 ASP B CA 1
ATOM 3880 C C . ASP B 1 129 ? 5.781 -2.15 -20.578 1 98.38 129 ASP B C 1
ATOM 3882 O O . ASP B 1 129 ? 5.152 -2.391 -21.609 1 98.38 129 ASP B O 1
ATOM 3886 N N . HIS B 1 130 ? 6.164 -3.031 -19.75 1 98.5 130 HIS B N 1
ATOM 3887 C CA . HIS B 1 130 ? 5.934 -4.453 -19.969 1 98.5 130 HIS B CA 1
ATOM 3888 C C . HIS B 1 130 ? 5.781 -5.199 -18.656 1 98.5 130 HIS B C 1
ATOM 3890 O O . HIS B 1 130 ? 6.395 -4.828 -17.656 1 98.5 130 HIS B O 1
ATOM 3896 N N . ILE B 1 131 ? 4.867 -6.211 -18.656 1 98.62 131 ILE B N 1
ATOM 3897 C CA . ILE B 1 131 ? 4.672 -7.004 -17.438 1 98.62 131 ILE B CA 1
ATOM 3898 C C . ILE B 1 131 ? 4.875 -8.484 -17.766 1 98.62 131 ILE B C 1
ATOM 3900 O O . ILE B 1 131 ? 4.375 -8.984 -18.766 1 98.62 131 ILE B O 1
ATOM 3904 N N . ILE B 1 132 ? 5.676 -9.141 -16.969 1 98.5 132 ILE B N 1
ATOM 3905 C CA . ILE B 1 132 ? 5.793 -10.594 -16.938 1 98.5 132 ILE B CA 1
ATOM 3906 C C . ILE B 1 132 ? 5.207 -11.141 -15.648 1 98.5 132 ILE B C 1
ATOM 3908 O O . ILE B 1 132 ? 5.578 -10.703 -14.555 1 98.5 132 ILE B O 1
ATOM 3912 N N . THR B 1 133 ? 4.254 -11.977 -15.75 1 98.38 133 THR B N 1
ATOM 3913 C CA . THR B 1 133 ? 3.613 -12.586 -14.594 1 98.38 133 THR B CA 1
ATOM 3914 C C . THR B 1 133 ? 3.357 -14.07 -14.836 1 98.38 133 THR B C 1
ATOM 3916 O O . THR B 1 133 ? 3.84 -14.633 -15.82 1 98.38 133 THR B O 1
ATOM 3919 N N . MET B 1 134 ? 2.793 -14.766 -13.828 1 97.94 134 MET B N 1
ATOM 3920 C CA . MET B 1 134 ? 2.547 -16.203 -13.961 1 97.94 134 MET B CA 1
ATOM 3921 C C . MET B 1 134 ? 1.169 -16.562 -13.414 1 97.94 134 MET B C 1
ATOM 3923 O O . MET B 1 134 ? 0.818 -16.188 -12.297 1 97.94 134 MET B O 1
ATOM 3927 N N . ASP B 1 135 ? 0.409 -17.266 -14.234 1 97 135 ASP B N 1
ATOM 3928 C CA . ASP B 1 135 ? -0.876 -17.844 -13.859 1 97 135 ASP B CA 1
ATOM 3929 C C . ASP B 1 135 ? -1.783 -16.812 -13.203 1 97 135 ASP B C 1
ATOM 3931 O O . ASP B 1 135 ? -2.193 -16.969 -12.055 1 97 135 ASP B O 1
ATOM 3935 N N . LEU B 1 136 ? -2.105 -15.781 -13.969 1 96.75 136 LEU B N 1
ATOM 3936 C CA . LEU B 1 136 ? -3.137 -14.859 -13.5 1 96.75 136 LEU B CA 1
ATOM 3937 C C . LEU B 1 136 ? -4.391 -15.617 -13.078 1 96.75 136 LEU B C 1
ATOM 3939 O O . LEU B 1 136 ? -4.758 -16.625 -13.703 1 96.75 136 LEU B O 1
ATOM 3943 N N . HIS B 1 137 ? -5.062 -15.117 -12.055 1 94.94 137 HIS B N 1
ATOM 3944 C CA . HIS B 1 137 ? -6.25 -15.773 -11.516 1 94.94 137 HIS B CA 1
ATOM 3945 C C . HIS B 1 137 ? -7.301 -15.984 -12.602 1 94.94 137 HIS B C 1
ATOM 3947 O O . HIS B 1 137 ? -7.941 -17.047 -12.648 1 94.94 137 HIS B O 1
ATOM 3953 N N . ALA B 1 138 ? -7.492 -15.031 -13.398 1 91.88 138 ALA B N 1
ATOM 3954 C CA . ALA B 1 138 ? -8.359 -15.102 -14.57 1 91.88 138 ALA B CA 1
ATOM 3955 C C . ALA B 1 138 ? -7.645 -14.602 -15.82 1 91.88 138 ALA B C 1
ATOM 3957 O O . ALA B 1 138 ? -7.059 -13.516 -15.82 1 91.88 138 ALA B O 1
ATOM 3958 N N . SER B 1 139 ? -7.73 -15.453 -16.828 1 86.69 139 SER B N 1
ATOM 3959 C CA . SER B 1 139 ? -7.035 -15.078 -18.062 1 86.69 139 SER B CA 1
ATOM 3960 C C . SER B 1 139 ? -7.562 -13.758 -18.609 1 86.69 139 SER B C 1
ATOM 3962 O O . SER B 1 139 ? -6.824 -13.016 -19.266 1 86.69 139 SER B O 1
ATOM 3964 N N . GLN B 1 140 ? -8.812 -13.43 -18.359 1 90.25 140 GLN B N 1
ATOM 3965 C CA . GLN B 1 140 ? -9.445 -12.211 -18.828 1 90.25 140 GLN B CA 1
ATOM 3966 C C . GLN B 1 140 ? -8.742 -10.977 -18.266 1 90.25 140 GLN B C 1
ATOM 3968 O O . GLN B 1 140 ? -8.883 -9.875 -18.812 1 90.25 140 GLN B O 1
ATOM 3973 N N . MET B 1 141 ? -8 -11.195 -17.203 1 94.06 141 MET B N 1
ATOM 3974 C CA . MET B 1 141 ? -7.297 -10.078 -16.578 1 94.06 141 MET B CA 1
ATOM 3975 C C . MET B 1 141 ? -6.312 -9.445 -17.562 1 94.06 141 MET B C 1
ATOM 3977 O O . MET B 1 141 ? -5.91 -8.297 -17.375 1 94.06 141 MET B O 1
ATOM 3981 N N . GLN B 1 142 ? -5.844 -10.203 -18.5 1 92.5 142 GLN B N 1
ATOM 3982 C CA . GLN B 1 142 ? -4.922 -9.664 -19.5 1 92.5 142 GLN B CA 1
ATOM 3983 C C . GLN B 1 142 ? -5.52 -8.445 -20.203 1 92.5 142 GLN B C 1
ATOM 3985 O O . GLN B 1 142 ? -4.785 -7.574 -20.672 1 92.5 142 GLN B O 1
ATOM 3990 N N . GLY B 1 143 ? -6.809 -8.305 -20.266 1 94.5 143 GLY B N 1
ATOM 3991 C CA . GLY B 1 143 ? -7.5 -7.172 -20.859 1 94.5 143 GLY B CA 1
ATOM 3992 C C . GLY B 1 143 ? -7.504 -5.945 -19.969 1 94.5 143 GLY B C 1
ATOM 3993 O O . GLY B 1 143 ? -7.875 -4.855 -20.406 1 94.5 143 GLY B O 1
ATOM 3994 N N . PHE B 1 144 ? -7.105 -6.137 -18.703 1 95.75 144 PHE B N 1
ATOM 3995 C CA . PHE B 1 144 ? -7.062 -5.016 -17.766 1 95.75 144 PHE B CA 1
ATOM 3996 C C . PHE B 1 144 ? -5.922 -4.066 -18.109 1 95.75 144 PHE B C 1
ATOM 3998 O O . PHE B 1 144 ? -5.934 -2.9 -17.703 1 95.75 144 PHE B O 1
ATOM 4005 N N . PHE B 1 145 ? -4.914 -4.617 -18.828 1 95.94 145 PHE B N 1
ATOM 4006 C CA . PHE B 1 145 ? -3.674 -3.887 -19.062 1 95.94 145 PHE B CA 1
ATOM 4007 C C . PHE B 1 145 ? -3.711 -3.143 -20.391 1 95.94 145 PHE B C 1
ATOM 4009 O O . PHE B 1 145 ? -4.219 -3.666 -21.375 1 95.94 145 PHE B O 1
ATOM 4016 N N . ASN B 1 146 ? -3.221 -1.933 -20.453 1 94 146 ASN B N 1
ATOM 4017 C CA . ASN B 1 146 ? -3.051 -1.181 -21.688 1 94 146 ASN B CA 1
ATOM 4018 C C . ASN B 1 146 ? -1.623 -1.285 -22.219 1 94 146 ASN B C 1
ATOM 4020 O O . ASN B 1 146 ? -1.16 -0.404 -22.953 1 94 146 ASN B O 1
ATOM 4024 N N . LEU B 1 147 ? -0.917 -2.295 -21.828 1 96.69 147 LEU B N 1
ATOM 4025 C CA . LEU B 1 147 ? 0.461 -2.59 -22.219 1 96.69 147 LEU B CA 1
ATOM 4026 C C . LEU B 1 147 ? 0.669 -4.09 -22.375 1 96.69 147 LEU B C 1
ATOM 4028 O O . LEU B 1 147 ? -0.172 -4.891 -21.969 1 96.69 147 LEU B O 1
ATOM 4032 N N . PRO B 1 148 ? 1.794 -4.508 -23.031 1 96.25 148 PRO B N 1
ATOM 4033 C CA . PRO B 1 148 ? 2.035 -5.941 -23.219 1 96.25 148 PRO B CA 1
ATOM 4034 C C . PRO B 1 148 ? 2.207 -6.688 -21.906 1 96.25 148 PRO B C 1
ATOM 4036 O O . PRO B 1 148 ? 2.887 -6.195 -21 1 96.25 148 PRO B O 1
ATOM 4039 N N . VAL B 1 149 ? 1.53 -7.785 -21.828 1 97.19 149 VAL B N 1
ATOM 4040 C CA . VAL B 1 149 ? 1.616 -8.648 -20.656 1 97.19 149 VAL B CA 1
ATOM 4041 C C . VAL B 1 149 ? 1.917 -10.086 -21.094 1 97.19 149 VAL B C 1
ATOM 4043 O O . VAL B 1 149 ? 1.24 -10.625 -21.969 1 97.19 149 VAL B O 1
ATOM 4046 N N . ASP B 1 150 ? 2.945 -10.672 -20.547 1 96.94 150 ASP B N 1
ATOM 4047 C CA . ASP B 1 150 ? 3.232 -12.094 -20.703 1 96.94 150 ASP B CA 1
ATOM 4048 C C . ASP B 1 150 ? 2.781 -12.883 -19.469 1 96.94 150 ASP B C 1
ATOM 4050 O O . ASP B 1 150 ? 3.438 -12.844 -18.438 1 96.94 150 ASP B O 1
ATOM 4054 N N . ASN B 1 151 ? 1.674 -13.547 -19.625 1 96.94 151 ASN B N 1
ATOM 4055 C CA . ASN B 1 151 ? 1.174 -14.43 -18.578 1 96.94 151 ASN B CA 1
ATOM 4056 C C . ASN B 1 151 ? 1.728 -15.844 -18.719 1 96.94 151 ASN B C 1
ATOM 4058 O O . ASN B 1 151 ? 1.133 -16.672 -19.406 1 96.94 151 ASN B O 1
ATOM 4062 N N . LEU B 1 152 ? 2.811 -16.125 -18.047 1 97.31 152 LEU B N 1
ATOM 4063 C CA . LEU B 1 152 ? 3.453 -17.438 -18.125 1 97.31 152 LEU B CA 1
ATOM 4064 C C . LEU B 1 152 ? 2.656 -18.484 -17.344 1 97.31 152 LEU B C 1
ATOM 4066 O O . LEU B 1 152 ? 1.759 -18.125 -16.578 1 97.31 152 LEU B O 1
ATOM 4070 N N . TYR B 1 153 ? 2.979 -19.75 -17.625 1 96.75 153 TYR B N 1
ATOM 4071 C CA . TYR B 1 153 ? 2.266 -20.828 -16.969 1 96.75 153 TYR B CA 1
ATOM 4072 C C . TYR B 1 153 ? 3.227 -21.719 -16.203 1 96.75 153 TYR B C 1
ATOM 4074 O O . TYR B 1 153 ? 4.324 -22.031 -16.672 1 96.75 153 TYR B O 1
ATOM 4082 N N . ALA B 1 154 ? 2.779 -22.109 -15.031 1 97.62 154 ALA B N 1
ATOM 4083 C CA . ALA B 1 154 ? 3.555 -23.047 -14.227 1 97.62 154 ALA B CA 1
ATOM 4084 C C . ALA B 1 154 ? 3.275 -24.484 -14.648 1 97.62 154 ALA B C 1
ATOM 4086 O O . ALA B 1 154 ? 3.992 -25.406 -14.25 1 97.62 154 ALA B O 1
ATOM 4087 N N . GLU B 1 155 ? 2.291 -24.703 -15.445 1 97.31 155 GLU B N 1
ATOM 4088 C CA . GLU B 1 155 ? 1.768 -26.016 -15.82 1 97.31 155 GLU B CA 1
ATOM 4089 C C . GLU B 1 155 ? 2.879 -26.938 -16.312 1 97.31 155 GLU B C 1
ATOM 4091 O O . GLU B 1 155 ? 2.971 -28.094 -15.906 1 97.31 155 GLU B O 1
ATOM 4096 N N . PRO B 1 156 ? 3.791 -26.469 -17.219 1 97.12 156 PRO B N 1
ATOM 4097 C CA . PRO B 1 156 ? 4.855 -27.359 -17.672 1 97.12 156 PRO B CA 1
ATOM 4098 C C . PRO B 1 156 ? 5.746 -27.844 -16.531 1 97.12 156 PRO B C 1
ATOM 4100 O O . PRO B 1 156 ? 6.121 -29.031 -16.5 1 97.12 156 PRO B O 1
ATOM 4103 N N . THR B 1 157 ? 6.07 -26.922 -15.641 1 97.62 157 THR B N 1
ATOM 4104 C CA . THR B 1 157 ? 6.898 -27.281 -14.492 1 97.62 157 THR B CA 1
ATOM 4105 C C . THR B 1 157 ? 6.18 -28.297 -13.602 1 97.62 157 THR B C 1
ATOM 4107 O O . THR B 1 157 ? 6.789 -29.25 -13.133 1 97.62 157 THR B O 1
ATOM 4110 N N . ILE B 1 158 ? 4.926 -28.094 -13.398 1 98.25 158 ILE B N 1
ATOM 4111 C CA . ILE B 1 158 ? 4.109 -28.969 -12.562 1 98.25 158 ILE B CA 1
ATOM 4112 C C . ILE B 1 158 ? 4.004 -30.344 -13.211 1 98.25 158 ILE B C 1
ATOM 4114 O O . ILE B 1 158 ? 4.184 -31.359 -12.539 1 98.25 158 ILE B O 1
ATOM 4118 N N . ALA B 1 159 ? 3.725 -30.391 -14.5 1 98.12 159 ALA B N 1
ATOM 4119 C CA . ALA B 1 159 ? 3.621 -31.656 -15.227 1 98.12 159 ALA B CA 1
ATOM 4120 C C . ALA B 1 159 ? 4.922 -32.438 -15.141 1 98.12 159 ALA B C 1
ATOM 4122 O O . ALA B 1 159 ? 4.902 -33.656 -14.859 1 98.12 159 ALA B O 1
ATOM 4123 N N . ASN B 1 160 ? 6.051 -31.734 -15.352 1 97.12 160 ASN B N 1
ATOM 4124 C CA . ASN B 1 160 ? 7.352 -32.375 -15.258 1 97.12 160 ASN B CA 1
ATOM 4125 C C . ASN B 1 160 ? 7.59 -32.969 -13.867 1 97.12 160 ASN B C 1
ATOM 4127 O O . ASN B 1 160 ? 8.078 -34.094 -13.734 1 97.12 160 ASN B O 1
ATOM 4131 N N . TRP B 1 161 ? 7.219 -32.25 -12.852 1 98.06 161 TRP B N 1
ATOM 4132 C CA . TRP B 1 161 ? 7.414 -32.719 -11.484 1 98.06 161 TRP B CA 1
ATOM 4133 C C . TRP B 1 161 ? 6.59 -33.969 -11.219 1 98.06 161 TRP B C 1
ATOM 4135 O O . TRP B 1 161 ? 7.078 -34.938 -10.609 1 98.06 161 TRP B O 1
ATOM 4145 N N . ILE B 1 162 ? 5.32 -33.969 -11.664 1 98.5 162 ILE B N 1
ATOM 4146 C CA . ILE B 1 162 ? 4.445 -35.125 -11.477 1 98.5 162 ILE B CA 1
ATOM 4147 C C . ILE B 1 162 ? 5.059 -36.344 -12.133 1 98.5 162 ILE B C 1
ATOM 4149 O O . ILE B 1 162 ? 5.188 -37.406 -11.5 1 98.5 162 ILE B O 1
ATOM 4153 N N . GLN B 1 163 ? 5.504 -36.219 -13.336 1 98.19 163 GLN B N 1
ATOM 4154 C CA . GLN B 1 163 ? 6.055 -37.344 -14.102 1 98.19 163 GLN B CA 1
ATOM 4155 C C . GLN B 1 163 ? 7.324 -37.875 -13.453 1 98.19 163 GLN B C 1
ATOM 4157 O O . GLN B 1 163 ? 7.574 -39.094 -13.477 1 98.19 163 GLN B O 1
ATOM 4162 N N . GLU B 1 164 ? 8.078 -37 -12.82 1 97.75 164 GLU B N 1
ATOM 4163 C CA . GLU B 1 164 ? 9.398 -37.375 -12.312 1 97.75 164 GLU B CA 1
ATOM 4164 C C . GLU B 1 164 ? 9.312 -37.875 -10.867 1 97.75 164 GLU B C 1
ATOM 4166 O O . GLU B 1 164 ? 10.164 -38.625 -10.414 1 97.75 164 GLU B O 1
ATOM 4171 N N . ASN B 1 165 ? 8.258 -37.438 -10.133 1 98.12 165 ASN B N 1
ATOM 4172 C CA . ASN B 1 165 ? 8.344 -37.625 -8.688 1 98.12 165 ASN B CA 1
ATOM 4173 C C . ASN B 1 165 ? 7.172 -38.438 -8.148 1 98.12 165 ASN B C 1
ATOM 4175 O O . ASN B 1 165 ? 7.195 -38.875 -6.992 1 98.12 165 ASN B O 1
ATOM 4179 N N . VAL B 1 166 ? 6.141 -38.625 -8.93 1 98.31 166 VAL B N 1
ATOM 4180 C CA . VAL B 1 166 ? 4.961 -39.312 -8.414 1 98.31 166 VAL B CA 1
ATOM 4181 C C . VAL B 1 166 ? 4.863 -40.719 -9.047 1 98.31 166 VAL B C 1
ATOM 4183 O O . VAL B 1 166 ? 4.723 -40.844 -10.266 1 98.31 166 VAL B O 1
ATOM 4186 N N . ASP B 1 167 ? 4.891 -41.688 -8.172 1 96.81 167 ASP B N 1
ATOM 4187 C CA . ASP B 1 167 ? 4.707 -43.062 -8.641 1 96.81 167 ASP B CA 1
ATOM 4188 C C . ASP B 1 167 ? 3.281 -43.281 -9.141 1 96.81 167 ASP B C 1
ATOM 4190 O O . ASP B 1 167 ? 2.322 -42.781 -8.539 1 96.81 167 ASP B O 1
ATOM 4194 N N . ASP B 1 168 ? 3.102 -44 -10.227 1 96.75 168 ASP B N 1
ATOM 4195 C CA . ASP B 1 168 ? 1.812 -44.438 -10.766 1 96.75 168 ASP B CA 1
ATOM 4196 C C . ASP B 1 168 ? 0.993 -43.219 -11.227 1 96.75 168 ASP B C 1
ATOM 4198 O O . ASP B 1 168 ? -0.239 -43.281 -11.227 1 96.75 168 ASP B O 1
ATOM 4202 N N . TRP B 1 169 ? 1.684 -42.094 -11.57 1 97.88 169 TRP B N 1
ATOM 4203 C CA . TRP B 1 169 ? 0.977 -40.906 -11.992 1 97.88 169 TRP B CA 1
ATOM 4204 C C . TRP B 1 169 ? 0.139 -41.156 -13.234 1 97.88 169 TRP B C 1
ATOM 4206 O O . TRP B 1 169 ? -0.871 -40.5 -13.469 1 97.88 169 TRP B O 1
ATOM 4216 N N . GLN B 1 170 ? 0.447 -42.156 -14.016 1 98.06 170 GLN B N 1
ATOM 4217 C CA . GLN B 1 170 ? -0.258 -42.469 -15.25 1 98.06 170 GLN B CA 1
ATOM 4218 C C . GLN B 1 170 ? -1.679 -42.938 -14.961 1 98.06 170 GLN B C 1
ATOM 4220 O O . GLN B 1 170 ? -2.559 -42.844 -15.82 1 98.06 170 GLN B O 1
ATOM 4225 N N . ASN B 1 171 ? -1.825 -43.531 -13.836 1 97.25 171 ASN B N 1
ATOM 4226 C CA . ASN B 1 171 ? -3.156 -43.875 -13.359 1 97.25 171 ASN B CA 1
ATOM 4227 C C . ASN B 1 171 ? -3.764 -42.781 -12.492 1 97.25 171 ASN B C 1
ATOM 4229 O O . ASN B 1 171 ? -4.488 -43.094 -11.539 1 97.25 171 ASN B O 1
ATOM 4233 N N . GLY B 1 172 ? -3.354 -41.625 -12.766 1 98.12 172 GLY B N 1
ATOM 4234 C CA . GLY B 1 172 ? -3.814 -40.5 -11.969 1 98.12 172 GLY B CA 1
ATOM 4235 C C . GLY B 1 172 ? -4.996 -39.75 -12.586 1 98.12 172 GLY B C 1
ATOM 4236 O O . GLY B 1 172 ? -5.355 -40.031 -13.734 1 98.12 172 GLY B O 1
ATOM 4237 N N . VAL B 1 173 ? -5.637 -38.938 -11.789 1 98.56 173 VAL B N 1
ATOM 4238 C CA . VAL B 1 173 ? -6.746 -38.094 -12.188 1 98.56 173 VAL B CA 1
ATOM 4239 C C . VAL B 1 173 ? -6.5 -36.656 -11.68 1 98.56 173 VAL B C 1
ATOM 4241 O O . VAL B 1 173 ? -6.113 -36.469 -10.523 1 98.56 173 VAL B O 1
ATOM 4244 N N . VAL B 1 174 ? -6.578 -35.688 -12.602 1 98.81 174 VAL B N 1
ATOM 4245 C CA . VAL B 1 174 ? -6.504 -34.281 -12.188 1 98.81 174 VAL B CA 1
ATOM 4246 C C . VAL B 1 174 ? -7.887 -33.812 -11.766 1 98.81 174 VAL B C 1
ATOM 4248 O O . VAL B 1 174 ? -8.867 -34 -12.484 1 98.81 174 VAL B O 1
ATOM 4251 N N . VAL B 1 175 ? -7.965 -33.156 -10.602 1 98.44 175 VAL B N 1
ATOM 4252 C CA . VAL B 1 175 ? -9.258 -32.875 -9.992 1 98.44 175 VAL B CA 1
ATOM 4253 C C . VAL B 1 175 ? -9.422 -31.359 -9.781 1 98.44 175 VAL B C 1
ATOM 4255 O O . VAL B 1 175 ? -8.492 -30.688 -9.328 1 98.44 175 VAL B O 1
ATOM 4258 N N . SER B 1 176 ? -10.508 -30.859 -10.188 1 96.94 176 SER B N 1
ATOM 4259 C CA . SER B 1 176 ? -10.906 -29.5 -9.812 1 96.94 176 SER B CA 1
ATOM 4260 C C . SER B 1 176 ? -11.797 -29.5 -8.578 1 96.94 176 SER B C 1
ATOM 4262 O O . SER B 1 176 ? -12.742 -30.281 -8.492 1 96.94 176 SER B O 1
ATOM 4264 N N . LYS B 1 177 ? -11.469 -28.625 -7.629 1 93.06 177 LYS B N 1
ATOM 4265 C CA . LYS B 1 177 ? -12.25 -28.594 -6.391 1 93.06 177 LYS B CA 1
ATOM 4266 C C . LYS B 1 177 ? -13.531 -27.797 -6.562 1 93.06 177 LYS B C 1
ATOM 4268 O O . LYS B 1 177 ? -14.391 -27.781 -5.68 1 93.06 177 LYS B O 1
ATOM 4273 N N . ASN B 1 178 ? -13.625 -27.047 -7.656 1 85.31 178 ASN B N 1
ATOM 4274 C CA . ASN B 1 178 ? -14.828 -26.297 -7.996 1 85.31 178 ASN B CA 1
ATOM 4275 C C . ASN B 1 178 ? -14.984 -26.141 -9.508 1 85.31 178 ASN B C 1
ATOM 4277 O O . ASN B 1 178 ? -14.102 -26.547 -10.266 1 85.31 178 ASN B O 1
ATOM 4281 N N . ALA B 1 179 ? -16.141 -25.609 -9.906 1 80.75 179 ALA B N 1
ATOM 4282 C CA . ALA B 1 179 ? -16.453 -25.5 -11.328 1 80.75 179 ALA B CA 1
ATOM 4283 C C . ALA B 1 179 ? -15.531 -24.484 -12.008 1 80.75 179 ALA B C 1
ATOM 4285 O O . ALA B 1 179 ? -15.211 -24.609 -13.188 1 80.75 179 ALA B O 1
ATOM 4286 N N . GLY B 1 180 ? -15.039 -23.531 -11.352 1 82.44 180 GLY B N 1
ATOM 4287 C CA . GLY B 1 180 ? -14.25 -22.453 -11.922 1 82.44 180 GLY B CA 1
ATOM 4288 C C . GLY B 1 180 ? -12.859 -22.875 -12.344 1 82.44 180 GLY B C 1
ATOM 4289 O O . GLY B 1 180 ? -12.234 -22.234 -13.188 1 82.44 180 GLY B O 1
ATOM 4290 N N . GLY B 1 181 ? -12.367 -23.969 -11.812 1 88.12 181 GLY B N 1
ATOM 4291 C CA . GLY B 1 181 ? -11.008 -24.422 -12.094 1 88.12 181 GLY B CA 1
ATOM 4292 C C . GLY B 1 181 ? -10.938 -25.453 -13.203 1 88.12 181 GLY B C 1
ATOM 4293 O O . GLY B 1 181 ? -9.867 -26 -13.484 1 88.12 181 GLY B O 1
ATOM 4294 N N . ALA B 1 182 ? -12.016 -25.719 -13.883 1 89.31 182 ALA B N 1
ATOM 4295 C CA . ALA B 1 182 ? -12.117 -26.812 -14.844 1 89.31 182 ALA B CA 1
ATOM 4296 C C . ALA B 1 182 ? -11.117 -26.641 -15.984 1 89.31 182 ALA B C 1
ATOM 4298 O O . ALA B 1 182 ? -10.492 -27.594 -16.422 1 89.31 182 ALA B O 1
ATOM 4299 N N . LYS B 1 183 ? -10.938 -25.438 -16.438 1 91.19 183 LYS B N 1
ATOM 4300 C CA . LYS B 1 183 ? -10.047 -25.188 -17.562 1 91.19 183 LYS B CA 1
ATOM 4301 C C . LYS B 1 183 ? -8.609 -25.547 -17.219 1 91.19 183 LYS B C 1
ATOM 4303 O O . LYS B 1 183 ? -7.918 -26.203 -18 1 91.19 183 LYS B O 1
ATOM 4308 N N . ARG B 1 184 ? -8.172 -25.141 -16.094 1 93.94 184 ARG B N 1
ATOM 4309 C CA . ARG B 1 184 ? -6.816 -25.422 -15.625 1 93.94 184 ARG B CA 1
ATOM 4310 C C . ARG B 1 184 ? -6.602 -26.922 -15.453 1 93.94 184 ARG B C 1
ATOM 4312 O O . ARG B 1 184 ? -5.555 -27.453 -15.828 1 93.94 184 ARG B O 1
ATOM 4319 N N . VAL B 1 185 ? -7.562 -27.562 -14.938 1 96.31 185 VAL B N 1
ATOM 4320 C CA . VAL B 1 185 ? -7.516 -28.984 -14.648 1 96.31 185 VAL B CA 1
ATOM 4321 C C . VAL B 1 185 ? -7.48 -29.781 -15.961 1 96.31 185 VAL B C 1
ATOM 4323 O O . VAL B 1 185 ? -6.68 -30.703 -16.109 1 96.31 185 VAL B O 1
ATOM 4326 N N . THR B 1 186 ? -8.336 -29.406 -16.906 1 96.56 186 THR B N 1
ATOM 4327 C CA . THR B 1 186 ? -8.375 -30.109 -18.172 1 96.56 186 THR B CA 1
ATOM 4328 C C . THR B 1 186 ? -7.07 -29.906 -18.938 1 96.56 186 THR B C 1
ATOM 4330 O O . THR B 1 186 ? -6.586 -30.828 -19.609 1 96.56 186 THR B O 1
ATOM 4333 N N . SER B 1 187 ? -6.52 -28.734 -18.859 1 96.38 187 SER B N 1
ATOM 4334 C CA . SER B 1 187 ? -5.258 -28.453 -19.531 1 96.38 187 SER B CA 1
ATOM 4335 C C . SER B 1 187 ? -4.141 -29.359 -19.016 1 96.38 187 SER B C 1
ATOM 4337 O O . SER B 1 187 ? -3.412 -29.953 -19.812 1 96.38 187 SER B O 1
ATOM 4339 N N . LEU B 1 188 ? -4.008 -29.453 -17.75 1 97.81 188 LEU B N 1
ATOM 4340 C CA . LEU B 1 188 ? -2.969 -30.297 -17.172 1 97.81 188 LEU B CA 1
ATOM 4341 C C . LEU B 1 188 ? -3.223 -31.766 -17.469 1 97.81 188 LEU B C 1
ATOM 4343 O O . LEU B 1 188 ? -2.287 -32.5 -17.781 1 97.81 188 LEU B O 1
ATOM 4347 N N . ALA B 1 189 ? -4.488 -32.188 -17.328 1 98.38 189 ALA B N 1
ATOM 4348 C CA . ALA B 1 189 ? -4.852 -33.562 -17.656 1 98.38 189 ALA B CA 1
ATOM 4349 C C . ALA B 1 189 ? -4.461 -33.938 -19.078 1 98.38 189 ALA B C 1
ATOM 4351 O O . ALA B 1 189 ? -3.906 -35 -19.328 1 98.38 189 ALA B O 1
ATOM 4352 N N . ASP B 1 190 ? -4.754 -33 -19.969 1 97.75 190 ASP B N 1
ATOM 4353 C CA . ASP B 1 190 ? -4.422 -33.219 -21.375 1 97.75 190 ASP B CA 1
ATOM 4354 C C . ASP B 1 190 ? -2.91 -33.344 -21.578 1 97.75 190 ASP B C 1
ATOM 4356 O O . ASP B 1 190 ? -2.443 -34.188 -22.328 1 97.75 190 ASP B O 1
ATOM 4360 N N . ARG B 1 191 ? -2.191 -32.5 -20.938 1 96.69 191 ARG B N 1
ATOM 4361 C CA . ARG B 1 191 ? -0.737 -32.531 -21.062 1 96.69 191 ARG B CA 1
ATOM 4362 C C . ARG B 1 191 ? -0.16 -33.844 -20.562 1 96.69 191 ARG B C 1
ATOM 4364 O O . ARG B 1 191 ? 0.783 -34.375 -21.156 1 96.69 191 ARG B O 1
ATOM 4371 N N . LEU B 1 192 ? -0.71 -34.344 -19.516 1 97.81 192 LEU B N 1
ATOM 4372 C CA . LEU B 1 192 ? -0.239 -35.594 -18.922 1 97.81 192 LEU B CA 1
ATOM 4373 C C . LEU B 1 192 ? -0.892 -36.781 -19.578 1 97.81 192 LEU B C 1
ATOM 4375 O O . LEU B 1 192 ? -0.481 -37.938 -19.359 1 97.81 192 LEU B O 1
ATOM 4379 N N . ASN B 1 193 ? -1.896 -36.531 -20.344 1 98 193 ASN B N 1
ATOM 4380 C CA . ASN B 1 193 ? -2.684 -37.594 -20.984 1 98 193 ASN B CA 1
ATOM 4381 C C . ASN B 1 193 ? -3.324 -38.5 -19.953 1 98 193 ASN B C 1
ATOM 4383 O O . ASN B 1 193 ? -3.158 -39.719 -20.031 1 98 193 ASN B O 1
ATOM 4387 N N . ILE B 1 194 ? -3.982 -37.906 -19.016 1 98.19 194 ILE B N 1
ATOM 4388 C CA . ILE B 1 194 ? -4.715 -38.656 -18 1 98.19 194 ILE B CA 1
ATOM 4389 C C . ILE B 1 194 ? -6.102 -38.062 -17.812 1 98.19 194 ILE B C 1
ATOM 4391 O O . ILE B 1 194 ? -6.426 -37.031 -18.406 1 98.19 194 ILE B O 1
ATOM 4395 N N . ASP B 1 195 ? -6.977 -38.688 -16.984 1 97.5 195 ASP B N 1
ATOM 4396 C CA . ASP B 1 195 ? -8.367 -38.281 -16.797 1 97.5 195 ASP B CA 1
ATOM 4397 C C . ASP B 1 195 ? -8.461 -37.062 -15.859 1 97.5 195 ASP B C 1
ATOM 4399 O O . ASP B 1 195 ? -7.5 -36.75 -15.164 1 97.5 195 ASP B O 1
ATOM 4403 N N . PHE B 1 196 ? -9.578 -36.438 -15.977 1 97.5 196 PHE B N 1
ATOM 4404 C CA . PHE B 1 196 ? -9.867 -35.375 -15.008 1 97.5 196 PHE B CA 1
ATOM 4405 C C . PHE B 1 196 ? -11.203 -35.625 -14.32 1 97.5 196 PHE B C 1
ATOM 4407 O O . PHE B 1 196 ? -12.023 -36.406 -14.805 1 97.5 196 PHE B O 1
ATOM 4414 N N . ALA B 1 197 ? -11.359 -35.094 -13.141 1 97.31 197 ALA B N 1
ATOM 4415 C CA . ALA B 1 197 ? -12.578 -35.156 -12.352 1 97.31 197 ALA B CA 1
ATOM 4416 C C . ALA B 1 197 ? -12.922 -33.781 -11.758 1 97.31 197 ALA B C 1
ATOM 4418 O O . ALA B 1 197 ? -12.07 -32.875 -11.734 1 97.31 197 ALA B O 1
ATOM 4419 N N . LEU B 1 198 ? -14.219 -33.625 -11.43 1 95.81 198 LEU B N 1
ATOM 4420 C CA . LEU B 1 198 ? -14.711 -32.344 -10.898 1 95.81 198 LEU B CA 1
ATOM 4421 C C . LEU B 1 198 ? -15.531 -32.594 -9.633 1 95.81 198 LEU B C 1
ATOM 4423 O O . LEU B 1 198 ? -16.344 -33.5 -9.562 1 95.81 198 LEU B O 1
ATOM 4427 N N . ILE B 1 199 ? -15.211 -31.781 -8.664 1 93.62 199 ILE B N 1
ATOM 4428 C CA . ILE B 1 199 ? -16.047 -31.75 -7.465 1 93.62 199 ILE B CA 1
ATOM 4429 C C . ILE B 1 199 ? -16.969 -30.547 -7.504 1 93.62 199 ILE B C 1
ATOM 4431 O O . ILE B 1 199 ? -16.516 -29.422 -7.75 1 93.62 199 ILE B O 1
ATOM 4435 N N . HIS B 1 200 ? -18.172 -30.75 -7.414 1 87.12 200 HIS B N 1
ATOM 4436 C CA . HIS B 1 200 ? -19.156 -29.688 -7.309 1 87.12 200 HIS B CA 1
ATOM 4437 C C . HIS B 1 200 ? -19.656 -29.531 -5.871 1 87.12 200 HIS B C 1
ATOM 4439 O O . HIS B 1 200 ? -20.031 -30.516 -5.23 1 87.12 200 HIS B O 1
ATOM 4445 N N . MET B 1 201 ? -19.422 -28.297 -5.395 1 74.69 201 MET B N 1
ATOM 4446 C CA . MET B 1 201 ? -19.906 -28.031 -4.047 1 74.69 201 MET B CA 1
ATOM 4447 C C . MET B 1 201 ? -21.234 -27.266 -4.082 1 74.69 201 MET B C 1
ATOM 4449 O O . MET B 1 201 ? -21.312 -26.203 -4.688 1 74.69 201 MET B O 1
ATOM 4453 N N . ASP B 1 202 ? -22.406 -27.922 -3.752 1 66.19 202 ASP B N 1
ATOM 4454 C CA . ASP B 1 202 ? -23.703 -27.25 -3.635 1 66.19 202 ASP B CA 1
ATOM 4455 C C . ASP B 1 202 ? -23.938 -26.734 -2.213 1 66.19 202 ASP B C 1
ATOM 4457 O O . ASP B 1 202 ? -23.891 -27.516 -1.256 1 66.19 202 ASP B O 1
ATOM 4461 N N . ARG B 1 203 ? -23.844 -25.406 -2.076 1 52.66 203 ARG B N 1
ATOM 4462 C CA . ARG B 1 203 ? -24.125 -24.859 -0.749 1 52.66 203 ARG B CA 1
ATOM 4463 C C . ARG B 1 203 ? -25.609 -24.516 -0.604 1 52.66 203 ARG B C 1
ATOM 4465 O O . ARG B 1 203 ? -26.141 -23.719 -1.386 1 52.66 203 ARG B O 1
ATOM 4472 N N . THR B 1 204 ? -26.5 -25.438 -0.591 1 49.62 204 THR B N 1
ATOM 4473 C CA . THR B 1 204 ? -27.922 -25.141 -0.414 1 49.62 204 THR B CA 1
ATOM 4474 C C . THR B 1 204 ? -28.172 -24.516 0.954 1 49.62 204 THR B C 1
ATOM 4476 O O . THR B 1 204 ? -27.719 -25.031 1.976 1 49.62 204 THR B O 1
ATOM 4479 N N . ARG B 1 205 ? -28.531 -23.281 0.998 1 42.19 205 ARG B N 1
ATOM 4480 C CA . ARG B 1 205 ? -29.109 -22.656 2.188 1 42.19 205 ARG B CA 1
ATOM 4481 C C . ARG B 1 205 ? -30.344 -23.422 2.664 1 42.19 205 ARG B C 1
ATOM 4483 O O . ARG B 1 205 ? -31.203 -23.781 1.863 1 42.19 205 ARG B O 1
ATOM 4490 N N . LYS B 1 206 ? -30.359 -24.078 3.672 1 41.88 206 LYS B N 1
ATOM 4491 C CA . LYS B 1 206 ? -31.641 -24.562 4.207 1 41.88 206 LYS B CA 1
ATOM 4492 C C . LYS B 1 206 ? -32.656 -23.438 4.312 1 41.88 206 LYS B C 1
ATOM 4494 O O . LYS B 1 206 ? -33.594 -23.5 5.113 1 41.88 206 LYS B O 1
ATOM 4499 N N . GLY B 1 207 ? -32.656 -22.203 3.764 1 36.81 207 GLY B N 1
ATOM 4500 C CA . GLY B 1 207 ? -33.875 -21.5 4.148 1 36.81 207 GLY B CA 1
ATOM 4501 C C . GLY B 1 207 ? -35.156 -22.25 3.836 1 36.81 207 GLY B C 1
ATOM 4502 O O . GLY B 1 207 ? -35.094 -23.312 3.209 1 36.81 207 GLY B O 1
ATOM 4503 N N . HIS B 1 208 ? -36.531 -21.516 4.102 1 34.22 208 HIS B N 1
ATOM 4504 C CA . HIS B 1 208 ? -37.906 -21.969 4.051 1 34.22 208 HIS B CA 1
ATOM 4505 C C . HIS B 1 208 ? -38.219 -22.688 2.74 1 34.22 208 HIS B C 1
ATOM 4507 O O . HIS B 1 208 ? -37.781 -22.25 1.674 1 34.22 208 HIS B O 1
ATOM 4513 N N . ALA B 1 209 ? -38.844 -23.938 2.846 1 33.34 209 ALA B N 1
ATOM 4514 C CA . ALA B 1 209 ? -39.562 -24.812 1.92 1 33.34 209 ALA B CA 1
ATOM 4515 C C . ALA B 1 209 ? -40.25 -23.984 0.825 1 33.34 209 ALA B C 1
ATOM 4517 O O . ALA B 1 209 ? -40.5 -24.5 -0.272 1 33.34 209 ALA B O 1
ATOM 4518 N N . GLN B 1 210 ? -41 -22.891 1.198 1 32.84 210 GLN B N 1
ATOM 4519 C CA . GLN B 1 210 ? -42.188 -22.578 0.421 1 32.84 210 GLN B CA 1
ATOM 4520 C C . GLN B 1 210 ? -41.812 -21.875 -0.887 1 32.84 210 GLN B C 1
ATOM 4522 O O . GLN B 1 210 ? -42.688 -21.656 -1.738 1 32.84 210 GLN B O 1
ATOM 4527 N N . ASP B 1 211 ? -40.906 -20.938 -0.954 1 33.03 211 ASP B N 1
ATOM 4528 C CA . ASP B 1 211 ? -41.188 -20.266 -2.211 1 33.03 211 ASP B CA 1
ATOM 4529 C C . ASP B 1 211 ? -40.656 -21.047 -3.4 1 33.03 211 ASP B C 1
ATOM 4531 O O . ASP B 1 211 ? -39.438 -21.312 -3.477 1 33.03 211 ASP B O 1
ATOM 4535 N N . PRO B 1 212 ? -41.406 -21.859 -4.141 1 35.09 212 PRO B N 1
ATOM 4536 C CA . PRO B 1 212 ? -41.25 -22.688 -5.34 1 35.09 212 PRO B CA 1
ATOM 4537 C C . PRO B 1 212 ? -40.344 -22.016 -6.387 1 35.09 212 PRO B C 1
ATOM 4539 O O . PRO B 1 212 ? -39.812 -22.703 -7.273 1 35.09 212 PRO B O 1
ATOM 4542 N N . ASP B 1 213 ? -40.469 -20.703 -6.531 1 33.28 213 ASP B N 1
ATOM 4543 C CA . ASP B 1 213 ? -40.156 -20.125 -7.828 1 33.28 213 ASP B CA 1
ATOM 4544 C C . ASP B 1 213 ? -38.625 -20 -7.996 1 33.28 213 ASP B C 1
ATOM 4546 O O . ASP B 1 213 ? -38.156 -19.328 -8.914 1 33.28 213 ASP B O 1
ATOM 4550 N N . HIS B 1 214 ? -37.812 -20.219 -7.039 1 34.56 214 HIS B N 1
ATOM 4551 C CA . HIS B 1 214 ? -36.438 -19.922 -7.418 1 34.56 214 HIS B CA 1
ATOM 4552 C C . HIS B 1 214 ? -35.906 -20.938 -8.406 1 34.56 214 HIS B C 1
ATOM 4554 O O . HIS B 1 214 ? -35.375 -21.969 -8.008 1 34.56 214 HIS B O 1
ATOM 4560 N N . SER B 1 215 ? -36.656 -21.156 -9.516 1 31.97 215 SER B N 1
ATOM 4561 C CA . SER B 1 215 ? -36.188 -21.938 -10.648 1 31.97 215 SER B CA 1
ATOM 4562 C C . SER B 1 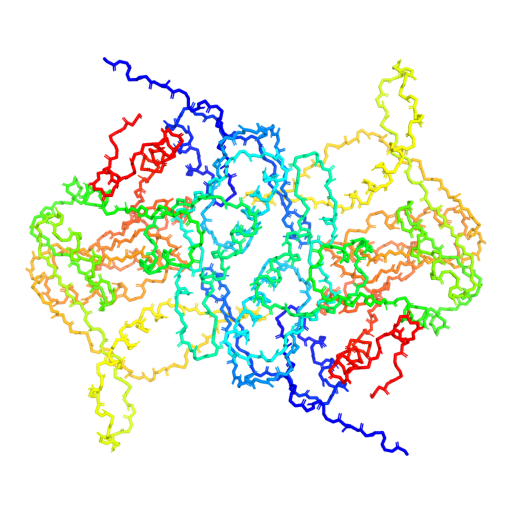215 ? -34.812 -21.5 -11.086 1 31.97 215 SER B C 1
ATOM 4564 O O . SER B 1 215 ? -34.562 -20.297 -11.281 1 31.97 215 SER B O 1
ATOM 4566 N N . LEU B 1 216 ? -33.75 -22.219 -10.742 1 38.09 216 LEU B N 1
ATOM 4567 C CA . LEU B 1 216 ? -32.406 -22.266 -11.273 1 38.09 216 LEU B CA 1
ATOM 4568 C C . LEU B 1 216 ? -32.406 -22.078 -12.789 1 38.09 216 LEU B C 1
ATOM 4570 O O . LEU B 1 216 ? -31.5 -22.562 -13.477 1 38.09 216 LEU B O 1
ATOM 4574 N N . SER B 1 217 ? -33.531 -21.5 -13.352 1 32.5 217 SER B N 1
ATOM 4575 C CA . SER B 1 217 ? -33.656 -21.578 -14.805 1 32.5 217 SER B CA 1
ATOM 4576 C C . SER B 1 217 ? -32.625 -20.641 -15.477 1 32.5 217 SER B C 1
ATOM 4578 O O . SER B 1 217 ? -32.438 -20.688 -16.688 1 32.5 217 SER B O 1
ATOM 4580 N N . LYS B 1 218 ? -32.312 -19.469 -14.773 1 35.5 218 LYS B N 1
ATOM 4581 C CA . LYS B 1 218 ? -31.578 -18.703 -15.766 1 35.5 218 LYS B CA 1
ATOM 4582 C C . LYS B 1 218 ? -30.094 -19.031 -15.711 1 35.5 218 LYS B C 1
ATOM 4584 O O . LYS B 1 218 ? -29.5 -19.078 -14.633 1 35.5 218 LYS B O 1
ATOM 4589 N N . PRO B 1 219 ? -29.469 -19.422 -16.906 1 32.84 219 PRO B N 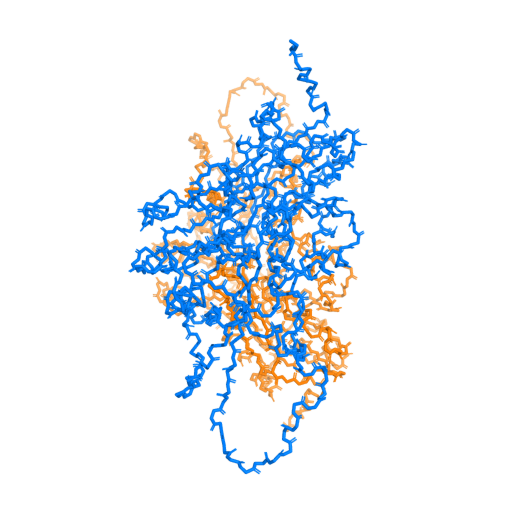1
ATOM 4590 C CA . PRO B 1 219 ? -28.062 -19.75 -17.094 1 32.84 219 PRO B CA 1
ATOM 4591 C C . PRO B 1 219 ? -27.125 -18.766 -16.391 1 32.84 219 PRO B C 1
ATOM 4593 O O . PRO B 1 219 ? -26.062 -19.156 -15.891 1 32.84 219 PRO B O 1
ATOM 4596 N N . GLU B 1 220 ? -27.422 -17.562 -16.422 1 37.84 220 GLU B N 1
ATOM 4597 C CA . GLU B 1 220 ? -26.562 -16.531 -15.859 1 37.84 220 GLU B CA 1
ATOM 4598 C C . GLU B 1 220 ? -26.359 -16.734 -14.359 1 37.84 220 GLU B C 1
ATOM 4600 O O . GLU B 1 220 ? -25.328 -16.359 -13.805 1 37.84 220 GLU B O 1
ATOM 4605 N N . ASP B 1 221 ? -27.328 -17.203 -13.703 1 39.72 221 ASP B N 1
ATOM 4606 C CA . ASP B 1 221 ? -27.234 -17.438 -12.266 1 39.72 221 ASP B CA 1
ATOM 4607 C C . ASP B 1 221 ? -26.234 -18.547 -11.953 1 39.72 221 ASP B C 1
ATOM 4609 O O . ASP B 1 221 ? -25.578 -18.516 -10.906 1 39.72 221 ASP B O 1
ATOM 4613 N N . ILE B 1 222 ? -26.109 -19.516 -12.828 1 36.81 222 ILE B N 1
ATOM 4614 C CA . ILE B 1 222 ? -25.141 -20.594 -12.641 1 36.81 222 ILE B CA 1
ATOM 4615 C C . ILE B 1 222 ? -23.734 -20.016 -12.703 1 36.81 222 ILE B C 1
ATOM 4617 O O . ILE B 1 222 ? -22.875 -20.375 -11.875 1 36.81 222 ILE B O 1
ATOM 4621 N N . TYR B 1 223 ? -23.531 -19.188 -13.734 1 36.19 223 TYR B N 1
ATOM 4622 C CA . TYR B 1 223 ? -22.188 -18.656 -13.914 1 36.19 223 TYR B CA 1
ATOM 4623 C C . TYR B 1 223 ? -21.781 -17.781 -12.734 1 36.19 223 TYR B C 1
ATOM 4625 O O . TYR B 1 223 ? -20.641 -17.859 -12.258 1 36.19 223 TYR B O 1
ATOM 4633 N N . ASN B 1 224 ? -22.688 -16.969 -12.305 1 40.16 224 ASN B N 1
ATOM 4634 C CA . ASN B 1 224 ? -22.359 -16.094 -11.18 1 40.16 224 ASN B CA 1
ATOM 4635 C C . ASN B 1 224 ? -22.156 -16.891 -9.898 1 40.16 224 ASN B C 1
ATOM 4637 O O . ASN B 1 224 ? -21.297 -16.547 -9.078 1 40.16 224 ASN B O 1
ATOM 4641 N N . ARG B 1 225 ? -22.922 -17.969 -9.719 1 39.91 225 ARG B N 1
ATOM 4642 C CA . ARG B 1 225 ? -22.781 -18.812 -8.539 1 39.91 225 ARG B CA 1
ATOM 4643 C C . ARG B 1 225 ? -21.469 -19.594 -8.57 1 39.91 225 ARG B C 1
ATOM 4645 O O . ARG B 1 225 ? -20.891 -19.891 -7.52 1 39.91 225 ARG B O 1
ATOM 4652 N N . LEU B 1 226 ? -21.062 -20.047 -9.719 1 41.09 226 LEU B N 1
ATOM 4653 C CA . LEU B 1 226 ? -19.844 -20.828 -9.883 1 41.09 226 LEU B CA 1
ATOM 4654 C C . LEU B 1 226 ? -18.609 -20 -9.5 1 41.09 226 LEU B C 1
ATOM 4656 O O . LEU B 1 226 ? -17.656 -20.531 -8.922 1 41.09 226 LEU B O 1
ATOM 4660 N N . GLU B 1 227 ? -18.547 -18.75 -9.891 1 43.72 227 GLU B N 1
ATOM 4661 C CA . GLU B 1 227 ? -17.406 -17.906 -9.586 1 43.72 227 GLU B CA 1
ATOM 4662 C C . GLU B 1 227 ? -17.406 -17.484 -8.117 1 43.72 227 GLU B C 1
ATOM 4664 O O . GLU B 1 227 ? -16.344 -17.172 -7.562 1 43.72 227 GLU B O 1
ATOM 4669 N N . ASP B 1 228 ? -18.562 -17.453 -7.465 1 45.19 228 ASP B N 1
ATOM 4670 C CA . ASP B 1 228 ? -18.688 -17.031 -6.074 1 45.19 228 ASP B CA 1
ATOM 4671 C C . ASP B 1 228 ? -18.141 -18.094 -5.125 1 45.19 228 ASP B C 1
ATOM 4673 O O . ASP B 1 228 ? -17.859 -17.812 -3.959 1 45.19 228 ASP B O 1
ATOM 4677 N N . GLU B 1 229 ? -18.031 -19.281 -5.535 1 45.16 229 GLU B N 1
ATOM 4678 C CA . GLU B 1 229 ? -17.656 -20.406 -4.684 1 45.16 229 GLU B CA 1
ATOM 4679 C C . GLU B 1 229 ? -16.203 -20.312 -4.242 1 45.16 229 GLU B C 1
ATOM 4681 O O . GLU B 1 229 ? -15.805 -20.938 -3.26 1 45.16 229 GLU B O 1
ATOM 4686 N N . ASP B 1 230 ? -15.383 -19.672 -4.969 1 48.34 230 ASP B N 1
ATOM 4687 C CA . ASP B 1 230 ? -13.953 -19.641 -4.664 1 48.34 230 ASP B CA 1
ATOM 4688 C C . ASP B 1 230 ? -13.68 -18.828 -3.404 1 48.34 230 ASP B C 1
ATOM 4690 O O . ASP B 1 230 ? -12.57 -18.859 -2.863 1 48.34 230 ASP B O 1
ATOM 4694 N N . ASP B 1 231 ? -14.664 -18.031 -2.861 1 51.91 231 ASP B N 1
ATOM 4695 C CA . ASP B 1 231 ? -14.422 -17.031 -1.839 1 51.91 231 ASP B CA 1
ATOM 4696 C C . ASP B 1 231 ? -14.539 -17.625 -0.437 1 51.91 231 ASP B C 1
ATOM 4698 O O . ASP B 1 231 ? -14.273 -16.938 0.555 1 51.91 231 ASP B O 1
ATOM 4702 N N . ASP B 1 232 ? -14.859 -18.906 -0.389 1 50.16 232 ASP B N 1
ATOM 4703 C CA . ASP B 1 232 ? -15.18 -19.469 0.919 1 50.16 232 ASP B CA 1
ATOM 4704 C C . ASP B 1 232 ? -13.922 -19.609 1.78 1 50.16 232 ASP B C 1
ATOM 4706 O O . ASP B 1 232 ? -14.016 -19.734 3.002 1 50.16 232 ASP B O 1
ATOM 4710 N N . ASP B 1 233 ? -12.844 -19.578 1.097 1 55.88 233 ASP B N 1
ATOM 4711 C CA . ASP B 1 233 ? -11.625 -19.812 1.87 1 55.88 233 ASP B CA 1
ATOM 4712 C C . ASP B 1 233 ? -11.008 -18.484 2.324 1 55.88 233 ASP B C 1
ATOM 4714 O O . ASP B 1 233 ? -9.969 -18.484 2.986 1 55.88 233 ASP B O 1
ATOM 4718 N N . ASP B 1 234 ? -11.734 -17.422 1.973 1 63.97 234 ASP B N 1
ATOM 4719 C CA . ASP B 1 234 ? -11.055 -16.172 2.258 1 63.97 234 ASP B CA 1
ATOM 4720 C C . ASP B 1 234 ? -11.617 -15.516 3.516 1 63.97 234 ASP B C 1
ATOM 4722 O O . ASP B 1 234 ? -12.719 -14.961 3.49 1 63.97 234 ASP B O 1
ATOM 4726 N N . SER B 1 235 ? -11.109 -15.859 4.629 1 73.69 235 SER B N 1
ATOM 4727 C CA . SER B 1 235 ? -11.43 -15.133 5.855 1 73.69 235 SER B CA 1
ATOM 4728 C C . SER B 1 235 ? -10.906 -13.703 5.805 1 73.69 235 SER B C 1
ATOM 4730 O O . SER B 1 235 ? -9.93 -13.414 5.113 1 73.69 235 SER B O 1
ATOM 4732 N N . MET B 1 236 ? -11.734 -12.867 6.336 1 81.69 236 MET B N 1
ATOM 4733 C CA . MET B 1 236 ? -11.375 -11.453 6.305 1 81.69 236 MET B CA 1
ATOM 4734 C C . MET B 1 236 ? -11.234 -10.898 7.715 1 81.69 236 MET B C 1
ATOM 4736 O O . MET B 1 236 ? -11.742 -11.484 8.672 1 81.69 236 MET B O 1
ATOM 4740 N N . VAL B 1 237 ? -10.453 -9.867 7.77 1 81.56 237 VAL B N 1
ATOM 4741 C CA . VAL B 1 237 ? -10.328 -9.125 9.016 1 81.56 237 VAL B CA 1
ATOM 4742 C C . VAL B 1 237 ? -10.781 -7.68 8.812 1 81.56 237 VAL B C 1
ATOM 4744 O O . VAL B 1 237 ? -10.602 -7.113 7.734 1 81.56 237 VAL B O 1
ATOM 4747 N N . ASP B 1 238 ? -11.406 -7.207 9.953 1 85.12 238 ASP B N 1
ATOM 4748 C CA . ASP B 1 238 ? -11.82 -5.809 9.93 1 85.12 238 ASP B CA 1
ATOM 4749 C C . ASP B 1 238 ? -10.617 -4.875 9.844 1 85.12 238 ASP B C 1
ATOM 4751 O O . ASP B 1 238 ? -9.641 -5.051 10.578 1 85.12 238 ASP B O 1
ATOM 4755 N N . ALA B 1 239 ? -10.75 -3.873 8.984 1 83.38 239 ALA B N 1
ATOM 4756 C CA . ALA B 1 239 ? -9.594 -3.021 8.719 1 83.38 239 ALA B CA 1
ATOM 4757 C C . ALA B 1 239 ? -9.289 -2.127 9.914 1 83.38 239 ALA B C 1
ATOM 4759 O O . ALA B 1 239 ? -8.133 -1.759 10.141 1 83.38 239 ALA B O 1
ATOM 4760 N N . GLU B 1 240 ? -10.297 -1.717 10.617 1 81.06 240 GLU B N 1
ATOM 4761 C CA . GLU B 1 240 ? -10.125 -0.803 11.742 1 81.06 240 GLU B CA 1
ATOM 4762 C C . GLU B 1 240 ? -9.664 -1.548 12.992 1 81.06 240 GLU B C 1
ATOM 4764 O O . GLU B 1 240 ? -8.695 -1.143 13.641 1 81.06 240 GLU B O 1
ATOM 4769 N N . THR B 1 241 ? -10.328 -2.709 13.234 1 81.12 241 THR B N 1
ATOM 4770 C CA . THR B 1 241 ? -10.125 -3.361 14.523 1 81.12 241 THR B CA 1
ATOM 4771 C C . THR B 1 241 ? -9.141 -4.523 14.391 1 81.12 241 THR B C 1
ATOM 4773 O O . THR B 1 241 ? -8.578 -4.984 15.383 1 81.12 241 THR B O 1
ATOM 4776 N N . GLY B 1 242 ? -8.977 -5.004 13.211 1 80 242 GLY B N 1
ATOM 4777 C CA . GLY B 1 242 ? -8.133 -6.168 13 1 80 242 GLY B CA 1
ATOM 4778 C C . GLY B 1 242 ? -8.805 -7.473 13.391 1 80 242 GLY B C 1
ATOM 4779 O O . GLY B 1 242 ? -8.203 -8.539 13.297 1 80 242 GLY B O 1
ATOM 4780 N N . HIS B 1 243 ? -10.047 -7.324 13.82 1 82 243 HIS B N 1
ATOM 4781 C CA . HIS B 1 243 ? -10.758 -8.516 14.266 1 82 243 HIS B CA 1
ATOM 4782 C C . HIS B 1 243 ? -11.344 -9.289 13.086 1 82 243 HIS B C 1
ATOM 4784 O O . HIS B 1 243 ? -11.758 -8.688 12.094 1 82 243 HIS B O 1
ATOM 4790 N N . GLU B 1 244 ? -11.398 -10.609 13.25 1 83.25 244 GLU B N 1
ATOM 4791 C CA . GLU B 1 244 ? -11.953 -11.469 12.211 1 83.25 244 GLU B CA 1
ATOM 4792 C C . GLU B 1 244 ? -13.43 -11.18 11.984 1 83.25 244 GLU B C 1
ATOM 4794 O O . GLU B 1 244 ? -14.18 -10.992 12.945 1 83.25 244 GLU B O 1
ATOM 4799 N N . ILE B 1 245 ? -13.766 -10.945 10.75 1 80.94 245 ILE B N 1
ATOM 4800 C CA . ILE B 1 245 ? -15.164 -10.773 10.391 1 80.94 245 ILE B CA 1
ATOM 4801 C C . ILE B 1 245 ? -15.836 -12.141 10.273 1 80.94 245 ILE B C 1
ATOM 4803 O O . ILE B 1 245 ? -15.398 -12.992 9.492 1 80.94 245 ILE B O 1
ATOM 4807 N N . GLN B 1 246 ? -16.703 -12.391 11.266 1 65.25 246 GLN B N 1
ATOM 4808 C CA . GLN B 1 246 ? -17.391 -13.68 11.266 1 65.25 246 GLN B CA 1
ATOM 4809 C C . GLN B 1 246 ? -18.391 -13.773 10.117 1 65.25 246 GLN B C 1
ATOM 4811 O O . GLN B 1 246 ? -19.125 -12.82 9.859 1 65.25 246 GLN B O 1
ATOM 4816 N N . ARG B 1 247 ? -18.094 -14.625 9.289 1 56.78 247 ARG B N 1
ATOM 4817 C CA . ARG B 1 247 ? -19.141 -14.898 8.297 1 56.78 247 ARG B CA 1
ATOM 4818 C C . ARG B 1 247 ? -20.375 -15.492 8.961 1 56.78 247 ARG B C 1
ATOM 4820 O O . ARG B 1 247 ? -20.266 -16.234 9.93 1 56.78 247 ARG B O 1
ATOM 4827 N N . PRO B 1 248 ? -21.547 -14.812 8.766 1 46.94 248 PRO B N 1
ATOM 4828 C CA . PRO B 1 248 ? -22.734 -15.453 9.359 1 46.94 248 PRO B CA 1
ATOM 4829 C C . PRO B 1 248 ? -22.688 -16.969 9.25 1 46.94 248 PRO B C 1
ATOM 4831 O O . PRO B 1 248 ? -22.281 -17.516 8.219 1 46.94 248 PRO B O 1
ATOM 4834 N N . GLU B 1 249 ? -22.516 -17.562 10.344 1 40.84 249 GLU B N 1
ATOM 4835 C CA . GLU B 1 249 ? -22.656 -19.016 10.344 1 40.84 249 GLU B CA 1
ATOM 4836 C C . GLU B 1 249 ? -23.781 -19.469 9.406 1 40.84 249 GLU B C 1
ATOM 4838 O O . GLU B 1 249 ? -24.922 -19.047 9.57 1 40.84 249 GLU B O 1
ATOM 4843 N N . ILE B 1 250 ? -23.625 -19.359 8.227 1 40.66 250 ILE B N 1
ATOM 4844 C CA . ILE B 1 250 ? -24.703 -20.109 7.574 1 40.66 250 ILE B CA 1
ATOM 4845 C C . ILE B 1 250 ? -25.031 -21.359 8.398 1 40.66 250 ILE B C 1
ATOM 4847 O O . ILE B 1 250 ? -24.125 -22.125 8.75 1 40.66 250 ILE B O 1
ATOM 4851 N N . ALA B 1 251 ? -26.188 -21.516 8.992 1 36.5 251 ALA B N 1
ATOM 4852 C CA . ALA B 1 251 ? -26.688 -22.719 9.648 1 36.5 251 ALA B CA 1
ATOM 4853 C C . ALA B 1 251 ? -25.984 -23.969 9.117 1 36.5 251 ALA B C 1
ATOM 4855 O O . ALA B 1 251 ? -25.344 -23.922 8.062 1 36.5 251 ALA B O 1
ATOM 4856 N N . ASP B 1 252 ? -26.422 -25.156 9.547 1 42 252 ASP B N 1
ATOM 4857 C CA . ASP B 1 252 ? -26.125 -26.547 9.227 1 42 252 ASP B CA 1
ATOM 4858 C C . ASP B 1 252 ? -25.922 -26.75 7.727 1 42 252 ASP B C 1
ATOM 4860 O O . ASP B 1 252 ? -26.844 -27.172 7.02 1 42 252 ASP B O 1
ATOM 4864 N N . GLU B 1 253 ? -25.438 -25.859 7.113 1 46.41 253 GLU B N 1
ATOM 4865 C CA . GLU B 1 253 ? -25.406 -26.094 5.672 1 46.41 253 GLU B CA 1
ATOM 4866 C C . GLU B 1 253 ? -24.594 -27.344 5.328 1 46.41 253 GLU B C 1
ATOM 4868 O O . GLU B 1 253 ? -23.438 -27.469 5.742 1 46.41 253 GLU B O 1
ATOM 4873 N N . THR B 1 254 ? -25.188 -28.422 5.402 1 49.84 254 THR B N 1
ATOM 4874 C CA . THR B 1 254 ? -24.594 -29.625 4.832 1 49.84 254 THR B CA 1
ATOM 4875 C C . THR B 1 254 ? -24.156 -29.391 3.395 1 49.84 254 THR B C 1
ATOM 4877 O O . THR B 1 254 ? -24.953 -28.969 2.555 1 49.84 254 THR B O 1
ATOM 4880 N N . SER B 1 255 ? -22.875 -29.016 3.258 1 60.12 255 SER B N 1
ATOM 4881 C CA . SER B 1 255 ? -22.359 -28.922 1.898 1 60.12 255 SER B CA 1
ATOM 4882 C C . SER B 1 255 ? -22.344 -30.281 1.219 1 60.12 255 SER B C 1
ATOM 4884 O O . SER B 1 255 ? -21.844 -31.266 1.784 1 60.12 255 SER B O 1
ATOM 4886 N N . LEU B 1 256 ? -23.375 -30.484 0.291 1 71.25 256 LEU B N 1
ATOM 4887 C CA . LEU B 1 256 ? -23.344 -31.703 -0.514 1 71.25 256 LEU B CA 1
ATOM 4888 C C . LEU B 1 256 ? -22.297 -31.594 -1.615 1 71.25 256 LEU B C 1
ATOM 4890 O O . LEU B 1 256 ? -22.281 -30.641 -2.387 1 71.25 256 LEU B O 1
ATOM 4894 N N . MET B 1 257 ? -21.188 -32.469 -1.469 1 83.25 257 MET B N 1
ATOM 4895 C CA . MET B 1 257 ? -20.141 -32.562 -2.492 1 83.25 257 MET B CA 1
ATOM 4896 C C . MET B 1 257 ? -20.438 -33.688 -3.467 1 83.25 257 MET B C 1
ATOM 4898 O O . MET B 1 257 ? -20.703 -34.844 -3.049 1 83.25 257 MET B O 1
ATOM 4902 N N . THR B 1 258 ? -20.609 -33.281 -4.738 1 88.75 258 THR B N 1
ATOM 4903 C CA . THR B 1 258 ? -20.812 -34.281 -5.777 1 88.75 258 THR B CA 1
ATOM 4904 C C . THR B 1 258 ? -19.547 -34.438 -6.629 1 88.75 258 THR B C 1
ATOM 4906 O O . THR B 1 258 ? -19 -33.438 -7.129 1 88.75 258 THR B O 1
ATOM 4909 N N . LEU B 1 259 ? -19.062 -35.688 -6.734 1 94.25 259 LEU B N 1
ATOM 4910 C CA . LEU B 1 259 ? -17.891 -36 -7.531 1 94.25 259 LEU B CA 1
ATOM 4911 C C . LEU B 1 259 ? -18.281 -36.469 -8.922 1 94.25 259 LEU B C 1
ATOM 4913 O O . LEU B 1 259 ? -19.094 -37.375 -9.062 1 94.25 259 LEU B O 1
ATOM 4917 N N . VAL B 1 260 ? -17.844 -35.781 -9.891 1 93.75 260 VAL B N 1
ATOM 4918 C CA . VAL B 1 260 ? -18 -36.219 -11.273 1 93.75 260 VAL B CA 1
ATOM 4919 C C . VAL B 1 260 ? -16.672 -36.75 -11.812 1 93.75 260 VAL B C 1
ATOM 4921 O O . VAL B 1 260 ? -15.695 -36 -11.93 1 93.75 260 VAL B O 1
ATOM 4924 N N . GLY B 1 261 ? -16.609 -38.031 -12.164 1 95.25 261 GLY B N 1
ATOM 4925 C CA . GLY B 1 261 ? -15.406 -38.719 -12.586 1 95.25 261 GLY B CA 1
ATOM 4926 C C . GLY B 1 261 ? -15.047 -39.906 -11.703 1 95.25 261 GLY B C 1
ATOM 4927 O O . GLY B 1 261 ? -15.594 -40.031 -10.602 1 95.25 261 GLY B O 1
ATOM 4928 N 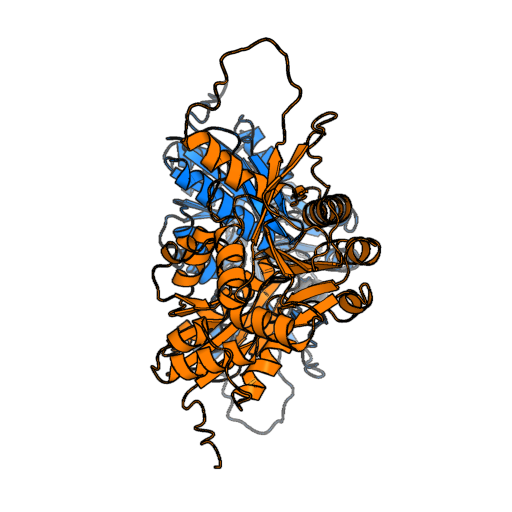N . ASP B 1 262 ? -14.203 -40.781 -12.156 1 96.81 262 ASP B N 1
ATOM 4929 C CA . ASP B 1 262 ? -13.773 -41.969 -11.43 1 96.81 262 ASP B CA 1
ATOM 4930 C C . ASP B 1 262 ? -12.398 -41.75 -10.781 1 96.81 262 ASP B C 1
ATOM 4932 O O . ASP B 1 262 ? -11.43 -41.438 -11.477 1 96.81 262 ASP B O 1
ATOM 4936 N N . VAL B 1 263 ? -12.359 -41.938 -9.43 1 98.19 263 VAL B N 1
ATOM 4937 C CA . VAL B 1 263 ? -11.109 -41.688 -8.719 1 98.19 263 VAL B CA 1
ATOM 4938 C C . VAL B 1 263 ? -10.711 -42.938 -7.934 1 98.19 263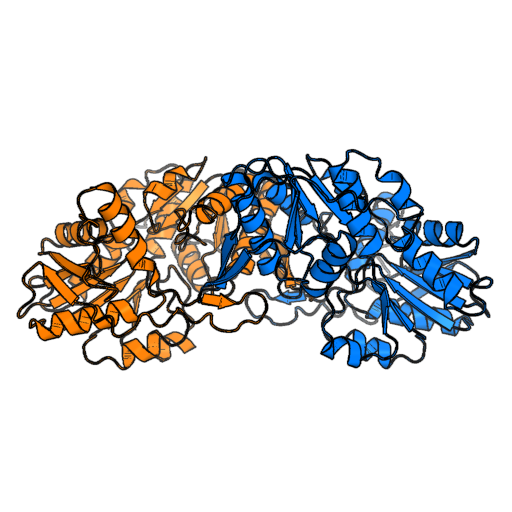 VAL B C 1
ATOM 4940 O O . VAL B 1 263 ? -9.719 -42.938 -7.203 1 98.19 263 VAL B O 1
ATOM 4943 N N . ASP B 1 264 ? -11.531 -44 -8.023 1 98.06 264 ASP B N 1
ATOM 4944 C CA . ASP B 1 264 ? -11.305 -45.219 -7.234 1 98.06 264 ASP B CA 1
ATOM 4945 C C . ASP B 1 264 ? -9.969 -45.875 -7.594 1 98.06 264 ASP B C 1
ATOM 4947 O O . ASP B 1 264 ? -9.734 -46.219 -8.75 1 98.06 264 ASP B O 1
ATOM 4951 N N . GLY B 1 265 ? -9.18 -46 -6.609 1 98.06 265 GLY B N 1
ATOM 4952 C CA . GLY B 1 265 ? -7.879 -46.625 -6.789 1 98.06 265 GLY B CA 1
ATOM 4953 C C . GLY B 1 265 ? -6.883 -45.75 -7.516 1 98.06 265 GLY B C 1
ATOM 4954 O O . GLY B 1 265 ? -5.82 -46.219 -7.934 1 98.06 265 GLY B O 1
ATOM 4955 N N . LYS B 1 266 ? -7.098 -44.5 -7.66 1 98.38 266 LYS B N 1
ATOM 4956 C CA . LYS B 1 266 ? -6.273 -43.625 -8.492 1 98.38 266 LYS B CA 1
ATOM 4957 C C . LYS B 1 266 ? -5.52 -42.594 -7.637 1 98.38 266 LYS B C 1
ATOM 4959 O O . LYS B 1 266 ? -5.895 -42.344 -6.492 1 98.38 266 LYS B O 1
ATOM 4964 N N . VAL B 1 267 ? -4.395 -42.125 -8.219 1 98.62 267 VAL B N 1
ATOM 4965 C CA . VAL B 1 267 ? -3.709 -40.969 -7.648 1 98.62 267 VAL B CA 1
ATOM 4966 C C . VAL B 1 267 ? -4.422 -39.688 -8.062 1 98.62 267 VAL B C 1
ATOM 4968 O O . VAL B 1 267 ? -4.633 -39.438 -9.25 1 98.62 267 VAL B O 1
ATOM 4971 N N . CYS B 1 268 ? -4.82 -38.844 -7.082 1 98.81 268 CYS B N 1
ATOM 4972 C CA . CYS B 1 268 ? -5.598 -37.656 -7.383 1 98.81 268 CYS B CA 1
ATOM 4973 C C . CYS B 1 268 ? -4.762 -36.406 -7.18 1 98.81 268 CYS B C 1
ATOM 4975 O O . CYS B 1 268 ? -4.074 -36.25 -6.164 1 98.81 268 CYS B O 1
ATOM 4977 N N . PHE B 1 269 ? -4.777 -35.531 -8.164 1 98.88 269 PHE B N 1
ATOM 4978 C CA . PHE B 1 269 ? -4.117 -34.219 -8.094 1 98.88 269 PHE B CA 1
ATOM 4979 C C . PHE B 1 269 ? -5.141 -33.094 -8.055 1 98.88 269 PHE B C 1
ATOM 4981 O O . PHE B 1 269 ? -5.699 -32.719 -9.094 1 98.88 269 PHE B O 1
ATOM 4988 N N . ILE B 1 270 ? -5.418 -32.531 -6.879 1 98.56 270 ILE B N 1
ATOM 4989 C CA . ILE B 1 270 ? -6.246 -31.312 -6.801 1 98.56 270 ILE B CA 1
ATOM 4990 C C . ILE B 1 270 ? -5.438 -30.109 -7.258 1 98.56 270 ILE B C 1
ATOM 4992 O O . ILE B 1 270 ? -4.426 -29.75 -6.645 1 98.56 270 ILE B O 1
ATOM 4996 N N . VAL B 1 271 ? -5.918 -29.453 -8.32 1 98.38 271 VAL B N 1
ATOM 4997 C CA . VAL B 1 271 ? -5.105 -28.406 -8.922 1 98.38 271 VAL B CA 1
ATOM 4998 C C . VAL B 1 271 ? -5.859 -27.078 -8.891 1 98.38 271 VAL B C 1
ATOM 5000 O O . VAL B 1 271 ? -7.066 -27.031 -9.141 1 98.38 271 VAL B O 1
ATOM 5003 N N . ASP B 1 272 ? -5.191 -26 -8.57 1 97.06 272 ASP B N 1
ATOM 5004 C CA . ASP B 1 272 ? -5.715 -24.641 -8.602 1 97.06 272 ASP B CA 1
ATOM 5005 C C . ASP B 1 272 ? -4.602 -23.625 -8.883 1 97.06 272 ASP B C 1
ATOM 5007 O O . ASP B 1 272 ? -3.43 -24 -8.961 1 97.06 272 ASP B O 1
ATOM 5011 N N . ASP B 1 273 ? -4.973 -22.422 -9.211 1 96.5 273 ASP B N 1
ATOM 5012 C CA . ASP B 1 273 ? -3.957 -21.391 -9.453 1 96.5 273 ASP B CA 1
ATOM 5013 C C . ASP B 1 273 ? -3.316 -20.953 -8.141 1 96.5 273 ASP B C 1
ATOM 5015 O O . ASP B 1 273 ? -2.135 -20.594 -8.102 1 96.5 273 ASP B O 1
ATOM 5019 N N . MET B 1 274 ? -4.098 -20.953 -7.062 1 96.94 274 MET B N 1
ATOM 5020 C CA . MET B 1 274 ? -3.506 -20.516 -5.805 1 96.94 274 MET B CA 1
ATOM 5021 C C . MET B 1 274 ? -4.121 -21.25 -4.621 1 96.94 274 MET B C 1
ATOM 5023 O O . MET B 1 274 ? -5.195 -21.844 -4.746 1 96.94 274 MET B O 1
ATOM 5027 N N . ILE B 1 275 ? -3.441 -21.297 -3.512 1 97.44 275 ILE B N 1
ATOM 5028 C CA . ILE B 1 275 ? -3.924 -21.797 -2.23 1 97.44 275 ILE B CA 1
ATOM 5029 C C . ILE B 1 275 ? -3.551 -20.812 -1.118 1 97.44 275 ILE B C 1
ATOM 5031 O O . ILE B 1 275 ? -2.369 -20.531 -0.913 1 97.44 275 ILE B O 1
ATOM 5035 N N . ASP B 1 276 ? -4.523 -20.234 -0.535 1 95.62 276 ASP B N 1
ATOM 5036 C CA . ASP B 1 276 ? -4.375 -19.375 0.633 1 95.62 276 ASP B CA 1
ATOM 5037 C C . ASP B 1 276 ? -4.879 -20.062 1.896 1 95.62 276 ASP B C 1
ATOM 5039 O O . ASP B 1 276 ? -4.102 -20.703 2.609 1 95.62 276 ASP B O 1
ATOM 5043 N N . GLY B 1 277 ? -6.168 -20.094 2.016 1 93.06 277 GLY B N 1
ATOM 5044 C CA . GLY B 1 277 ? -6.758 -21.016 2.971 1 93.06 277 GLY B CA 1
ATOM 5045 C C . GLY B 1 277 ? -6.879 -22.438 2.438 1 93.06 277 GLY B C 1
ATOM 5046 O O . GLY B 1 277 ? -7.023 -22.641 1.23 1 93.06 277 GLY B O 1
ATOM 5047 N N . CYS B 1 278 ? -6.887 -23.406 3.35 1 95.12 278 CYS B N 1
ATOM 5048 C CA . CYS B 1 278 ? -6.781 -24.781 2.855 1 95.12 278 CYS B CA 1
ATOM 5049 C C . CYS B 1 278 ? -8.086 -25.531 3.062 1 95.12 278 CYS B C 1
ATOM 5051 O O . CYS B 1 278 ? -8.211 -26.703 2.666 1 95.12 278 CYS B O 1
ATOM 5053 N N . HIS B 1 279 ? -9.125 -24.953 3.564 1 92.5 279 HIS B N 1
ATOM 5054 C CA . HIS B 1 279 ? -10.328 -25.656 3.986 1 92.5 279 HIS B CA 1
ATOM 5055 C C . HIS B 1 279 ? -10.969 -26.391 2.816 1 92.5 279 HIS B C 1
ATOM 5057 O O . HIS B 1 279 ? -11.258 -27.594 2.914 1 92.5 279 HIS B O 1
ATOM 5063 N N . SER B 1 280 ? -11.219 -25.719 1.727 1 91.81 280 SER B N 1
ATOM 5064 C CA . SER B 1 280 ? -11.859 -26.328 0.567 1 91.81 280 SER B CA 1
ATOM 5065 C C . SER B 1 280 ? -11.008 -27.453 -0.02 1 91.81 280 SER B C 1
ATOM 5067 O O . SER B 1 280 ? -11.539 -28.438 -0.542 1 91.81 280 SER B O 1
ATOM 5069 N N . PHE B 1 281 ? -9.719 -27.344 0.055 1 96.38 281 PHE B N 1
ATOM 5070 C CA . PHE B 1 281 ? -8.812 -28.375 -0.437 1 96.38 281 PHE B CA 1
ATOM 5071 C C . PHE B 1 281 ? -8.906 -29.625 0.425 1 96.38 281 PHE B C 1
ATOM 5073 O O . PHE B 1 281 ? -8.938 -30.734 -0.096 1 96.38 281 PHE B O 1
ATOM 5080 N N . LEU B 1 282 ? -8.969 -29.406 1.712 1 96.88 282 LEU B N 1
ATOM 5081 C CA . LEU B 1 282 ? -9.031 -30.531 2.631 1 96.88 282 LEU B CA 1
ATOM 5082 C C . LEU B 1 282 ? -10.367 -31.266 2.51 1 96.88 282 LEU B C 1
ATOM 5084 O O . LEU B 1 282 ? -10.414 -32.5 2.553 1 96.88 282 LEU B O 1
ATOM 5088 N N . GLU B 1 283 ? -11.43 -30.484 2.336 1 94.25 283 GLU B N 1
ATOM 5089 C CA . GLU B 1 283 ? -12.734 -31.094 2.102 1 94.25 283 GLU B CA 1
ATOM 5090 C C . GLU B 1 283 ? -12.734 -31.906 0.819 1 94.25 283 GLU B C 1
ATOM 5092 O O . GLU B 1 283 ? -13.312 -33 0.776 1 94.25 283 GLU B O 1
ATOM 5097 N N . ALA B 1 284 ? -12.109 -31.375 -0.163 1 96 284 ALA B N 1
ATOM 5098 C CA . ALA B 1 284 ? -12 -32.094 -1.428 1 96 284 ALA B CA 1
ATOM 5099 C C . ALA B 1 284 ? -11.195 -33.375 -1.258 1 96 284 ALA B C 1
ATOM 5101 O O . ALA B 1 284 ? -11.578 -34.438 -1.783 1 96 284 ALA B O 1
ATOM 5102 N N . ALA B 1 285 ? -10.094 -33.312 -0.535 1 97.75 285 ALA B N 1
ATOM 5103 C CA . ALA B 1 285 ? -9.266 -34.5 -0.28 1 97.75 285 ALA B CA 1
ATOM 5104 C C . ALA B 1 285 ? -10.055 -35.594 0.45 1 97.75 285 ALA B C 1
ATOM 5106 O O . ALA B 1 285 ? -10 -36.75 0.082 1 97.75 285 ALA B O 1
ATOM 5107 N N . ASP B 1 286 ? -10.836 -35.125 1.404 1 96.62 286 ASP B N 1
ATOM 5108 C CA . ASP B 1 286 ? -11.672 -36.062 2.154 1 96.62 286 ASP B CA 1
ATOM 5109 C C . ASP B 1 286 ? -12.68 -36.75 1.239 1 96.62 286 ASP B C 1
ATOM 5111 O O . ASP B 1 286 ? -12.898 -37.969 1.344 1 96.62 286 ASP B O 1
ATOM 5115 N N . ASN B 1 287 ? -13.289 -35.969 0.436 1 95.81 287 ASN B N 1
ATOM 5116 C CA . ASN B 1 287 ? -14.266 -36.5 -0.51 1 95.81 287 ASN B CA 1
ATOM 5117 C C . ASN B 1 287 ? -13.641 -37.531 -1.446 1 95.81 287 ASN B C 1
ATOM 5119 O O . ASN B 1 287 ? -14.227 -38.594 -1.688 1 95.81 287 ASN B O 1
ATOM 5123 N N . LEU B 1 288 ? -12.453 -37.25 -1.939 1 98 288 LEU B N 1
ATOM 5124 C CA . LEU B 1 288 ? -11.773 -38.156 -2.867 1 98 288 LEU B CA 1
ATOM 5125 C C . LEU B 1 288 ? -11.414 -39.469 -2.191 1 98 288 LEU B C 1
ATOM 5127 O O . LEU B 1 288 ? -11.633 -40.531 -2.764 1 98 288 LEU B O 1
ATOM 5131 N N . VAL B 1 289 ? -10.906 -39.375 -0.994 1 98.12 289 VAL B N 1
ATOM 5132 C CA . VAL B 1 289 ? -10.531 -40.562 -0.258 1 98.12 289 VAL B CA 1
ATOM 5133 C C . VAL B 1 289 ? -11.773 -41.406 0.036 1 98.12 289 VAL B C 1
ATOM 5135 O O . VAL B 1 289 ? -11.734 -42.625 -0.054 1 98.12 289 VAL B O 1
ATOM 5138 N N . SER B 1 290 ? -12.867 -40.781 0.329 1 96.88 290 SER B N 1
ATOM 5139 C CA . SER B 1 290 ? -14.117 -41.5 0.597 1 96.88 290 SER B CA 1
ATOM 5140 C C . SER B 1 290 ? -14.625 -42.219 -0.646 1 96.88 290 SER B C 1
ATOM 5142 O O . SER B 1 290 ? -15.391 -43.188 -0.542 1 96.88 290 SER B O 1
ATOM 5144 N N . HIS B 1 291 ? -14.219 -41.812 -1.783 1 97.38 291 HIS B N 1
ATOM 5145 C CA . HIS B 1 291 ? -14.625 -42.438 -3.037 1 97.38 291 HIS B CA 1
ATOM 5146 C C . HIS B 1 291 ? -13.547 -43.375 -3.551 1 97.38 291 HIS B C 1
ATOM 5148 O O . HIS B 1 291 ? -13.602 -43.812 -4.703 1 97.38 291 HIS B O 1
ATOM 5154 N N . GLY B 1 292 ? -12.484 -43.531 -2.732 1 98.12 292 GLY B N 1
ATOM 5155 C CA . GLY B 1 292 ? -11.562 -44.625 -3.025 1 98.12 292 GLY B CA 1
ATOM 5156 C C . GLY B 1 292 ? -10.227 -44.125 -3.576 1 98.12 292 GLY B C 1
ATOM 5157 O O . GLY B 1 292 ? -9.414 -44.938 -4.023 1 98.12 292 GLY B O 1
ATOM 5158 N N . ALA B 1 293 ? -9.922 -42.875 -3.559 1 98.44 293 ALA B N 1
ATOM 5159 C CA . ALA B 1 293 ? -8.633 -42.375 -4.031 1 98.44 293 ALA B CA 1
ATOM 5160 C C . ALA B 1 293 ? -7.48 -43 -3.262 1 98.44 293 ALA B C 1
ATOM 5162 O O . ALA B 1 293 ? -7.547 -43.156 -2.039 1 98.44 293 ALA B O 1
ATOM 5163 N N . LYS B 1 294 ? -6.492 -43.406 -4.012 1 97.88 294 LYS B N 1
ATOM 5164 C CA . LYS B 1 294 ? -5.316 -44.031 -3.414 1 97.88 294 LYS B CA 1
ATOM 5165 C C . LYS B 1 294 ? -4.441 -43 -2.707 1 97.88 294 LYS B C 1
ATOM 5167 O O . LYS B 1 294 ? -3.938 -43.25 -1.611 1 97.88 294 LYS B O 1
ATOM 5172 N N . GLN B 1 295 ? -4.176 -41.969 -3.363 1 98.12 295 GLN B N 1
ATOM 5173 C CA . GLN B 1 295 ? -3.359 -40.875 -2.881 1 98.12 295 GLN B CA 1
ATOM 5174 C C . GLN B 1 295 ? -3.885 -39.531 -3.396 1 98.12 295 GLN B C 1
ATOM 5176 O O . GLN B 1 295 ? -4.375 -39.438 -4.523 1 98.12 295 GLN B O 1
ATOM 5181 N N . VAL B 1 296 ? -3.723 -38.5 -2.525 1 98.75 296 VAL B N 1
ATOM 5182 C CA . VAL B 1 296 ? -4.215 -37.188 -2.928 1 98.75 296 VAL B CA 1
ATOM 5183 C C . VAL B 1 296 ? -3.098 -36.125 -2.805 1 98.75 296 VAL B C 1
ATOM 5185 O O . VAL B 1 296 ? -2.461 -36.031 -1.755 1 98.75 296 VAL B O 1
ATOM 5188 N N . PHE B 1 297 ? -2.816 -35.438 -3.918 1 98.88 297 PHE B N 1
ATOM 5189 C CA . PHE B 1 297 ? -1.902 -34.312 -3.965 1 98.88 297 PHE B CA 1
ATOM 5190 C C . PHE B 1 297 ? -2.668 -33 -4.113 1 98.88 297 PHE B C 1
ATOM 5192 O O . PHE B 1 297 ? -3.646 -32.938 -4.863 1 98.88 297 PHE B O 1
ATOM 5199 N N . ILE B 1 298 ? -2.232 -31.984 -3.361 1 98.81 298 ILE B N 1
ATOM 5200 C CA . ILE B 1 298 ? -2.682 -30.625 -3.596 1 98.81 298 ILE B CA 1
ATOM 5201 C C . ILE B 1 298 ? -1.607 -29.844 -4.359 1 98.81 298 ILE B C 1
ATOM 5203 O O . ILE B 1 298 ? -0.445 -29.812 -3.951 1 98.81 298 ILE B O 1
ATOM 5207 N N . ILE B 1 299 ? -2.016 -29.281 -5.496 1 98.75 299 ILE B N 1
ATOM 5208 C CA . ILE B 1 299 ? -1.062 -28.562 -6.332 1 98.75 299 ILE B CA 1
ATOM 5209 C C . ILE B 1 299 ? -1.612 -27.172 -6.672 1 98.75 299 ILE B C 1
ATOM 5211 O O . ILE B 1 299 ? -2.746 -27.047 -7.141 1 98.75 299 ILE B O 1
ATOM 5215 N N . ALA B 1 300 ? -0.889 -26.141 -6.387 1 98.56 300 ALA B N 1
ATOM 5216 C CA . ALA B 1 300 ? -1.246 -24.781 -6.75 1 98.56 300 ALA B CA 1
ATOM 5217 C C . ALA B 1 300 ? -0.019 -23.984 -7.207 1 98.56 300 ALA B C 1
ATOM 5219 O O . ALA B 1 300 ? 1.089 -24.219 -6.715 1 98.56 300 ALA B O 1
ATOM 5220 N N . THR B 1 301 ? -0.207 -23.094 -8.148 1 98.44 301 THR B N 1
ATOM 5221 C CA . THR B 1 301 ? 0.907 -22.25 -8.586 1 98.44 301 THR B CA 1
ATOM 5222 C C . THR B 1 301 ? 1.389 -21.359 -7.453 1 98.44 301 THR B C 1
ATOM 5224 O O . THR B 1 301 ? 2.566 -21.375 -7.094 1 98.44 301 THR B O 1
ATOM 5227 N N . HIS B 1 302 ? 0.469 -20.578 -6.914 1 98.62 302 HIS B N 1
ATOM 5228 C CA . HIS B 1 302 ? 0.814 -19.609 -5.875 1 98.62 302 HIS B CA 1
ATOM 5229 C C . HIS B 1 302 ? 0.466 -20.141 -4.492 1 98.62 302 HIS B C 1
ATOM 5231 O O . HIS B 1 302 ? -0.71 -20.312 -4.164 1 98.62 302 HIS B O 1
ATOM 5237 N N . GLY B 1 303 ? 1.479 -20.422 -3.68 1 98.31 303 GLY B N 1
ATOM 5238 C CA . GLY B 1 303 ? 1.269 -20.828 -2.297 1 98.31 303 GLY B CA 1
ATOM 5239 C C . GLY B 1 303 ? 1.292 -19.656 -1.33 1 98.31 303 GLY B C 1
ATOM 5240 O O . GLY B 1 303 ? 2.328 -19.359 -0.729 1 98.31 303 GLY B O 1
ATOM 5241 N N . ILE B 1 304 ? 0.184 -19 -1.179 1 97.31 304 ILE B N 1
ATOM 5242 C CA . ILE B 1 304 ? 0.083 -17.906 -0.229 1 97.31 304 ILE B CA 1
ATOM 5243 C C . ILE B 1 304 ? 0.059 -18.453 1.196 1 97.31 304 ILE B C 1
ATOM 5245 O O . ILE B 1 304 ? 0.851 -18.031 2.043 1 97.31 304 ILE B O 1
ATOM 5249 N N . LEU B 1 305 ? -0.862 -19.438 1.448 1 96.75 305 LEU B N 1
ATOM 5250 C CA . LEU B 1 305 ? -0.861 -20.281 2.646 1 96.75 305 LEU B CA 1
ATOM 5251 C C . LEU B 1 305 ? -0.857 -19.406 3.906 1 96.75 305 LEU B C 1
ATOM 5253 O O . LEU B 1 305 ? -0.011 -19.594 4.785 1 96.75 305 LEU B O 1
ATOM 5257 N N . SER B 1 306 ? -1.782 -18.516 4.035 1 92.06 306 SER B N 1
ATOM 5258 C CA . SER B 1 306 ? -1.89 -17.609 5.172 1 92.06 306 SER B CA 1
ATOM 5259 C C . SER B 1 306 ? -2.295 -18.359 6.438 1 92.06 306 SER B C 1
ATOM 5261 O O . SER B 1 306 ? -2.844 -19.453 6.363 1 92.06 306 SER B O 1
ATOM 5263 N N . GLY B 1 307 ? -1.952 -17.797 7.551 1 90 307 GLY B N 1
ATOM 5264 C CA . GLY B 1 307 ? -2.381 -18.328 8.836 1 90 307 GLY B CA 1
ATOM 5265 C C . GLY B 1 307 ? -1.84 -19.719 9.109 1 90 307 GLY B C 1
ATOM 5266 O O . GLY B 1 307 ? -0.639 -19.953 8.977 1 90 307 GLY B O 1
ATOM 5267 N N . ASN B 1 308 ? -2.811 -20.672 9.5 1 92.75 308 ASN B N 1
ATOM 5268 C CA . ASN B 1 308 ? -2.414 -22.016 9.938 1 92.75 308 ASN B CA 1
ATOM 5269 C C . ASN B 1 308 ? -2.625 -23.047 8.844 1 92.75 308 ASN B C 1
ATOM 5271 O O . ASN B 1 308 ? -2.729 -24.25 9.125 1 92.75 308 ASN B O 1
ATOM 5275 N N . SER B 1 309 ? -2.658 -22.641 7.66 1 95.69 309 SER B N 1
ATOM 5276 C CA . SER B 1 309 ? -2.975 -23.531 6.539 1 95.69 309 SER B CA 1
ATOM 5277 C C . SER B 1 309 ? -1.971 -24.672 6.441 1 95.69 309 SER B C 1
ATOM 5279 O O . SER B 1 309 ? -2.357 -25.828 6.285 1 95.69 309 SER B O 1
ATOM 5281 N N . LEU B 1 310 ? -0.679 -24.391 6.559 1 97.38 310 LEU B N 1
ATOM 5282 C CA . LEU B 1 310 ? 0.345 -25.422 6.422 1 97.38 310 LEU B CA 1
ATOM 5283 C C . LEU B 1 310 ? 0.231 -26.453 7.539 1 97.38 310 LEU B C 1
ATOM 5285 O O . LEU B 1 310 ? 0.382 -27.656 7.301 1 97.38 310 LEU B O 1
ATOM 5289 N N . ARG B 1 311 ? -0.046 -26 8.719 1 96.81 311 ARG B N 1
ATOM 5290 C CA . ARG B 1 311 ? -0.234 -26.922 9.836 1 96.81 311 ARG B CA 1
ATOM 5291 C C . ARG B 1 311 ? -1.44 -27.828 9.609 1 96.81 311 ARG B C 1
ATOM 5293 O O . ARG B 1 311 ? -1.38 -29.031 9.867 1 96.81 311 ARG B O 1
ATOM 5300 N N . GLN B 1 312 ? -2.51 -27.219 9.148 1 97.38 312 GLN B N 1
ATOM 5301 C CA . GLN B 1 312 ? -3.725 -27.984 8.883 1 97.38 312 GLN B CA 1
ATOM 5302 C C . GLN B 1 312 ? -3.488 -29.031 7.797 1 97.38 312 GLN B C 1
ATOM 5304 O O . GLN B 1 312 ? -3.977 -30.156 7.898 1 97.38 312 GLN B O 1
ATOM 5309 N N . ILE B 1 313 ? -2.76 -28.672 6.812 1 98.06 313 ILE B N 1
ATOM 5310 C CA . ILE B 1 313 ? -2.449 -29.578 5.723 1 98.06 313 ILE B CA 1
ATOM 5311 C C . ILE B 1 313 ? -1.569 -30.719 6.242 1 98.06 313 ILE B C 1
ATOM 5313 O O . ILE B 1 313 ? -1.807 -31.891 5.934 1 98.06 313 ILE B O 1
ATOM 5317 N N . GLU B 1 314 ? -0.576 -30.344 7.027 1 98 314 GLU B N 1
ATOM 5318 C CA . GLU B 1 314 ? 0.323 -31.344 7.598 1 98 314 GLU B CA 1
ATOM 5319 C C . GLU B 1 314 ? -0.444 -32.375 8.438 1 98 314 GLU B C 1
ATOM 5321 O O . GLU B 1 314 ? -0.136 -33.562 8.414 1 98 314 GLU B O 1
ATOM 5326 N N . GLU B 1 315 ? -1.46 -31.922 9.109 1 97.81 315 GLU B N 1
ATOM 5327 C CA . GLU B 1 315 ? -2.209 -32.781 10.039 1 97.81 315 GLU B CA 1
ATOM 5328 C C . GLU B 1 315 ? -3.252 -33.594 9.312 1 97.81 315 GLU B C 1
ATOM 5330 O O . GLU B 1 315 ? -3.775 -34.562 9.867 1 97.81 315 GLU B O 1
ATOM 5335 N N . CYS B 1 316 ? -3.576 -33.25 8.117 1 97.81 316 CYS B N 1
ATOM 5336 C CA . CYS B 1 316 ? -4.598 -33.969 7.371 1 97.81 316 CYS B CA 1
ATOM 5337 C C . CYS B 1 316 ? -4.039 -35.25 6.797 1 97.81 316 CYS B C 1
ATOM 5339 O O . CYS B 1 316 ? -3.219 -35.219 5.879 1 97.81 316 CYS B O 1
ATOM 5341 N N . PRO B 1 317 ? -4.512 -36.375 7.262 1 97.88 317 PRO B N 1
ATOM 5342 C CA . PRO B 1 317 ? -3.957 -37.625 6.781 1 97.88 317 PRO B CA 1
ATOM 5343 C C . PRO B 1 317 ? -4.32 -37.938 5.324 1 97.88 317 PRO B C 1
ATOM 5345 O O . PRO B 1 317 ? -3.629 -38.688 4.652 1 97.88 317 PRO B O 1
ATOM 5348 N N . ASN B 1 318 ? -5.355 -37.312 4.824 1 98.38 318 ASN B N 1
ATOM 5349 C CA . ASN B 1 318 ? -5.852 -37.625 3.484 1 98.38 318 ASN B CA 1
ATOM 5350 C C . ASN B 1 318 ? -5.07 -36.844 2.42 1 98.38 318 ASN B C 1
ATOM 5352 O O . ASN B 1 318 ? -5.277 -37.062 1.224 1 98.38 318 ASN B O 1
ATOM 5356 N N . VAL B 1 319 ? -4.176 -36 2.834 1 98.69 319 VAL B N 1
ATOM 5357 C CA . VAL B 1 319 ? -3.312 -35.281 1.908 1 98.69 319 VAL B CA 1
ATOM 5358 C C . VAL B 1 319 ? -1.904 -35.875 1.949 1 98.69 319 VAL B C 1
ATOM 5360 O O . VAL B 1 319 ? -1.279 -35.938 3.01 1 98.69 319 VAL B O 1
ATOM 5363 N N . HIS B 1 320 ? -1.487 -36.281 0.827 1 98.56 320 HIS B N 1
ATOM 5364 C CA . HIS B 1 320 ? -0.158 -36.875 0.754 1 98.56 320 HIS B CA 1
ATOM 5365 C C . HIS B 1 320 ? 0.922 -35.812 0.671 1 98.56 320 HIS B C 1
ATOM 5367 O O . HIS B 1 320 ? 1.89 -35.844 1.435 1 98.56 320 HIS B O 1
ATOM 5373 N N . LYS B 1 321 ? 0.846 -34.875 -0.259 1 98.56 321 LYS B N 1
ATOM 5374 C CA . LYS B 1 321 ? 1.77 -33.75 -0.421 1 98.56 321 LYS B CA 1
ATOM 5375 C C . LYS B 1 321 ? 1.042 -32.5 -0.918 1 98.56 321 LYS B C 1
ATOM 5377 O O . LYS B 1 321 ? -0.019 -32.594 -1.538 1 98.56 321 LYS B O 1
ATOM 5382 N N . ILE B 1 322 ? 1.59 -31.406 -0.572 1 98.88 322 ILE B N 1
ATOM 5383 C CA . ILE B 1 322 ? 1.206 -30.141 -1.177 1 98.88 322 ILE B CA 1
ATOM 5384 C C . ILE B 1 322 ? 2.369 -29.594 -1.998 1 98.88 322 ILE B C 1
ATOM 5386 O O . ILE B 1 322 ? 3.49 -29.469 -1.499 1 98.88 322 ILE B O 1
ATOM 5390 N N . VAL B 1 323 ? 2.062 -29.266 -3.242 1 98.81 323 VAL B N 1
ATOM 5391 C CA . VAL B 1 323 ? 3.066 -28.781 -4.188 1 98.81 323 VAL B CA 1
ATOM 5392 C C . VAL B 1 323 ? 2.701 -27.375 -4.664 1 98.81 323 VAL B C 1
ATOM 5394 O O . VAL B 1 323 ? 1.595 -27.156 -5.16 1 98.81 323 VAL B O 1
ATOM 5397 N N . VAL B 1 324 ? 3.596 -26.406 -4.426 1 98.81 324 VAL B N 1
ATOM 5398 C CA . VAL B 1 324 ? 3.43 -25.031 -4.91 1 98.81 324 VAL B CA 1
ATOM 5399 C C . VAL B 1 324 ? 4.703 -24.578 -5.617 1 98.81 324 VAL B C 1
ATOM 5401 O O . VAL B 1 324 ? 5.652 -25.359 -5.766 1 98.81 324 VAL B O 1
ATOM 5404 N N . THR B 1 325 ? 4.707 -23.359 -6.145 1 98.75 325 THR B N 1
ATOM 5405 C CA . THR B 1 325 ? 5.918 -22.797 -6.73 1 98.75 325 THR B CA 1
ATOM 5406 C C . THR B 1 325 ? 6.469 -21.672 -5.867 1 98.75 325 THR B C 1
ATOM 5408 O O . THR B 1 325 ? 5.836 -21.266 -4.887 1 98.75 325 THR B O 1
ATOM 5411 N N . ASN B 1 326 ? 7.691 -21.219 -6.215 1 98.62 326 ASN B N 1
ATOM 5412 C CA . ASN B 1 326 ? 8.266 -20.109 -5.469 1 98.62 326 ASN B CA 1
ATOM 5413 C C . ASN B 1 326 ? 7.867 -18.766 -6.07 1 98.62 326 ASN B C 1
ATOM 5415 O O . ASN B 1 326 ? 8.625 -17.797 -5.988 1 98.62 326 ASN B O 1
ATOM 5419 N N . THR B 1 327 ? 6.684 -18.703 -6.711 1 98.69 327 THR B N 1
ATOM 5420 C CA . THR B 1 327 ? 6.133 -17.422 -7.164 1 98.69 327 THR B CA 1
ATOM 5421 C C . THR B 1 327 ? 5.812 -16.516 -5.977 1 98.69 327 THR B C 1
ATOM 5423 O O . THR B 1 327 ? 5.734 -15.297 -6.121 1 98.69 327 THR B O 1
ATOM 5426 N N . TYR B 1 328 ? 5.492 -17.031 -4.934 1 98.44 328 TYR B N 1
ATOM 5427 C CA . TYR B 1 328 ? 5.219 -16.375 -3.668 1 98.44 328 TYR B CA 1
ATOM 5428 C C . TYR B 1 328 ? 6.207 -16.812 -2.596 1 98.44 328 TYR B C 1
ATOM 5430 O O . TYR B 1 328 ? 6.547 -17.984 -2.5 1 98.44 328 TYR B O 1
ATOM 5438 N N . PRO B 1 329 ? 6.711 -15.852 -1.852 1 97.69 329 PRO B N 1
ATOM 5439 C CA . PRO B 1 329 ? 7.715 -16.234 -0.859 1 97.69 329 PRO B CA 1
ATOM 5440 C C . PRO B 1 329 ? 7.129 -17.047 0.296 1 97.69 329 PRO B C 1
ATOM 5442 O O . PRO B 1 329 ? 6.09 -16.672 0.848 1 97.69 329 PRO B O 1
ATOM 5445 N N . ILE B 1 330 ? 7.762 -18.125 0.628 1 97.25 330 ILE B N 1
ATOM 5446 C CA . ILE B 1 330 ? 7.473 -18.906 1.823 1 97.25 330 ILE B CA 1
ATOM 5447 C C . ILE B 1 330 ? 8.719 -19 2.697 1 97.25 330 ILE B C 1
ATOM 5449 O O . ILE B 1 330 ? 9.664 -19.734 2.371 1 97.25 330 ILE B O 1
ATOM 5453 N N . PRO B 1 331 ? 8.742 -18.312 3.779 1 94.56 331 PRO B N 1
ATOM 5454 C CA . PRO B 1 331 ? 9.938 -18.312 4.637 1 94.56 331 PRO B CA 1
ATOM 5455 C C . PRO B 1 331 ? 10.328 -19.719 5.102 1 94.56 331 PRO B C 1
ATOM 5457 O O . PRO B 1 331 ? 9.461 -20.578 5.258 1 94.56 331 PRO B O 1
ATOM 5460 N N . ILE B 1 332 ? 11.562 -19.875 5.383 1 94.31 332 ILE B N 1
ATOM 5461 C CA . ILE B 1 332 ? 12.133 -21.172 5.738 1 94.31 332 ILE B CA 1
ATOM 5462 C C . ILE B 1 332 ? 11.453 -21.703 6.996 1 94.31 332 ILE B C 1
ATOM 5464 O O . ILE B 1 332 ? 11.188 -22.906 7.105 1 94.31 332 ILE B O 1
ATOM 5468 N N . GLU B 1 333 ? 11.203 -20.859 7.973 1 94.38 333 GLU B N 1
ATOM 5469 C CA . GLU B 1 333 ? 10.57 -21.266 9.227 1 94.38 333 GLU B CA 1
ATOM 5470 C C . GLU B 1 333 ? 9.164 -21.812 8.984 1 94.38 333 GLU B C 1
ATOM 5472 O O . GLU B 1 333 ? 8.727 -22.734 9.664 1 94.38 333 GLU B O 1
ATOM 5477 N N . LYS B 1 334 ? 8.516 -21.234 8.031 1 94.69 334 LYS B N 1
ATOM 5478 C CA . LYS B 1 334 ? 7.172 -21.688 7.691 1 94.69 334 LYS B CA 1
ATOM 5479 C C . LYS B 1 334 ? 7.211 -23.016 6.934 1 94.69 334 LYS B C 1
ATOM 5481 O O . LYS B 1 334 ? 6.367 -23.891 7.148 1 94.69 334 LYS B O 1
ATOM 5486 N N . ARG B 1 335 ? 8.125 -23.156 6.035 1 95.69 335 ARG B N 1
ATOM 5487 C CA . ARG B 1 335 ? 8.289 -24.391 5.281 1 95.69 335 ARG B CA 1
ATOM 5488 C C . ARG B 1 335 ? 8.508 -25.578 6.211 1 95.69 335 ARG B C 1
ATOM 5490 O O . ARG B 1 335 ? 8.008 -26.672 5.953 1 95.69 335 ARG B O 1
ATOM 5497 N N . ALA B 1 336 ? 9.219 -25.359 7.281 1 94.88 336 ALA B N 1
ATOM 5498 C CA . ALA B 1 336 ? 9.578 -26.406 8.227 1 94.88 336 ALA B CA 1
ATOM 5499 C C . ALA B 1 336 ? 8.352 -26.953 8.945 1 94.88 336 ALA B C 1
ATOM 5501 O O . ALA B 1 336 ? 8.367 -28.078 9.461 1 94.88 336 ALA B O 1
ATOM 5502 N N . LEU B 1 337 ? 7.258 -26.234 8.945 1 94.25 337 LEU B N 1
ATOM 5503 C CA . LEU B 1 337 ? 6.039 -26.625 9.641 1 94.25 337 LEU B CA 1
ATOM 5504 C C . LEU B 1 337 ? 5.316 -27.734 8.906 1 94.25 337 LEU B C 1
ATOM 5506 O O . LEU B 1 337 ? 4.43 -28.391 9.461 1 94.25 337 LEU B O 1
ATOM 5510 N N . CYS B 1 338 ? 5.672 -27.969 7.637 1 97.38 338 CYS B N 1
ATOM 5511 C CA . CYS B 1 338 ? 4.922 -28.906 6.812 1 97.38 338 CYS B CA 1
ATOM 5512 C C . CYS B 1 338 ? 5.855 -29.75 5.949 1 97.38 338 CYS B C 1
ATOM 5514 O O . CYS B 1 338 ? 6.105 -29.406 4.789 1 97.38 338 CYS B O 1
ATOM 5516 N N . PRO B 1 339 ? 6.289 -30.875 6.461 1 97.19 339 PRO B N 1
ATOM 5517 C CA . PRO B 1 339 ? 7.133 -31.797 5.684 1 97.19 339 PRO B CA 1
ATOM 5518 C C . PRO B 1 339 ? 6.48 -32.219 4.371 1 97.19 339 PRO B C 1
ATOM 5520 O O . PRO B 1 339 ? 7.176 -32.594 3.422 1 97.19 339 PRO B O 1
ATOM 5523 N N . LYS B 1 340 ? 5.148 -32.125 4.262 1 98.31 340 LYS B N 1
ATOM 5524 C CA . LYS B 1 340 ? 4.414 -32.5 3.055 1 98.31 340 LYS B CA 1
ATOM 5525 C C . LYS B 1 340 ? 4.621 -31.453 1.954 1 98.31 340 LYS B C 1
ATOM 5527 O O . LYS B 1 340 ? 4.289 -31.703 0.792 1 98.31 340 LYS B O 1
ATOM 5532 N N . LEU B 1 341 ? 5.195 -30.312 2.279 1 98.75 341 LEU B N 1
ATOM 5533 C CA . LEU B 1 341 ? 5.289 -29.188 1.356 1 98.75 341 LEU B CA 1
ATOM 5534 C C . LEU B 1 341 ? 6.445 -29.375 0.381 1 98.75 341 LEU B C 1
ATOM 5536 O O . LEU B 1 341 ? 7.559 -29.703 0.791 1 98.75 341 LEU B O 1
ATOM 5540 N N . ARG B 1 342 ? 6.184 -29.203 -0.858 1 98.5 342 ARG B N 1
ATOM 5541 C CA . ARG B 1 342 ? 7.176 -29.125 -1.923 1 98.5 342 ARG B CA 1
ATOM 5542 C C . ARG B 1 342 ? 7.039 -27.812 -2.697 1 98.5 342 ARG B C 1
ATOM 5544 O O . ARG B 1 342 ? 5.949 -27.484 -3.166 1 98.5 342 ARG B O 1
ATOM 5551 N N . VAL B 1 343 ? 8.164 -27.062 -2.789 1 98.69 343 VAL B N 1
ATOM 5552 C CA . VAL B 1 343 ? 8.172 -25.797 -3.52 1 98.69 343 VAL B CA 1
ATOM 5553 C C . VAL B 1 343 ? 8.977 -25.953 -4.812 1 98.69 343 VAL B C 1
ATOM 5555 O O . VAL B 1 343 ? 10.18 -26.203 -4.773 1 98.69 343 VAL B O 1
ATOM 5558 N N . LEU B 1 344 ? 8.312 -25.812 -5.918 1 98.5 344 LEU B N 1
ATOM 5559 C CA . LEU B 1 344 ? 8.969 -25.922 -7.215 1 98.5 344 LEU B CA 1
ATOM 5560 C C . LEU B 1 344 ? 9.602 -24.594 -7.621 1 98.5 344 LEU B C 1
ATOM 5562 O O . LEU B 1 344 ? 9.016 -23.531 -7.406 1 98.5 344 LEU B O 1
ATOM 5566 N N . ASP B 1 345 ? 10.75 -24.656 -8.164 1 97.94 345 ASP B N 1
ATOM 5567 C CA . ASP B 1 345 ? 11.508 -23.484 -8.586 1 97.94 345 ASP B CA 1
ATOM 5568 C C . ASP B 1 345 ? 11.133 -23.062 -10.008 1 97.94 345 ASP B C 1
ATOM 5570 O O . ASP B 1 345 ? 11.391 -23.812 -10.961 1 97.94 345 ASP B O 1
ATOM 5574 N N . ILE B 1 346 ? 10.57 -21.875 -10.18 1 97.88 346 ILE B N 1
ATOM 5575 C CA . ILE B 1 346 ? 10.133 -21.406 -11.492 1 97.88 346 ILE B CA 1
ATOM 5576 C C . ILE B 1 346 ? 11.148 -20.406 -12.039 1 97.88 346 ILE B C 1
ATOM 5578 O O . ILE B 1 346 ? 10.914 -19.781 -13.07 1 97.88 346 ILE B O 1
ATOM 5582 N N . SER B 1 347 ? 12.32 -20.203 -11.398 1 97.94 347 SER B N 1
ATOM 5583 C CA . SER B 1 347 ? 13.281 -19.156 -11.773 1 97.94 347 SER B CA 1
ATOM 5584 C C . SER B 1 347 ? 13.812 -19.391 -13.188 1 97.94 347 SER B C 1
ATOM 5586 O O . SER B 1 347 ? 14.117 -18.438 -13.898 1 97.94 347 SER B O 1
ATOM 5588 N N . ALA B 1 348 ? 13.945 -20.656 -13.648 1 96.94 348 ALA B N 1
ATOM 5589 C CA . ALA B 1 348 ? 14.414 -20.938 -15 1 96.94 348 ALA B CA 1
ATOM 5590 C C . ALA B 1 348 ? 13.477 -20.344 -16.047 1 96.94 348 ALA B C 1
ATOM 5592 O O . ALA B 1 348 ? 13.93 -19.75 -17.016 1 96.94 348 ALA B O 1
ATOM 5593 N N . THR B 1 349 ? 12.195 -20.547 -15.828 1 97.62 349 THR B N 1
ATOM 5594 C CA . THR B 1 349 ? 11.188 -20.016 -16.734 1 97.62 349 THR B CA 1
ATOM 5595 C C . THR B 1 349 ? 11.227 -18.484 -16.766 1 97.62 349 THR B C 1
ATOM 5597 O O . THR B 1 349 ? 11.195 -17.875 -17.828 1 97.62 349 THR B O 1
ATOM 5600 N N . LEU B 1 350 ? 11.328 -17.828 -15.633 1 98.19 350 LEU B N 1
ATOM 5601 C CA . LEU B 1 350 ? 11.344 -16.359 -15.531 1 98.19 350 LEU B CA 1
ATOM 5602 C C . LEU B 1 350 ? 12.617 -15.797 -16.141 1 98.19 350 LEU B C 1
ATOM 5604 O O . LEU B 1 350 ? 12.578 -14.781 -16.844 1 98.19 350 LEU B O 1
ATOM 5608 N N . ALA B 1 351 ? 13.742 -16.422 -15.852 1 97.75 351 ALA B N 1
ATOM 5609 C CA . ALA B 1 351 ? 15.016 -15.969 -16.422 1 97.75 351 ALA B CA 1
ATOM 5610 C C . ALA B 1 351 ? 14.977 -16.031 -17.953 1 97.75 351 ALA B C 1
ATOM 5612 O O . ALA B 1 351 ? 15.398 -15.086 -18.625 1 97.75 351 ALA B O 1
ATOM 5613 N N . GLU B 1 352 ? 14.484 -17.125 -18.438 1 96.88 352 GLU B N 1
ATOM 5614 C CA . GLU B 1 352 ? 14.383 -17.266 -19.891 1 96.88 352 GLU B CA 1
ATOM 5615 C C . GLU B 1 352 ? 13.43 -16.234 -20.484 1 96.88 352 GLU B C 1
ATOM 5617 O O . GLU B 1 352 ? 13.672 -15.719 -21.578 1 96.88 352 GLU B O 1
ATOM 5622 N N . ALA B 1 353 ? 12.336 -15.984 -19.812 1 97.69 353 ALA B N 1
ATOM 5623 C CA . ALA B 1 353 ? 11.406 -14.961 -20.281 1 97.69 353 ALA B CA 1
ATOM 5624 C C . ALA B 1 353 ? 12.086 -13.594 -20.375 1 97.69 353 ALA B C 1
ATOM 5626 O O . ALA B 1 353 ? 11.883 -12.859 -21.344 1 97.69 353 ALA B O 1
ATOM 5627 N N . ILE B 1 354 ? 12.867 -13.227 -19.375 1 97.94 354 ILE B N 1
ATOM 5628 C CA . ILE B 1 354 ? 13.602 -11.969 -19.359 1 97.94 354 ILE B CA 1
ATOM 5629 C C . ILE B 1 354 ? 14.57 -11.93 -20.531 1 97.94 354 ILE B C 1
ATOM 5631 O O . ILE B 1 354 ? 14.609 -10.945 -21.281 1 97.94 354 ILE B O 1
ATOM 5635 N N . ARG B 1 355 ? 15.32 -12.969 -20.734 1 96.31 355 ARG B N 1
ATOM 5636 C CA . ARG B 1 355 ? 16.297 -13.047 -21.812 1 96.31 355 ARG B CA 1
ATOM 5637 C C . ARG B 1 355 ? 15.617 -12.883 -23.172 1 96.31 355 ARG B C 1
ATOM 5639 O O . ARG B 1 355 ? 16.078 -12.109 -24.016 1 96.31 355 ARG B O 1
ATOM 5646 N N . ARG B 1 356 ? 14.539 -13.617 -23.359 1 95.81 356 ARG B N 1
ATOM 5647 C CA . ARG B 1 356 ? 13.836 -13.578 -24.641 1 95.81 356 ARG B CA 1
ATOM 5648 C C . ARG B 1 356 ? 13.219 -12.203 -24.875 1 95.81 356 ARG B C 1
ATOM 5650 O O . ARG B 1 356 ? 13.242 -11.695 -26 1 95.81 356 ARG B O 1
ATOM 5657 N N . THR B 1 357 ? 12.633 -11.641 -23.844 1 96.25 357 THR B N 1
ATOM 5658 C CA . THR B 1 357 ? 12.062 -10.305 -23.969 1 96.25 357 THR B CA 1
ATOM 5659 C C . THR B 1 357 ? 13.125 -9.289 -24.344 1 96.25 357 THR B C 1
ATOM 5661 O O . THR B 1 357 ? 12.914 -8.461 -25.234 1 96.25 357 THR B O 1
ATOM 5664 N N . HIS B 1 358 ? 14.234 -9.336 -23.688 1 96.19 358 HIS B N 1
ATOM 5665 C CA . HIS B 1 358 ? 15.336 -8.414 -23.969 1 96.19 358 HIS B CA 1
ATOM 5666 C C . HIS B 1 358 ? 15.812 -8.547 -25.422 1 96.19 358 HIS B C 1
ATOM 5668 O O . HIS B 1 358 ? 16.094 -7.539 -26.078 1 96.19 358 HIS B O 1
ATOM 5674 N N . ASN B 1 359 ? 15.852 -9.758 -25.922 1 94.56 359 ASN B N 1
ATOM 5675 C CA . ASN B 1 359 ? 16.406 -10.031 -27.234 1 94.56 359 ASN B CA 1
ATOM 5676 C C . ASN B 1 359 ? 15.344 -9.953 -28.328 1 94.56 359 ASN B C 1
ATOM 5678 O O . ASN B 1 359 ? 15.641 -10.172 -29.5 1 94.56 359 ASN B O 1
ATOM 5682 N N . GLY B 1 360 ? 14.141 -9.766 -27.953 1 93.5 360 GLY B N 1
ATOM 5683 C CA . GLY B 1 360 ? 13.07 -9.711 -28.922 1 93.5 360 GLY B CA 1
ATOM 5684 C C . GLY B 1 360 ? 12.688 -11.07 -29.469 1 93.5 360 GLY B C 1
ATOM 5685 O O . GLY B 1 360 ? 12.305 -11.195 -30.641 1 93.5 360 GLY B O 1
ATOM 5686 N N . GLU B 1 361 ? 12.859 -12.086 -28.641 1 93.12 361 GLU B N 1
ATOM 5687 C CA . GLU B 1 361 ? 12.516 -13.445 -29.031 1 93.12 361 GLU B CA 1
ATOM 5688 C C . GLU B 1 361 ? 11.125 -13.828 -28.516 1 93.12 361 GLU B C 1
ATOM 5690 O O . GLU B 1 361 ? 10.648 -13.266 -27.531 1 93.12 361 GLU B O 1
ATOM 5695 N N . SER B 1 362 ? 10.531 -14.734 -29.172 1 91.94 362 SER B N 1
ATOM 5696 C CA . SER B 1 362 ? 9.188 -15.172 -28.797 1 91.94 362 SER B CA 1
ATOM 5697 C C . SER B 1 362 ? 9.203 -15.906 -27.453 1 91.94 362 SER B C 1
ATOM 5699 O O . SER B 1 362 ? 10.102 -16.703 -27.188 1 91.94 362 SER B O 1
ATOM 5701 N N . ILE B 1 363 ? 8.133 -15.57 -26.703 1 92.25 363 ILE B N 1
ATOM 5702 C CA . ILE B 1 363 ? 8.016 -16.188 -25.391 1 92.25 363 ILE B CA 1
ATOM 5703 C C . ILE B 1 363 ? 7.086 -17.406 -25.484 1 92.25 363 ILE B C 1
ATOM 5705 O O . ILE B 1 363 ? 6.938 -18.141 -24.5 1 92.25 363 ILE B O 1
ATOM 5709 N N . SER B 1 364 ? 6.496 -17.688 -26.594 1 88.56 364 SER B N 1
ATOM 5710 C CA . SER B 1 364 ? 5.492 -18.734 -26.766 1 88.56 364 SER B CA 1
ATOM 5711 C C . SER B 1 364 ? 6.043 -20.109 -26.375 1 88.56 364 SER B C 1
ATOM 5713 O O . SER B 1 364 ? 5.305 -20.969 -25.891 1 88.56 364 SER B O 1
ATOM 5715 N N . TYR B 1 365 ? 7.277 -20.297 -26.594 1 87.25 365 TYR B N 1
ATOM 5716 C CA . TYR B 1 365 ? 7.965 -21.531 -26.234 1 87.25 365 TYR B CA 1
ATOM 5717 C C . TYR B 1 365 ? 7.758 -21.859 -24.766 1 87.25 365 TYR B C 1
ATOM 5719 O O . TYR B 1 365 ? 7.59 -23.031 -24.391 1 87.25 365 TYR B O 1
ATOM 5727 N N . LEU B 1 366 ? 7.664 -20.875 -23.953 1 86.75 366 LEU B N 1
ATOM 5728 C CA . LEU B 1 366 ? 7.637 -21.031 -22.5 1 86.75 366 LEU B CA 1
ATOM 5729 C C . LEU B 1 366 ? 6.242 -21.422 -22.016 1 86.75 366 LEU B C 1
ATOM 5731 O O . LEU B 1 366 ? 6.074 -21.844 -20.875 1 86.75 366 LEU B O 1
ATOM 5735 N N . PHE B 1 367 ? 5.305 -21.406 -22.875 1 85.38 367 PHE B N 1
ATOM 5736 C CA . PHE B 1 367 ? 3.953 -21.812 -22.5 1 85.38 367 PHE B CA 1
ATOM 5737 C C . PHE B 1 367 ? 3.834 -23.328 -22.469 1 85.38 367 PHE B C 1
ATOM 5739 O O . PHE B 1 367 ? 2.943 -23.875 -21.812 1 85.38 367 PHE B O 1
ATOM 5746 N N . GLN B 1 368 ? 4.82 -23.922 -23.172 1 85.19 368 GLN B N 1
ATOM 5747 C CA . GLN B 1 368 ? 4.672 -25.375 -23.328 1 85.19 368 GLN B CA 1
ATOM 5748 C C . GLN B 1 368 ? 5.867 -26.109 -22.75 1 85.19 368 GLN B C 1
ATOM 5750 O O . GLN B 1 368 ? 5.789 -27.312 -22.484 1 85.19 368 GLN B O 1
ATOM 5755 N N . GLN B 1 369 ? 6.914 -25.328 -22.562 1 84.38 369 GLN B N 1
ATOM 5756 C CA . GLN B 1 369 ? 8.133 -26.016 -22.172 1 84.38 369 GLN B CA 1
ATOM 5757 C C . GLN B 1 369 ? 8.828 -25.297 -21.016 1 84.38 369 GLN B C 1
ATOM 5759 O O . GLN B 1 369 ? 8.703 -24.078 -20.875 1 84.38 369 GLN B O 1
ATOM 5764 N N . VAL B 1 370 ? 9.477 -26.156 -20.219 1 85.69 370 VAL B N 1
ATOM 5765 C CA . VAL B 1 370 ? 10.398 -25.625 -19.219 1 85.69 370 VAL B CA 1
ATOM 5766 C C . VAL B 1 370 ? 11.805 -25.547 -19.797 1 85.69 370 VAL B C 1
ATOM 5768 O O . VAL B 1 370 ? 12.312 -26.516 -20.359 1 85.69 370 VAL B O 1
ATOM 5771 N N . PRO B 1 371 ? 12.328 -24.312 -19.672 1 85 371 PRO B N 1
ATOM 5772 C CA . PRO B 1 371 ? 13.68 -24.234 -20.219 1 85 371 PRO B CA 1
ATOM 5773 C C . PRO B 1 371 ? 14.664 -25.156 -19.516 1 85 371 PRO B C 1
ATOM 5775 O O . PRO B 1 371 ? 14.539 -25.406 -18.312 1 85 371 PRO B O 1
ATOM 5778 N N . LYS B 1 372 ? 15.469 -25.812 -20.359 1 71.12 372 LYS B N 1
ATOM 5779 C CA . LYS B 1 372 ? 16.516 -26.656 -19.797 1 71.12 372 LYS B CA 1
ATOM 5780 C C . LYS B 1 372 ? 17.594 -25.812 -19.125 1 71.12 372 LYS B C 1
ATOM 5782 O O . LYS B 1 372 ? 17.734 -24.625 -19.406 1 71.12 372 LYS B O 1
ATOM 5787 N N . ASN B 1 373 ? 18.109 -26.172 -17.969 1 57.56 373 ASN B N 1
ATOM 5788 C CA . ASN B 1 373 ? 19.125 -25.516 -17.156 1 57.56 373 ASN B CA 1
ATOM 5789 C C . ASN B 1 373 ? 20.062 -24.656 -18.016 1 57.56 373 ASN B C 1
ATOM 5791 O O . ASN B 1 373 ? 20.625 -25.141 -19 1 57.56 373 ASN B O 1
ATOM 5795 N N . LEU B 1 374 ? 19.609 -23.312 -18.078 1 44.81 374 LEU B N 1
ATOM 5796 C CA . LEU B 1 374 ? 20.656 -22.406 -18.562 1 44.81 374 LEU B CA 1
ATOM 5797 C C . LEU B 1 374 ? 21.906 -22.516 -17.688 1 44.81 374 LEU B C 1
ATOM 5799 O O . LEU B 1 374 ? 21.812 -22.719 -16.484 1 44.81 374 LEU B O 1
#

InterPro domains:
  IPR000836 Phosphoribosyltransferase domain [cd06223] (158-327)
  IPR000842 Phosphoribosyl pyrophosphate synthetase, conserved site [PS00114] (135-150)
  IPR005946 Ribose-phosphate pyrophosphokinase [PF14572] (168-367)
  IPR005946 Ribose-phosphate pyrophosphokinase [PTHR10210] (9-369)
  IPR005946 Ribose-phosphate pyrophosphokinase [TIGR01251] (12-206)
  IPR029057 Phosphoribosyltransferase-like [G3DSA:3.40.50.2020] (13-359)
  IPR029057 Phosphoribosyltransferase-like [G3DSA:3.40.50.2020] (154-344)
  IPR029057 Phosphoribosyltransferase-like [SSF53271] (76-360)
  IPR029099 Ribose-phosphate pyrophosphokinase, N-terminal domain [PF13793] (12-127)

Radius of gyration: 29.2 Å; Cα contacts (8 Å, |Δi|>4): 1574; chains: 2; bounding box: 85×87×60 Å

Organism: Mortierella alpina (NCBI:txid64518)

Sequence (748 aa):
MRQHKETLRKTKVFGGSSHPELTGLITGRLGVEPGAVKLSQFKNKETSVEIGVSVRNEDVYIIQSGSPKINDSLMELLIMINACKGSSAQRITAVIPYFPYSKQSKKKKHRGAIAAKLVANILSISGVDHIITMDLHASQMQGFFNLPVDNLYAEPTIANWIQENVDDWQNGVVVSKNAGGAKRVTSLADRLNIDFALIHMDRTRKGHAQDPDHSLSKPEDIYNRLEDEDDDDDSMVDAETGHEIQRPEIADETSLMTLVGDVDGKVCFIVDDMIDGCHSFLEAADNLVSHGAKQVFIIATHGILSGNSLRQIEECPNVHKIVVTNTYPIPIEKRALCPKLRVLDISATLAEAIRRTHNGESISYLFQQVPKNLMRQHKETLRKTKVFGGSSHPELTGLITGRLGVEPGAVKLSQFKNKETSVEIGVSVRNEDVYIIQSGSPKINDSLMELLIMINACKGSSAQRITAVIPYFPYSKQSKKKKHRGAIAAKLVANILSISGVDHIITMDLHASQMQGFFNLPVDNLYAEPTIANWIQENVDDWQNGVVVSKNAGGAKRVTSLADRLNIDFALIHMDRTRKGHAQDPDHSLSKPEDIYNRLEDEDDDDDSMVDAETGHEIQRPEIADETSLMTLVGDVDGKVCFIVDDMIDGCHSFLEAADNLVSHGAKQVFIIATHGILSGNSLRQIEECPNVHKIVVTNTYPIPIEKRALCPKLRVLDISATLAEAIRRTHNGESISYLFQQVPKNL

Solvent-accessible surface area (backbone atoms only — not comparable to full-atom values): 39645 Å² total; per-residue (Å²): 133,84,74,78,76,70,65,73,72,63,52,42,42,32,59,44,62,43,37,53,67,53,40,49,49,21,27,57,62,58,71,48,72,66,46,58,61,50,56,30,19,38,71,55,48,47,72,44,58,36,49,66,58,90,42,61,68,16,42,33,35,40,36,41,32,32,41,84,52,29,43,55,41,49,51,47,49,42,42,48,39,30,12,40,46,72,37,45,34,65,41,35,30,40,36,23,38,32,57,71,51,35,88,31,65,52,63,87,48,91,38,24,35,40,49,22,40,53,49,39,49,43,44,48,74,32,48,47,56,32,38,39,34,38,52,60,73,45,75,72,54,65,71,48,41,97,53,58,69,46,72,38,52,57,58,39,56,53,51,52,46,44,71,73,70,39,84,66,50,79,56,20,29,24,24,10,70,35,70,73,32,44,66,63,20,49,51,52,14,57,74,70,66,38,47,55,32,38,29,41,74,45,76,52,71,73,69,83,87,70,73,77,74,76,62,84,71,52,70,66,57,54,56,56,51,39,64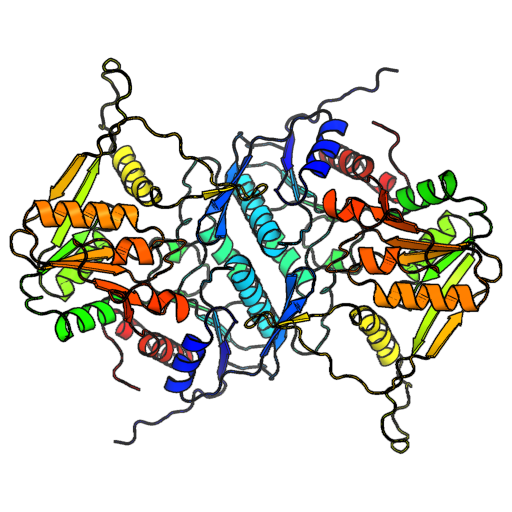,58,59,74,55,77,46,59,54,35,24,28,57,69,77,63,44,72,53,75,65,76,74,68,65,89,49,64,66,50,74,45,76,48,64,86,44,61,72,14,36,34,36,39,41,46,59,56,38,40,47,44,62,64,58,52,53,44,32,48,53,41,46,74,55,38,30,66,40,28,33,42,36,22,46,32,37,66,42,36,87,64,24,48,52,53,50,54,69,34,82,55,46,63,35,37,38,26,27,58,39,25,62,70,55,69,78,61,52,69,60,15,86,42,57,41,74,41,80,57,37,57,51,53,31,50,46,51,53,25,57,76,70,71,43,80,62,69,63,48,62,68,40,63,62,70,89,112,132,83,75,74,75,72,65,73,72,63,52,42,41,35,58,44,62,44,38,54,69,54,40,50,50,21,28,56,60,59,70,48,72,66,46,56,62,50,58,30,20,36,70,54,49,47,74,44,58,37,50,66,57,91,41,60,68,15,43,34,36,39,36,40,32,30,40,84,52,31,44,55,41,50,52,46,48,41,44,47,40,29,11,40,46,72,37,45,34,65,41,35,31,40,35,22,39,32,57,71,49,38,88,33,66,52,61,88,48,92,38,25,35,41,50,22,41,52,48,38,48,43,45,47,76,31,47,47,55,32,38,38,32,38,51,60,74,47,76,71,54,64,72,46,42,96,52,59,68,47,72,38,51,58,58,40,56,52,53,51,47,43,73,73,70,41,83,66,50,79,55,22,28,25,24,9,69,34,70,72,33,42,65,64,22,49,52,51,14,58,75,70,66,37,48,58,31,39,29,40,72,45,76,53,73,78,68,82,88,70,74,76,74,78,61,85,70,55,68,66,58,52,56,56,53,43,63,56,60,72,54,77,44,59,54,35,24,29,59,70,78,63,44,72,54,76,67,76,74,68,65,90,51,64,66,50,74,46,75,46,64,85,43,60,71,15,36,34,35,38,40,44,59,56,37,38,47,44,61,64,58,52,54,44,32,49,54,41,46,76,56,38,29,65,41,29,34,42,36,21,46,32,38,65,43,36,89,63,25,48,53,54,50,54,69,35,82,54,48,63,36,38,39,26,27,57,38,23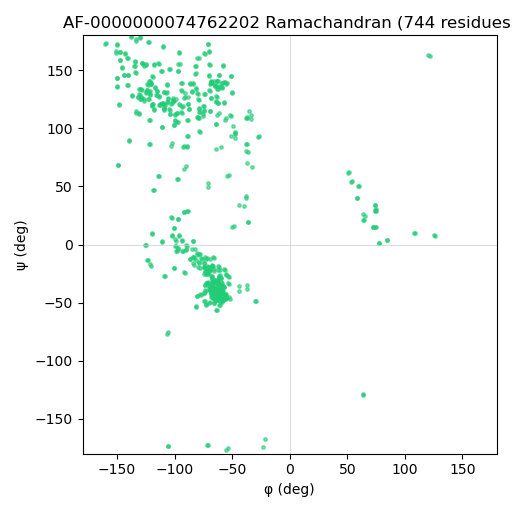,61,68,56,70,76,62,52,68,60,17,85,43,58,41,74,42,81,56,38,58,50,53,31,50,47,52,54,24,57,75,69,72,43,81,60,68,63,47,62,69,41,65,63,70,89,109

Secondary structure (DSSP, 8-state):
--------TTEEEEE-SS-HHHHHHHHHHHT-PPPPEEEEEETT--EEEEE-S--TT-EEEEE----TTHHHHHHHHHHHHHHHHHTT-SEEEEEESS-TTTT--S-SSTTB--HHHHHHHHHHHHT--EEEEE--SSGGGGGG-SS-EEEE-SHHHHHHHHHHH-TTGGGEEEEESSGGGHHHHHHHHHHHT-EEEEEEEE------TT-TT--TT-HHHHHHHHHHGGGGG--EEETTT--EE-----TT---EEEEES--TT-EEEEEEEEESS-HHHHHHHHHHHHTT-SEEEEEEEEE---TTHHHHHHH-TT--EEEEEBTS---HHHHTT-TTEEEE--HHHHHHHHHHHHHT--SGGGGT-PPP--/--------TTEEEEE-SS-HHHHHHHHHHHT-PPPPEEEEEETT--EEEEE-S--TT-EEEEE----TTHHHHHHHHHHHHHHHHHTT-SEEEEEESS-TTTT--S-SSTTB--HHHHHHHHHHHHT--EEEEE--SSGGGGGG-SS-EEEE-SHHHHHHHHHHH-TTGGGEEEEESSGGGHHHHHHHHHHHT-EEEEEEEE------TT-TT--TT-HHHHHHHHHHGGGGG--EEETTT--EE-----TT---EEEEES--TT-EEEEEEEEESS-HHHHHHHHHHHHTT-SEEEEEEEEE---TTHHHHHHH-TT--EEEEEBTS---HHHHTT-TTEEEE--HHHHHHHHHHHHHT--SGGGGT-PPP--